Protein AF-0000000086881780 (afdb_homodimer)

Foldseek 3Di:
DPPPPPPPPPPPPPLLDFQFLAEEEEAEAQFDPVLQVLLQVLCCVPPVDGFLLVVFDAKAWAFAPQDFEHLLQLLLCQFQLAGDHHQWQQAHPVRDHTAGVLVSCVVSFAAEEEAEQWACLARNNLSHFATDGRPPLQRSQVRVLVGPHQEYAWAALVSHDPDRDQADEAQDQDPADDLGRHHHHPYNGGHFQVLVPDDFVLVVLVSVCRNQPPGRYYYYHYYNVLQVCLLLLLSLSNSRSVRSSSVNVVVLVVVCVVVVSNYKHKHKYSFHHQAKDAAPPDFASVLSCLLSGGLQVLVVLLLPDPAPVSSCVVRPHDDDQRVQSDNPDPDDSSPRSSSSVSSVVSCVVRRMDTDHSTTDRHIMMMRINDYDPNYYYSSCNCVSRSPD/DPPPPPPPPPPPPPLLDFQFLAEEEEAEAQFDPVLQVLLQVLCCVPPVDGFLLVVFDAKAWAFAPQDFEHLLQLLLCQFQLAGDHHQWQQAHPVRDHTAGVLVSCVVSFAAEEEAEQWACLARNNLSHFATDGRPPLQRSQVRVLVGPHQEYAFAALLSHDPDRDQADEAQDQDPADDLGRHHHHPYNGGHFQVLVPDDFVLVVLVNVCRNQPPGRYYYYHYYNVLQVCLLLLLSLSNSRSVRSSSVNVVVLVVVCVVVVSNYKHKHKYSFHHQAKDAAPPDFASVLSCLLSGGLQVLVVLLLPDPAPVSSCVVRPHPDDQRVQSDNPDPDDSSPRSSSSVSSVVSCVVRRMDTDHSTTDRHIMMMRINDYDPNYYYSSCNCVSRSPD

Sequence (776 aa):
MKKIPILLLILFLYSNVFSYKYIFLFIADGLGTNHINLANIYSEYKYKKTLNMEKLNNLSLMTSYNKVMDTSAVMTSIMSFNQTNNGNINIDYNGNNIFPITYYLKDSGYKIALITTKKLTSASPASAYAHSTFNNNKNISNQLLNSNIDLLIGGGRVDLPNSINNFEYKLHIPNTPSLKPELIVTSYSDMPYFIDKRKSMNVMLNYALKKFNNNKFFILIDSSKIANASIAHDTYAMINELIDFDNSISSAIEFSKKHIKDTLIIVCGSHEAGGLSLGDGFINIKNIDIQKYSYEKIYKIMKDSKNFYEFSKKFSFPIDLKKEYDLSKNSTTYLNPLTKKVLNYVNKISGIKWSTYGYTVNYVPVFSNYNYKNIIKSTELLWILYSFMKKIPILLLILFLYSNVFSYKYIFLFIADGLGTNHINLANIYSEYKYKKTLNMEKLNNLSLMTSYNKVMDTSAVMTSIMSFNQTNNGNINIDYNGNNIFPITYYLKDSGYKIALITTKKLTSASPASAYAHSTFNNNKNISNQLLNSNIDLLIGGGRVDLPNSINNFEYKLHIPNTPSLKPELIVTSYSDMPYFIDKRKSMNVMLNYALKKFNNNKFFILIDSSKIANASIAHDTYAMINELIDFDNSISSAIEFSKKHIKDTLIIVCGSHEAGGLSLGDGFINIKNIDIQKYSYEKIYKIMKDSKNFYEFSKKFSFPIDLKKEYDLSKNSTTYLNPLTKKVLNYVNKISGIKWSTYGYTVNYVPVFSNYNYKNIIKSTELLWILYSF

Radius of gyration: 29.36 Å; Cα contacts (8 Å, |Δi|>4): 1720; chains: 2; bounding box: 94×94×70 Å

Solvent-accessible surface area (backbone atoms only — not comparable to full-atom values): 39976 Å² total; per-residue (Å²): 135,83,81,70,76,79,76,74,74,73,73,71,74,74,67,79,56,55,63,51,47,35,38,39,41,36,34,36,26,23,29,28,58,46,53,52,50,51,36,32,56,46,32,36,71,75,68,70,40,74,58,48,58,70,71,34,79,20,47,28,33,32,41,66,83,82,37,56,56,42,58,20,14,37,33,13,8,37,35,45,52,38,73,43,46,70,46,24,16,23,29,38,81,85,68,44,78,46,71,23,52,50,59,58,40,44,75,68,64,34,44,37,35,38,36,37,45,30,30,55,50,36,36,67,57,27,22,54,71,30,71,42,52,52,83,43,41,64,63,37,36,55,36,57,62,69,46,88,61,38,32,37,39,22,12,26,49,74,56,52,70,92,78,70,84,72,36,53,73,37,60,58,86,69,95,67,71,64,94,57,32,34,37,30,39,63,24,58,43,53,43,64,55,48,69,66,73,37,83,54,49,37,59,54,52,50,49,51,52,63,54,43,62,99,54,40,32,39,37,40,41,35,38,49,57,31,22,55,22,27,30,49,47,29,61,56,45,22,40,44,36,50,50,38,53,33,54,28,46,45,56,54,54,59,54,24,72,81,32,61,83,33,42,42,46,39,38,29,34,60,31,14,22,5,41,62,30,40,29,66,70,38,59,35,75,79,49,42,63,69,62,73,53,34,54,63,53,50,46,49,47,49,69,72,30,89,44,70,71,53,26,47,71,76,54,71,61,98,62,90,53,67,88,43,62,53,88,80,63,89,50,58,58,64,67,22,60,41,46,39,52,53,34,52,49,40,28,58,70,18,24,47,43,67,71,30,71,40,39,17,52,38,51,13,44,32,28,15,75,55,86,66,60,49,68,41,45,43,44,52,68,55,47,65,49,63,61,109,135,80,82,71,76,76,76,74,73,74,71,72,75,73,68,80,56,53,63,50,47,34,39,39,42,37,32,36,26,24,30,28,58,44,53,52,51,50,37,34,56,47,32,37,73,76,69,70,39,73,59,48,59,72,71,35,78,20,48,27,33,34,42,67,84,82,38,57,55,42,58,21,14,38,35,14,8,37,34,46,52,37,71,42,46,70,46,24,16,22,29,38,82,87,68,44,79,46,73,22,53,50,60,59,40,44,76,68,63,34,42,35,35,40,37,37,45,31,32,55,51,35,38,67,58,26,23,54,70,31,70,44,53,52,83,44,40,64,62,37,35,55,37,57,63,69,46,87,62,38,33,37,40,21,12,26,49,76,55,51,72,92,77,70,84,72,34,52,73,37,60,58,86,69,94,68,71,66,94,57,30,35,36,30,38,63,24,57,43,54,43,64,54,48,70,65,72,35,82,56,50,38,61,55,52,51,50,51,51,61,53,44,63,97,55,39,32,38,37,41,40,34,39,47,58,31,22,55,22,26,30,47,48,29,61,58,45,23,38,44,36,49,49,39,54,30,54,27,47,46,57,54,54,60,54,25,72,80,33,61,83,34,41,42,46,39,39,28,35,61,31,14,22,6,40,63,28,41,28,68,69,36,61,36,75,80,50,42,61,70,63,74,54,34,56,63,54,51,47,50,48,50,71,74,29,90,44,68,70,55,26,46,73,76,53,72,64,99,61,92,54,67,88,44,61,54,89,80,62,88,51,58,63,65,70,23,61,41,46,39,52,52,33,52,50,38,28,58,71,18,22,46,44,68,70,32,70,39,36,18,51,38,51,14,46,32,28,15,75,54,85,67,59,47,68,40,46,42,45,52,69,54,50,65,49,61,60,107

Structure (mmCIF, N/CA/C/O backbone):
data_AF-0000000086881780-model_v1
#
loop_
_entity.id
_entity.type
_entity.pdbx_description
1 polymer 'Alkaline phosphatase'
#
loop_
_atom_site.group_PDB
_atom_site.id
_atom_site.type_symbol
_atom_site.label_atom_id
_atom_site.label_alt_id
_atom_site.label_comp_id
_atom_site.label_asym_id
_atom_site.label_entity_id
_atom_site.label_seq_id
_atom_site.pdbx_PDB_ins_code
_atom_site.Cartn_x
_atom_site.Cartn_y
_atom_site.Cartn_z
_atom_site.occupancy
_atom_site.B_iso_or_equiv
_atom_site.auth_seq_id
_atom_site.auth_comp_id
_atom_site.auth_asym_id
_atom_site.auth_atom_id
_atom_site.pdbx_PDB_model_num
ATOM 1 N N . MET A 1 1 ? -61.406 35.094 -27.141 1 24.64 1 MET A N 1
ATOM 2 C CA . MET A 1 1 ? -60.719 35.062 -25.859 1 24.64 1 MET A CA 1
ATOM 3 C C . MET A 1 1 ? -59.594 34 -25.875 1 24.64 1 MET A C 1
ATOM 5 O O . MET A 1 1 ? -59.875 32.812 -25.984 1 24.64 1 MET A O 1
ATOM 9 N N . LYS A 1 2 ? -58.438 34.375 -26.438 1 33.25 2 LYS A N 1
ATOM 10 C CA . LYS A 1 2 ? -57.219 33.594 -26.672 1 33.25 2 LYS A CA 1
ATOM 11 C C . LYS A 1 2 ? -56.625 33.062 -25.359 1 33.25 2 LYS A C 1
ATOM 13 O O . LYS A 1 2 ? -56.406 33.812 -24.422 1 33.25 2 LYS A O 1
ATOM 18 N N . LYS A 1 3 ? -56.875 31.734 -25.016 1 36.69 3 LYS A N 1
ATOM 19 C CA . LYS A 1 3 ? -56.344 30.984 -23.891 1 36.69 3 LYS A CA 1
ATOM 20 C C . LYS A 1 3 ? -54.812 31.156 -23.797 1 36.69 3 LYS A C 1
ATOM 22 O O . LYS A 1 3 ? -54.094 30.766 -24.703 1 36.69 3 LYS A O 1
ATOM 27 N N . ILE A 1 4 ? -54.375 32.25 -23.266 1 39.09 4 ILE A N 1
ATOM 28 C CA . ILE A 1 4 ? -52.938 32.375 -23 1 39.09 4 ILE A CA 1
ATOM 29 C C . ILE A 1 4 ? -52.5 31.297 -22.016 1 39.09 4 ILE A C 1
ATOM 31 O O . ILE A 1 4 ? -53 31.203 -20.906 1 39.09 4 ILE A O 1
ATOM 35 N N . PRO A 1 5 ? -52 30.156 -22.5 1 45.41 5 PRO A N 1
ATOM 36 C CA . PRO A 1 5 ? -51.469 29.172 -21.547 1 45.41 5 PRO A CA 1
ATOM 37 C C . PRO A 1 5 ? -50.375 29.766 -20.641 1 45.41 5 PRO A C 1
ATOM 39 O O . PRO A 1 5 ? -49.469 30.453 -21.125 1 45.41 5 PRO A O 1
ATOM 42 N N . ILE A 1 6 ? -50.688 30.172 -19.469 1 41.28 6 ILE A N 1
ATOM 43 C CA . ILE A 1 6 ? -49.719 30.484 -18.422 1 41.28 6 ILE A CA 1
ATOM 44 C C . ILE A 1 6 ? -48.719 29.328 -18.266 1 41.28 6 ILE A C 1
ATOM 46 O O . ILE A 1 6 ? -49.125 28.219 -17.859 1 41.28 6 ILE A O 1
ATOM 50 N N . LEU A 1 7 ? -47.75 29.188 -19.156 1 39.34 7 LEU A N 1
ATOM 51 C CA . LEU A 1 7 ? -46.625 28.328 -18.875 1 39.34 7 LEU A CA 1
ATOM 52 C C . LEU A 1 7 ? -46 28.672 -17.531 1 39.34 7 LEU A C 1
ATOM 54 O O . LEU A 1 7 ? -45.406 29.766 -17.375 1 39.34 7 LEU A O 1
ATOM 58 N N . LEU A 1 8 ? -46.594 28.312 -16.438 1 38.09 8 LEU A N 1
ATOM 59 C CA . LEU A 1 8 ? -45.875 28.344 -15.156 1 38.09 8 LEU A CA 1
ATOM 60 C C . LEU A 1 8 ? -44.5 27.703 -15.273 1 38.09 8 LEU A C 1
ATOM 62 O O . LEU A 1 8 ? -44.375 26.516 -15.531 1 38.09 8 LEU A O 1
ATOM 66 N N . LEU A 1 9 ? -43.531 28.453 -15.711 1 36.41 9 LEU A N 1
ATOM 67 C CA . LEU A 1 9 ? -42.156 28.078 -15.547 1 36.41 9 LEU A CA 1
ATOM 68 C C . LEU A 1 9 ? -41.875 27.672 -14.102 1 36.41 9 LEU A C 1
ATOM 70 O O . LEU A 1 9 ? -41.875 28.5 -13.203 1 36.41 9 LEU A O 1
ATOM 74 N N . ILE A 1 10 ? -42.344 26.578 -13.688 1 36.66 10 ILE A N 1
ATOM 75 C CA . ILE A 1 10 ? -41.812 26.016 -12.445 1 36.66 10 ILE A CA 1
ATOM 76 C C . ILE A 1 10 ? -40.281 26.094 -12.438 1 36.66 10 ILE A C 1
ATOM 78 O O . ILE A 1 10 ? -39.625 25.406 -13.219 1 36.66 10 ILE A O 1
ATOM 82 N N . LEU A 1 11 ? -39.75 27.25 -12.289 1 34.97 11 LEU A N 1
ATOM 83 C CA . LEU A 1 11 ? -38.375 27.344 -11.883 1 34.97 11 LEU A CA 1
ATOM 84 C C . LEU A 1 11 ? -38.031 26.328 -10.789 1 34.97 11 LEU A C 1
ATOM 86 O O . LEU A 1 11 ? -38.531 26.453 -9.664 1 34.97 11 LEU A O 1
ATOM 90 N N . PHE A 1 12 ? -37.969 25.078 -11.125 1 36.16 12 PHE A N 1
ATOM 91 C CA . PHE A 1 12 ? -37.312 24.156 -10.227 1 36.16 12 PHE A CA 1
ATOM 92 C C . PHE A 1 12 ? -36.062 24.781 -9.641 1 36.16 12 PHE A C 1
ATOM 94 O O . PHE A 1 12 ? -35.062 25 -10.352 1 36.16 12 PHE A O 1
ATOM 101 N N . LEU A 1 13 ? -36.188 25.75 -8.852 1 36.84 13 LEU A N 1
ATOM 102 C CA . LEU A 1 13 ? -35.062 26.094 -8.008 1 36.84 13 LEU A CA 1
ATOM 103 C C . LEU A 1 13 ? -34.312 24.844 -7.574 1 36.84 13 LEU A C 1
ATOM 105 O O . LEU A 1 13 ? -34.812 24.047 -6.793 1 36.84 13 LEU A O 1
ATOM 109 N N . TYR A 1 14 ? -33.594 24.172 -8.383 1 38.47 14 TYR A N 1
ATOM 110 C CA . TYR A 1 14 ? -32.594 23.141 -8.078 1 38.47 14 TYR A CA 1
ATOM 111 C C . TYR A 1 14 ? -31.75 23.547 -6.887 1 38.47 14 TYR A C 1
ATOM 113 O O . TYR A 1 14 ? -30.812 24.344 -7.031 1 38.47 14 TYR A O 1
ATOM 121 N N . SER A 1 15 ? -32.25 23.938 -5.781 1 43.31 15 SER A N 1
ATOM 122 C CA . SER A 1 15 ? -31.391 24.031 -4.613 1 43.31 15 SER A CA 1
ATOM 123 C C . SER A 1 15 ? -30.484 22.812 -4.504 1 43.31 15 SER A C 1
ATOM 125 O O . SER A 1 15 ? -30.953 21.672 -4.523 1 43.31 15 SER A O 1
ATOM 127 N N . ASN A 1 16 ? -29.281 22.891 -4.906 1 46.25 16 ASN A N 1
ATOM 128 C CA . ASN A 1 16 ? -28.281 21.844 -4.738 1 46.25 16 ASN A CA 1
ATOM 129 C C . ASN A 1 16 ? -28.281 21.297 -3.316 1 46.25 16 ASN A C 1
ATOM 131 O O . ASN A 1 16 ? -27.938 22 -2.371 1 46.25 16 ASN A O 1
ATOM 135 N N . VAL A 1 17 ? -29.203 20.609 -2.871 1 54.03 17 VAL A N 1
ATOM 136 C CA . VAL A 1 17 ? -29.266 20 -1.55 1 54.03 17 VAL A CA 1
ATOM 137 C C . VAL A 1 17 ? -28.188 18.938 -1.422 1 54.03 17 VAL A C 1
ATOM 139 O O . VAL A 1 17 ? -28.141 17.984 -2.207 1 54.03 17 VAL A O 1
ATOM 142 N N . PHE A 1 18 ? -27.141 19.422 -0.624 1 67 18 PHE A N 1
ATOM 143 C CA . PHE A 1 18 ? -26.109 18.438 -0.314 1 67 18 PHE A CA 1
ATOM 144 C C . PHE A 1 18 ? -26.641 17.391 0.667 1 67 18 PHE A C 1
ATOM 146 O O . PHE A 1 18 ? -27.438 17.703 1.553 1 67 18 PHE A O 1
ATOM 153 N N . SER A 1 19 ? -26.203 16.219 0.474 1 77.12 19 SER A N 1
ATOM 154 C CA . SER A 1 19 ? -26.688 15.039 1.185 1 77.12 19 SER A CA 1
ATOM 155 C C . SER A 1 19 ? -26.25 15.055 2.645 1 77.12 19 SER A C 1
ATOM 157 O O . SER A 1 19 ? -26.906 14.453 3.502 1 77.12 19 SER A O 1
ATOM 159 N N . TYR A 1 20 ? -25.188 15.938 2.986 1 93.75 20 TYR A N 1
ATOM 160 C CA . TYR A 1 20 ? -24.641 15.93 4.34 1 93.75 20 TYR A CA 1
ATOM 161 C C . TYR A 1 20 ? -24.594 17.328 4.926 1 93.75 20 TYR A C 1
ATOM 163 O O . TYR A 1 20 ? -24.266 18.297 4.227 1 93.75 20 TYR A O 1
ATOM 171 N N . LYS A 1 21 ? -24.969 17.5 6.137 1 95.88 21 LYS A N 1
ATOM 172 C CA . LYS A 1 21 ? -24.922 18.781 6.828 1 95.88 21 LYS A CA 1
ATOM 173 C C . LYS A 1 21 ? -23.531 19.062 7.371 1 95.88 21 LYS A C 1
ATOM 175 O O . LYS A 1 21 ? -23.125 20.219 7.457 1 95.88 21 LYS A O 1
ATOM 180 N N . TYR A 1 22 ? -22.859 17.984 7.75 1 97.81 22 TYR A N 1
ATOM 181 C CA . TYR A 1 22 ? -21.547 18.109 8.383 1 97.81 22 TYR A CA 1
ATOM 182 C C . TYR A 1 22 ? -20.5 17.297 7.625 1 97.81 22 TYR A C 1
ATOM 184 O O . TYR A 1 22 ? -20.562 16.078 7.566 1 97.81 22 TYR A O 1
ATOM 192 N N . ILE A 1 23 ? -19.516 18 7.066 1 98.12 23 ILE A N 1
ATOM 193 C CA . ILE A 1 23 ? -18.547 17.344 6.195 1 98.12 23 ILE A CA 1
ATOM 194 C C . ILE A 1 23 ? -17.141 17.578 6.727 1 98.12 23 ILE A C 1
ATOM 196 O O . ILE A 1 23 ? -16.703 18.719 6.871 1 98.12 23 ILE A O 1
ATOM 200 N N . PHE A 1 24 ? -16.484 16.5 7.086 1 98.62 24 PHE A N 1
ATOM 201 C CA . PHE A 1 24 ? -15.078 16.516 7.453 1 98.62 24 PHE A CA 1
ATOM 202 C C . PHE A 1 24 ? -14.219 15.93 6.34 1 98.62 24 PHE A C 1
ATOM 204 O O . PHE A 1 24 ? -14.391 14.766 5.969 1 98.62 24 PHE A O 1
ATOM 211 N N . LEU A 1 25 ? -13.344 16.688 5.766 1 98.75 25 LEU A N 1
ATOM 212 C CA . LEU A 1 25 ? -12.336 16.188 4.828 1 98.75 25 LEU A CA 1
ATOM 213 C C . LEU A 1 25 ? -10.945 16.266 5.449 1 98.75 25 LEU A C 1
ATOM 215 O O . LEU A 1 25 ? -10.367 17.344 5.57 1 98.75 25 LEU A O 1
ATOM 219 N N . PHE A 1 26 ? -10.461 15.117 5.848 1 98.81 26 PHE A N 1
ATOM 220 C CA . PHE A 1 26 ? -9.125 14.984 6.41 1 98.81 26 PHE A CA 1
ATOM 221 C C . PHE A 1 26 ? -8.109 14.648 5.324 1 98.81 26 PHE A C 1
ATOM 223 O O . PHE A 1 26 ? -8.242 13.633 4.641 1 98.81 26 PHE A O 1
ATOM 230 N N . ILE A 1 27 ? -7.066 15.445 5.184 1 98.56 27 ILE A N 1
ATOM 231 C CA . ILE A 1 27 ? -6.043 15.242 4.168 1 98.56 27 ILE A CA 1
ATOM 232 C C . ILE A 1 27 ? -4.68 15.055 4.836 1 98.56 27 ILE A C 1
ATOM 234 O O . ILE A 1 27 ? -4.137 16 5.418 1 98.56 27 ILE A O 1
ATOM 238 N N . ALA A 1 28 ? -4.207 13.891 4.809 1 97.94 28 ALA A N 1
ATOM 239 C CA . ALA A 1 28 ? -2.818 13.609 5.164 1 97.94 28 ALA A CA 1
ATOM 240 C C . ALA A 1 28 ? -1.919 13.641 3.934 1 97.94 28 ALA A C 1
ATOM 242 O O . ALA A 1 28 ? -1.673 12.602 3.316 1 97.94 28 ALA A O 1
ATOM 243 N N . ASP A 1 29 ? -1.379 14.781 3.662 1 95.56 29 ASP A N 1
ATOM 244 C CA . ASP A 1 29 ? -0.53 14.938 2.484 1 95.56 29 ASP A CA 1
ATOM 245 C C . ASP A 1 29 ? 0.691 14.023 2.561 1 95.56 29 ASP A C 1
ATOM 247 O O . ASP A 1 29 ? 1.397 14.008 3.572 1 95.56 29 ASP A O 1
ATOM 251 N N . GLY A 1 30 ? 0.91 13.211 1.527 1 95.75 30 GLY A N 1
ATOM 252 C CA . GLY A 1 30 ? 2.051 12.312 1.493 1 95.75 30 GLY A CA 1
ATOM 253 C C . GLY A 1 30 ? 1.744 10.938 2.059 1 95.75 30 GLY A C 1
ATOM 254 O O . GLY A 1 30 ? 2.652 10.141 2.287 1 95.75 30 GLY A O 1
ATOM 255 N N . LEU A 1 31 ? 0.558 10.633 2.229 1 97 31 LEU A N 1
ATOM 256 C CA . LEU A 1 31 ? 0.104 9.422 2.906 1 97 31 LEU A CA 1
ATOM 257 C C . LEU A 1 31 ? 0.066 8.242 1.944 1 97 31 LEU A C 1
ATOM 259 O O . LEU A 1 31 ? -0.422 8.367 0.819 1 97 31 LEU A O 1
ATOM 263 N N . GLY A 1 32 ? 0.54 7.113 2.334 1 96.19 32 GLY A N 1
ATOM 264 C CA . GLY A 1 32 ? 0.401 5.828 1.669 1 96.19 32 GLY A CA 1
ATOM 265 C C . GLY A 1 32 ? -0.024 4.715 2.607 1 96.19 32 GLY A C 1
ATOM 266 O O . GLY A 1 32 ? -0.186 4.938 3.809 1 96.19 32 GLY A O 1
ATOM 267 N N . THR A 1 33 ? -0.245 3.549 2.084 1 96.06 33 THR A N 1
ATOM 268 C CA . THR A 1 33 ? -0.693 2.418 2.891 1 96.06 33 THR A CA 1
ATOM 269 C C . THR A 1 33 ? 0.371 2.025 3.91 1 96.06 33 THR A C 1
ATOM 271 O O . THR A 1 33 ? 0.048 1.649 5.039 1 96.06 33 THR A O 1
ATOM 274 N N . ASN A 1 34 ? 1.619 2.121 3.482 1 96.06 34 ASN A N 1
ATOM 275 C CA . ASN A 1 34 ? 2.693 1.734 4.391 1 96.06 34 ASN A CA 1
ATOM 276 C C . ASN A 1 34 ? 2.867 2.748 5.52 1 96.06 34 ASN A C 1
ATOM 278 O O . ASN A 1 34 ? 3.301 2.395 6.617 1 96.06 34 ASN A O 1
ATOM 282 N N . HIS A 1 35 ? 2.531 4.031 5.246 1 97.75 35 HIS A N 1
ATOM 283 C CA . HIS A 1 35 ? 2.512 5.035 6.301 1 97.75 35 HIS A CA 1
ATOM 284 C C . HIS A 1 35 ? 1.524 4.66 7.402 1 97.75 35 HIS A C 1
ATOM 286 O O . HIS A 1 35 ? 1.849 4.742 8.586 1 97.75 35 HIS A O 1
ATOM 292 N N . ILE A 1 36 ? 0.374 4.219 6.996 1 97.06 36 ILE A N 1
ATOM 293 C CA . ILE A 1 36 ? -0.67 3.83 7.941 1 97.06 36 ILE A CA 1
ATOM 294 C C . ILE A 1 36 ? -0.222 2.605 8.734 1 97.06 36 ILE A C 1
ATOM 296 O O . ILE A 1 36 ? -0.382 2.557 9.953 1 97.06 36 ILE A O 1
ATOM 300 N N . ASN A 1 37 ? 0.331 1.635 7.984 1 95.5 37 ASN A N 1
ATOM 301 C CA . ASN A 1 37 ? 0.806 0.428 8.648 1 95.5 37 ASN A CA 1
ATOM 302 C C . ASN A 1 37 ? 1.841 0.751 9.727 1 95.5 37 ASN A C 1
ATOM 304 O O . ASN A 1 37 ? 1.733 0.279 10.859 1 95.5 37 ASN A O 1
ATOM 308 N N . LEU A 1 38 ? 2.805 1.571 9.367 1 96.5 38 LEU A N 1
ATOM 309 C CA . LEU A 1 38 ? 3.875 1.928 10.289 1 96.5 38 LEU A CA 1
ATOM 310 C C . LEU A 1 38 ? 3.322 2.67 11.5 1 96.5 38 LEU A C 1
ATOM 312 O O . LEU A 1 38 ? 3.695 2.373 12.641 1 96.5 38 LEU A O 1
ATOM 316 N N . ALA A 1 39 ? 2.482 3.648 11.266 1 96.88 39 ALA A N 1
ATOM 317 C CA . ALA A 1 39 ? 1.878 4.406 12.352 1 96.88 39 ALA A CA 1
ATOM 318 C C . ALA A 1 39 ? 1.07 3.492 13.273 1 96.88 39 ALA A C 1
ATOM 320 O O . ALA A 1 39 ? 1.061 3.678 14.492 1 96.88 39 ALA A O 1
ATOM 321 N N . ASN A 1 40 ? 0.415 2.545 12.703 1 95.31 40 ASN A N 1
ATOM 322 C CA . ASN A 1 40 ? -0.351 1.592 13.492 1 95.31 40 ASN A CA 1
ATOM 323 C C . ASN A 1 40 ? 0.558 0.728 14.367 1 95.31 40 ASN A C 1
ATOM 325 O O . ASN A 1 40 ? 0.268 0.502 15.539 1 95.31 40 ASN A O 1
ATOM 329 N N . ILE A 1 41 ? 1.612 0.176 13.75 1 94.44 41 ILE A N 1
ATOM 330 C CA . ILE A 1 41 ? 2.578 -0.625 14.492 1 94.44 41 ILE A CA 1
ATOM 331 C C . ILE A 1 41 ? 3.117 0.181 15.672 1 94.44 41 ILE A C 1
ATOM 333 O O . ILE A 1 41 ? 3.174 -0.319 16.797 1 94.44 41 ILE A O 1
ATOM 337 N N . TYR A 1 42 ? 3.441 1.434 15.414 1 96.38 42 TYR A N 1
ATOM 338 C CA . TYR A 1 42 ? 3.994 2.299 16.453 1 96.38 42 TYR A CA 1
ATOM 339 C C . TYR A 1 42 ? 2.945 2.623 17.516 1 96.38 42 TYR A C 1
ATOM 341 O O . TYR A 1 42 ? 3.234 2.596 18.703 1 96.38 42 TYR A O 1
ATOM 349 N N . SER A 1 43 ? 1.756 2.986 17.109 1 96.12 43 SER A N 1
ATOM 350 C CA . SER A 1 43 ? 0.673 3.326 18.031 1 96.12 43 SER A CA 1
ATOM 351 C C . SER A 1 43 ? 0.343 2.156 18.953 1 96.12 43 SER A C 1
ATOM 353 O O . SER A 1 43 ? 0.123 2.348 20.156 1 96.12 43 SER A O 1
ATOM 355 N N .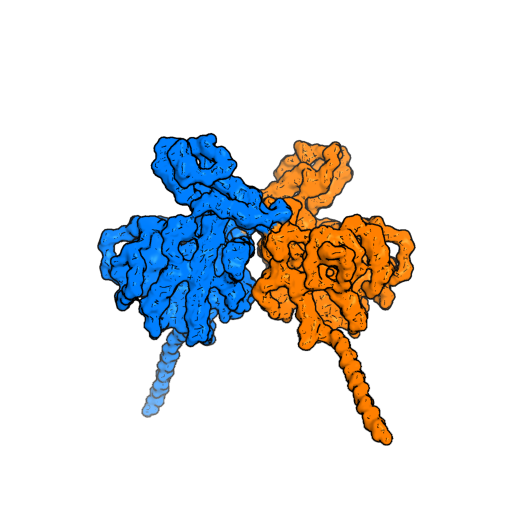 GLU A 1 44 ? 0.284 1.001 18.391 1 93.31 44 GLU A N 1
ATOM 356 C CA . GLU A 1 44 ? 0.025 -0.187 19.203 1 93.31 44 GLU A CA 1
ATOM 357 C C . GLU A 1 44 ? 1.143 -0.42 20.219 1 93.31 44 GLU A C 1
ATOM 359 O O . GLU A 1 44 ? 0.881 -0.782 21.359 1 93.31 44 GLU A O 1
ATOM 364 N N . TYR A 1 45 ? 2.332 -0.279 19.766 1 92.81 45 TYR A N 1
ATOM 365 C CA . TYR A 1 45 ? 3.498 -0.448 20.625 1 92.81 45 TYR A CA 1
ATOM 366 C C . TYR A 1 45 ? 3.5 0.58 21.75 1 92.81 45 TYR A C 1
ATOM 368 O O . TYR A 1 45 ? 3.615 0.223 22.922 1 92.81 45 TYR A O 1
ATOM 376 N N . LYS A 1 46 ? 3.27 1.866 21.375 1 95.12 46 LYS A N 1
ATOM 377 C CA . LYS A 1 46 ? 3.479 2.969 22.312 1 95.12 46 LYS A CA 1
ATOM 378 C C . LYS A 1 46 ? 2.229 3.227 23.156 1 95.12 46 LYS A C 1
ATOM 380 O O . LYS A 1 46 ? 2.324 3.551 24.328 1 95.12 46 LYS A O 1
ATOM 385 N N . TYR A 1 47 ? 1.024 3.072 22.562 1 95.62 47 TYR A N 1
ATOM 386 C CA . TYR A 1 47 ? -0.195 3.539 23.219 1 95.62 47 TYR A CA 1
ATOM 387 C C . TYR A 1 47 ? -1.204 2.406 23.359 1 95.62 47 TYR A C 1
ATOM 389 O O . TYR A 1 47 ? -2.268 2.586 23.953 1 95.62 47 TYR A O 1
ATOM 397 N N . LYS A 1 48 ? -0.982 1.202 22.781 1 95.31 48 LYS A N 1
ATOM 398 C CA . LYS A 1 48 ? -1.87 0.045 22.828 1 95.31 48 LYS A CA 1
ATOM 399 C C . LYS A 1 48 ? -3.215 0.357 22.172 1 95.31 48 LYS A C 1
ATOM 401 O O . LYS A 1 48 ? -4.266 -0.043 22.688 1 95.31 48 LYS A O 1
ATOM 406 N N . LYS A 1 49 ? -3.148 1.197 21.109 1 94.75 49 LYS A N 1
ATOM 407 C CA . LYS A 1 49 ? -4.355 1.573 20.391 1 94.75 49 LYS A CA 1
ATOM 408 C C . LYS A 1 49 ? -4.133 1.503 18.875 1 94.75 49 LYS A C 1
ATOM 410 O O . LYS A 1 49 ? -3.021 1.744 18.406 1 94.75 49 LYS A O 1
ATOM 415 N N . THR A 1 50 ? -5.219 1.166 18.156 1 93.75 50 THR A N 1
ATOM 416 C CA . THR A 1 50 ? -5.199 1.271 16.703 1 93.75 50 THR A CA 1
ATOM 417 C C . THR A 1 50 ? -5.582 2.68 16.266 1 93.75 50 THR A C 1
ATOM 419 O O . THR A 1 50 ? -6.148 3.449 17.047 1 93.75 50 THR A O 1
ATOM 422 N N . LEU A 1 51 ? -5.258 3.025 15.117 1 97.38 51 LEU A N 1
ATOM 423 C CA . LEU A 1 51 ? -5.566 4.348 14.586 1 97.38 51 LEU A CA 1
ATOM 424 C C . LEU A 1 51 ? -7.07 4.551 14.461 1 97.38 51 LEU A C 1
ATOM 426 O O . LEU A 1 51 ? -7.801 3.621 14.109 1 97.38 51 LEU A O 1
ATOM 430 N N . ASN A 1 52 ? -7.566 5.777 14.688 1 98.19 52 ASN A N 1
ATOM 431 C CA . ASN A 1 52 ? -8.984 6.117 14.648 1 98.19 52 ASN A CA 1
ATOM 432 C C . ASN A 1 52 ? -9.555 6 13.242 1 98.19 52 ASN A C 1
ATOM 434 O O . ASN A 1 52 ? -10.727 5.648 13.07 1 98.19 52 ASN A O 1
ATOM 438 N N . MET A 1 53 ? -8.734 6.301 12.211 1 97.81 53 MET A N 1
ATOM 439 C CA . MET A 1 53 ? -9.219 6.258 10.836 1 97.81 53 MET A CA 1
ATOM 440 C C . MET A 1 53 ? -9.695 4.855 10.469 1 97.81 53 MET A C 1
ATOM 442 O O . MET A 1 53 ? -10.602 4.699 9.656 1 97.81 53 MET A O 1
ATOM 446 N N . GLU A 1 54 ? -9.18 3.85 11.094 1 94.62 54 GLU A N 1
ATOM 447 C CA . GLU A 1 54 ? -9.531 2.461 10.797 1 94.62 54 GLU A CA 1
ATOM 448 C C . GLU A 1 54 ? -10.93 2.123 11.305 1 94.62 54 GLU A C 1
ATOM 450 O O . GLU A 1 54 ? -11.492 1.09 10.938 1 94.62 54 GLU A O 1
ATOM 455 N N . LYS A 1 55 ? -11.453 2.969 12.125 1 95.19 55 LYS A N 1
ATOM 456 C CA . LYS A 1 55 ? -12.789 2.758 12.68 1 95.19 55 LYS A CA 1
ATOM 457 C C . LYS A 1 55 ? -13.867 3.176 11.68 1 95.19 55 LYS A C 1
ATOM 459 O O . LYS A 1 55 ? -15.047 2.865 11.867 1 95.19 55 LYS A O 1
ATOM 464 N N . LEU A 1 56 ? -13.453 3.883 10.711 1 97.19 56 LEU A N 1
ATOM 465 C CA . LEU A 1 56 ? -14.406 4.195 9.641 1 97.19 56 LEU A CA 1
ATOM 466 C C . LEU A 1 56 ? -14.695 2.961 8.797 1 97.19 56 LEU A C 1
ATOM 468 O O . LEU A 1 56 ? -13.805 2.141 8.555 1 97.19 56 LEU A O 1
ATOM 472 N N . ASN A 1 57 ? -15.82 2.807 8.281 1 93.88 57 ASN A N 1
ATOM 473 C CA . ASN A 1 57 ? -16.328 1.52 7.828 1 93.88 57 ASN A CA 1
ATOM 474 C C . ASN A 1 57 ? -15.852 1.197 6.414 1 93.88 57 ASN A C 1
ATOM 476 O O . ASN A 1 57 ? -15.961 0.056 5.961 1 93.88 57 ASN A O 1
ATOM 480 N N . ASN A 1 58 ? -15.352 2.205 5.707 1 96.5 58 ASN A N 1
ATOM 481 C CA . ASN A 1 58 ? -14.977 1.962 4.316 1 96.5 58 ASN A CA 1
ATOM 482 C C . ASN A 1 58 ? -13.484 2.217 4.086 1 96.5 58 ASN A C 1
ATOM 484 O O . ASN A 1 58 ? -12.938 3.199 4.586 1 96.5 58 ASN A O 1
ATOM 488 N N . LEU A 1 59 ? -12.883 1.301 3.451 1 97.75 59 LEU A N 1
ATOM 489 C CA . LEU A 1 59 ? -11.539 1.462 2.91 1 97.75 59 LEU A CA 1
ATOM 490 C C . LEU A 1 59 ? -11.555 1.395 1.387 1 97.75 59 LEU A C 1
ATOM 492 O O . LEU A 1 59 ? -12.156 0.489 0.807 1 97.75 59 LEU A O 1
ATOM 496 N N . SER A 1 60 ? -11 2.301 0.719 1 97.06 60 SER A N 1
ATOM 497 C CA . SER A 1 60 ? -10.758 2.328 -0.72 1 97.06 60 SER A CA 1
ATOM 498 C C . SER A 1 60 ? -9.344 2.803 -1.038 1 97.06 60 SER A C 1
ATOM 500 O O . SER A 1 60 ? -8.609 3.219 -0.142 1 97.06 60 SER A O 1
ATOM 502 N N . LEU A 1 61 ? -8.938 2.641 -2.24 1 96.81 61 LEU A N 1
ATOM 503 C CA . LEU A 1 61 ? -7.672 3.166 -2.74 1 96.81 61 LEU A CA 1
ATOM 504 C C . LEU A 1 61 ? -7.906 4.215 -3.82 1 96.81 61 LEU A C 1
ATOM 506 O O . LEU A 1 61 ? -8.805 4.066 -4.652 1 96.81 61 LEU A O 1
ATOM 510 N N . MET A 1 62 ? -7.133 5.242 -3.752 1 95.75 62 MET A N 1
ATOM 511 C CA . MET A 1 62 ? -7.266 6.332 -4.711 1 95.75 62 MET A CA 1
ATOM 512 C C . MET A 1 62 ? -6.031 6.43 -5.605 1 95.75 62 MET A C 1
ATOM 514 O O . MET A 1 62 ? -4.902 6.309 -5.125 1 95.75 62 MET A O 1
ATOM 518 N N . THR A 1 63 ? -6.262 6.609 -6.887 1 89 63 THR A N 1
ATOM 519 C CA . THR A 1 63 ? -5.18 6.73 -7.855 1 89 63 THR A CA 1
ATOM 520 C C . THR A 1 63 ? -5.168 8.125 -8.484 1 89 63 THR A C 1
ATOM 522 O O . THR A 1 63 ? -6.203 8.781 -8.562 1 89 63 THR A O 1
ATOM 525 N N . SER A 1 64 ? -3.891 8.578 -8.867 1 76.75 64 SER A N 1
ATOM 526 C CA . SER A 1 64 ? -3.727 9.883 -9.5 1 76.75 64 SER A CA 1
ATOM 527 C C . SER A 1 64 ? -3.381 9.742 -10.977 1 76.75 64 SER A C 1
ATOM 529 O O . SER A 1 64 ? -2.482 10.43 -11.477 1 76.75 64 SER A O 1
ATOM 531 N N . TYR A 1 65 ? -4.035 8.914 -11.68 1 78.12 65 TYR A N 1
ATOM 532 C CA . TYR A 1 65 ? -4.043 8.805 -13.133 1 78.12 65 TYR A CA 1
ATOM 533 C C . TYR A 1 65 ? -2.666 8.414 -13.656 1 78.12 65 TYR A C 1
ATOM 535 O O . TYR A 1 65 ? -2.188 8.969 -14.648 1 78.12 65 TYR A O 1
ATOM 543 N N . ASN A 1 66 ? -1.893 7.699 -13 1 77.94 66 ASN A N 1
ATOM 544 C CA . ASN A 1 66 ? -0.642 7.074 -13.422 1 77.94 66 ASN A CA 1
ATOM 545 C C . ASN A 1 66 ? 0.45 8.109 -13.656 1 77.94 66 ASN A C 1
ATOM 547 O O . ASN A 1 66 ? 1.316 7.922 -14.516 1 77.94 66 ASN A O 1
ATOM 551 N N . LYS A 1 67 ? 0.332 9.273 -13.07 1 86.56 67 LYS A N 1
ATOM 552 C CA . LYS A 1 67 ? 1.354 10.312 -13.094 1 86.56 67 LYS A CA 1
ATOM 553 C C . LYS A 1 67 ? 1.713 10.766 -11.68 1 86.56 67 LYS A C 1
ATOM 555 O O . LYS A 1 67 ? 0.872 10.742 -10.781 1 86.56 67 LYS A O 1
ATOM 560 N N . VAL A 1 68 ? 2.951 11.094 -11.609 1 90.69 68 VAL A N 1
ATOM 561 C CA . VAL A 1 68 ? 3.352 11.695 -10.344 1 90.69 68 VAL A CA 1
ATOM 562 C C . VAL A 1 68 ? 2.775 13.102 -10.227 1 90.69 68 VAL A C 1
ATOM 564 O O . VAL A 1 68 ? 3.121 13.984 -11.016 1 90.69 68 VAL A O 1
ATOM 567 N N . MET A 1 69 ? 1.902 13.281 -9.336 1 91.94 69 MET A N 1
ATOM 568 C CA . MET A 1 69 ? 1.227 14.562 -9.141 1 91.94 69 MET A CA 1
ATOM 569 C C . MET A 1 69 ? 1.672 15.219 -7.836 1 91.94 69 MET A C 1
ATOM 571 O O . MET A 1 69 ? 2.039 14.531 -6.883 1 91.94 69 MET A O 1
ATOM 575 N N . ASP A 1 70 ? 1.589 16.547 -7.867 1 93.56 70 ASP A N 1
ATOM 576 C CA . ASP A 1 70 ? 1.878 17.25 -6.625 1 93.56 70 ASP A CA 1
ATOM 577 C C . ASP A 1 70 ? 0.592 17.609 -5.883 1 93.56 70 ASP A C 1
ATOM 579 O O . ASP A 1 70 ? -0.503 17.25 -6.316 1 93.56 70 ASP A O 1
ATOM 583 N N . THR A 1 71 ? 0.781 18.234 -4.777 1 96.19 71 THR A N 1
ATOM 584 C CA . THR A 1 71 ? -0.344 18.531 -3.9 1 96.19 71 THR A CA 1
ATOM 585 C C . THR A 1 71 ? -1.346 19.453 -4.598 1 96.19 71 THR A C 1
ATOM 587 O O . THR A 1 71 ? -2.557 19.234 -4.512 1 96.19 71 THR A O 1
ATOM 590 N N . SER A 1 72 ? -0.862 20.516 -5.289 1 97.12 72 SER A N 1
ATOM 591 C CA . SER A 1 72 ? -1.761 21.469 -5.934 1 97.12 72 SER A CA 1
ATOM 592 C C . SER A 1 72 ? -2.656 20.781 -6.957 1 97.12 72 SER A C 1
ATOM 594 O O . SER A 1 72 ? -3.865 21.016 -6.988 1 97.12 72 SER A O 1
ATOM 596 N N . ALA A 1 73 ? -2.107 19.906 -7.742 1 96.19 73 ALA A N 1
ATOM 597 C CA . ALA A 1 73 ? -2.857 19.219 -8.789 1 96.19 73 ALA A CA 1
ATOM 598 C C . ALA A 1 73 ? -3.883 18.25 -8.195 1 96.19 73 ALA A C 1
ATOM 600 O O . ALA A 1 73 ? -5.039 18.219 -8.617 1 96.19 73 ALA A O 1
ATOM 601 N N . VAL A 1 74 ? -3.482 17.438 -7.23 1 96.31 74 VAL A N 1
ATOM 602 C CA . VAL A 1 74 ? -4.387 16.453 -6.664 1 96.31 74 VAL A CA 1
ATOM 603 C C . VAL A 1 74 ? -5.512 17.141 -5.902 1 96.31 74 VAL A C 1
ATOM 605 O O . VAL A 1 74 ? -6.676 16.75 -6.012 1 96.31 74 VAL A O 1
ATOM 608 N N . MET A 1 75 ? -5.176 18.172 -5.102 1 97.31 75 MET A N 1
ATOM 609 C CA . MET A 1 75 ? -6.203 18.875 -4.34 1 97.31 75 MET A CA 1
ATOM 610 C C . MET A 1 75 ? -7.168 19.594 -5.27 1 97.31 75 MET A C 1
ATOM 612 O O . MET A 1 75 ? -8.359 19.703 -4.977 1 97.31 75 MET A O 1
ATOM 616 N N . THR A 1 76 ? -6.652 20.125 -6.359 1 97.25 76 THR A N 1
ATOM 617 C CA . THR A 1 76 ? -7.543 20.688 -7.371 1 97.25 76 THR A CA 1
ATOM 618 C C . THR A 1 76 ? -8.5 19.625 -7.898 1 97.25 76 THR A C 1
ATOM 620 O O . THR A 1 76 ? -9.703 19.859 -8.031 1 97.25 76 THR A O 1
ATOM 623 N N . SER A 1 77 ? -7.957 18.438 -8.211 1 96.31 77 SER A N 1
ATOM 624 C CA . SER A 1 77 ? -8.797 17.344 -8.688 1 96.31 77 SER A CA 1
ATOM 625 C C . SER A 1 77 ? -9.875 16.984 -7.668 1 96.31 77 SER A C 1
ATOM 627 O O . SER A 1 77 ? -11.023 16.75 -8.031 1 96.31 77 SER A O 1
ATOM 629 N N . ILE A 1 78 ? -9.547 16.953 -6.406 1 96.75 78 ILE A N 1
ATOM 630 C CA . ILE A 1 78 ? -10.469 16.609 -5.34 1 96.75 78 ILE A CA 1
ATOM 631 C C . ILE A 1 78 ? -11.523 17.703 -5.184 1 96.75 78 ILE A C 1
ATOM 633 O O . ILE A 1 78 ? -12.727 17.422 -5.152 1 96.75 78 ILE A O 1
ATOM 637 N N . MET A 1 79 ? -11.102 18.938 -5.176 1 97.31 79 MET A N 1
ATOM 638 C CA . MET A 1 79 ? -11.961 20.062 -4.789 1 97.31 79 MET A CA 1
ATOM 639 C C . MET A 1 79 ? -12.758 20.562 -5.98 1 97.31 79 MET A C 1
ATOM 641 O O . MET A 1 79 ? -13.867 21.094 -5.812 1 97.31 79 MET A O 1
ATOM 645 N N . SER A 1 80 ? -12.211 20.406 -7.172 1 96.12 80 SER A N 1
ATOM 646 C CA . SER A 1 80 ? -12.852 21.016 -8.336 1 96.12 80 SER A CA 1
ATOM 647 C C . SER A 1 80 ? -13.25 19.969 -9.359 1 96.12 80 SER A C 1
ATOM 649 O O . SER A 1 80 ? -13.727 20.297 -10.445 1 96.12 80 SER A O 1
ATOM 651 N N . PHE A 1 81 ? -12.945 18.672 -9.125 1 93.94 81 PHE A N 1
ATOM 652 C CA . PHE A 1 81 ? -13.406 17.547 -9.914 1 93.94 81 PHE A CA 1
ATOM 653 C C . PHE A 1 81 ? -12.711 17.5 -11.273 1 93.94 81 PHE A C 1
ATOM 655 O O . PHE A 1 81 ? -13.141 16.781 -12.172 1 93.94 81 PHE A O 1
ATOM 662 N N . ASN A 1 82 ? -11.672 18.328 -11.422 1 93.69 82 ASN A N 1
ATOM 663 C CA . ASN A 1 82 ? -10.945 18.406 -12.68 1 93.69 82 ASN A CA 1
ATOM 664 C C . ASN A 1 82 ? -9.469 18.062 -12.5 1 93.69 82 ASN A C 1
ATOM 666 O O . ASN A 1 82 ? -8.852 18.484 -11.516 1 93.69 82 ASN A O 1
ATOM 670 N N . GLN A 1 83 ? -8.961 17.375 -13.453 1 93.12 83 GLN A N 1
ATOM 671 C CA . GLN A 1 83 ? -7.508 17.203 -13.484 1 93.12 83 GLN A CA 1
ATOM 672 C C . GLN A 1 83 ? -6.812 18.484 -13.945 1 93.12 83 GLN A C 1
ATOM 674 O O . GLN A 1 83 ? -7.418 19.312 -14.633 1 93.12 83 GLN A O 1
ATOM 679 N N . THR A 1 84 ? -5.645 18.656 -13.555 1 95.5 84 THR A N 1
ATOM 680 C CA . THR A 1 84 ? -4.852 19.812 -13.977 1 95.5 84 THR A CA 1
ATOM 681 C C . THR A 1 84 ? -3.361 19.484 -13.93 1 95.5 84 THR A C 1
ATOM 683 O O . THR A 1 84 ? -2.979 18.328 -13.734 1 95.5 84 THR A O 1
ATOM 686 N N . ASN A 1 85 ? -2.568 20.453 -14.281 1 94.38 85 ASN A N 1
ATOM 687 C CA . ASN A 1 85 ? -1.12 20.281 -14.242 1 94.38 85 ASN A CA 1
ATOM 688 C C . ASN A 1 85 ? -0.56 20.547 -12.844 1 94.38 85 ASN A C 1
ATOM 690 O O . ASN A 1 85 ? -1.144 21.297 -12.07 1 94.38 85 ASN A O 1
ATOM 694 N N . ASN A 1 86 ? 0.571 19.906 -12.617 1 94.69 86 ASN A N 1
ATOM 695 C CA . ASN A 1 86 ? 1.296 20.219 -11.391 1 94.69 86 ASN A CA 1
ATOM 696 C C . ASN A 1 86 ? 1.545 21.719 -11.266 1 94.69 86 ASN A C 1
ATOM 698 O O . ASN A 1 86 ? 1.843 22.391 -12.258 1 94.69 86 ASN A O 1
ATOM 702 N N . GLY A 1 87 ? 1.373 22.203 -10.039 1 96.88 87 GLY A N 1
ATOM 703 C CA . GLY A 1 87 ? 1.631 23.609 -9.758 1 96.88 87 GLY A CA 1
ATOM 704 C C . GLY A 1 87 ? 0.387 24.469 -9.836 1 96.88 87 GLY A C 1
ATOM 705 O O . GLY A 1 87 ? 0.386 25.609 -9.375 1 96.88 87 GLY A O 1
ATOM 706 N N . ASN A 1 88 ? -0.678 23.938 -10.414 1 97.62 88 ASN A N 1
ATOM 707 C CA . ASN A 1 88 ? -1.898 24.719 -10.602 1 97.62 88 ASN A CA 1
ATOM 708 C C . ASN A 1 88 ? -2.902 24.453 -9.484 1 97.62 88 ASN A C 1
ATOM 710 O O . ASN A 1 88 ? -3.189 23.297 -9.156 1 97.62 88 ASN A O 1
ATOM 714 N N . ILE A 1 89 ? -3.404 25.5 -8.93 1 98.5 89 ILE A N 1
ATOM 715 C CA . ILE A 1 89 ? -4.488 25.453 -7.953 1 98.5 89 ILE A CA 1
ATOM 716 C C . ILE A 1 89 ? -5.777 25.969 -8.586 1 98.5 89 ILE A C 1
ATOM 718 O O . ILE A 1 89 ? -5.891 27.156 -8.898 1 98.5 89 ILE A O 1
ATOM 722 N N . ASN A 1 90 ? -6.676 25.125 -8.836 1 98.5 90 ASN A N 1
ATOM 723 C CA . ASN A 1 90 ? -7.988 25.438 -9.391 1 98.5 90 ASN A CA 1
ATOM 724 C C . ASN A 1 90 ? -7.875 26.172 -10.727 1 98.5 90 ASN A C 1
ATOM 726 O O . ASN A 1 90 ? -8.609 27.125 -10.977 1 98.5 90 ASN A O 1
ATOM 730 N N . ILE A 1 91 ? -6.969 25.844 -11.445 1 98.06 91 ILE A N 1
ATOM 731 C CA . ILE A 1 91 ? -6.773 26.25 -12.836 1 98.06 91 ILE A CA 1
ATOM 732 C C . ILE A 1 91 ? -6.734 25.016 -13.727 1 98.06 91 ILE A C 1
ATOM 734 O O . ILE A 1 91 ? -5.984 24.078 -13.469 1 98.06 91 ILE A O 1
ATOM 738 N N . ASP A 1 92 ? -7.555 24.984 -14.742 1 95.69 92 ASP A N 1
ATOM 739 C CA . ASP A 1 92 ? -7.609 23.781 -15.578 1 95.69 92 ASP A CA 1
ATOM 740 C C . ASP A 1 92 ? -6.469 23.781 -16.594 1 95.69 92 ASP A C 1
ATOM 742 O O . ASP A 1 92 ? -5.578 24.625 -16.547 1 95.69 92 ASP A O 1
ATOM 746 N N . TYR A 1 93 ? -6.438 22.875 -17.516 1 94.19 93 TYR A N 1
ATOM 747 C CA . TYR A 1 93 ? -5.355 22.688 -18.469 1 94.19 93 TYR A CA 1
ATOM 748 C C . TYR A 1 93 ? -5.266 23.844 -19.453 1 94.19 93 TYR A C 1
ATOM 750 O O . TYR A 1 93 ? -4.195 24.141 -19.984 1 94.19 93 TYR A O 1
ATOM 758 N N . ASN A 1 94 ? -6.371 24.547 -19.672 1 94.25 94 ASN A N 1
ATOM 759 C CA . ASN A 1 94 ? -6.43 25.641 -20.641 1 94.25 94 ASN A CA 1
ATOM 760 C C . ASN A 1 94 ? -6.164 26.984 -19.969 1 94.25 94 ASN A C 1
ATOM 762 O O . ASN A 1 94 ? -6.234 28.031 -20.625 1 94.25 94 ASN A O 1
ATOM 766 N N . GLY A 1 95 ? -5.988 26.969 -18.656 1 93.81 95 GLY A N 1
ATOM 767 C CA . GLY A 1 95 ? -5.672 28.188 -17.938 1 93.81 95 GLY A CA 1
ATOM 768 C C . GLY A 1 95 ? -6.898 28.875 -17.375 1 93.81 95 GLY A C 1
ATOM 769 O O . GLY A 1 95 ? -6.805 30 -16.844 1 93.81 95 GLY A O 1
ATOM 770 N N . ASN A 1 96 ? -7.984 28.219 -17.469 1 96.5 96 ASN A N 1
ATOM 771 C CA . ASN A 1 96 ? -9.211 28.797 -16.938 1 96.5 96 ASN A CA 1
ATOM 772 C C . ASN A 1 96 ? -9.375 28.484 -15.445 1 96.5 96 ASN A C 1
ATOM 774 O O . ASN A 1 96 ? -9.023 27.391 -14.992 1 96.5 96 ASN A O 1
ATOM 778 N N . ASN A 1 97 ? -9.953 29.438 -14.766 1 97.38 97 ASN A N 1
ATOM 779 C CA . ASN A 1 97 ? -10.297 29.203 -13.367 1 97.38 97 ASN A CA 1
ATOM 780 C C . ASN A 1 97 ? -11.445 28.219 -13.227 1 97.38 97 ASN A C 1
ATOM 782 O O . ASN A 1 97 ? -12.406 28.266 -13.992 1 97.38 97 ASN A O 1
ATOM 786 N N . ILE A 1 98 ? -11.289 27.297 -12.312 1 97.06 98 ILE A N 1
ATOM 787 C CA . ILE A 1 98 ? -12.352 26.359 -11.969 1 97.06 98 ILE A CA 1
ATOM 788 C C . ILE A 1 98 ? -12.68 26.484 -10.477 1 97.06 98 ILE A C 1
ATOM 790 O O . ILE A 1 98 ? -11.781 26.625 -9.648 1 97.06 98 ILE A O 1
ATOM 794 N N . PHE A 1 99 ? -13.938 26.484 -10.133 1 96.44 99 PHE A N 1
ATOM 795 C CA . PHE A 1 99 ? -14.336 26.766 -8.766 1 96.44 99 PHE A CA 1
ATOM 796 C C . PHE A 1 99 ? -14.32 25.484 -7.922 1 96.44 99 PHE A C 1
ATOM 798 O O . PHE A 1 99 ? -14.852 24.453 -8.336 1 96.44 99 PHE A O 1
ATOM 805 N N . PRO A 1 100 ? -13.742 25.516 -6.758 1 97.56 100 PRO A N 1
ATOM 806 C CA . PRO A 1 100 ? -13.797 24.375 -5.848 1 97.56 100 PRO A CA 1
ATOM 807 C C . PRO A 1 100 ? -15.172 24.188 -5.207 1 97.56 100 PRO A C 1
ATOM 809 O O . PRO A 1 100 ? -16.016 25.094 -5.27 1 97.56 100 PRO A O 1
ATOM 812 N N . ILE A 1 101 ? -15.383 23.094 -4.645 1 96.88 101 ILE A N 1
ATOM 813 C CA . ILE A 1 101 ? -16.672 22.719 -4.07 1 96.88 101 ILE A CA 1
ATOM 814 C C . ILE A 1 101 ? -17.047 23.672 -2.949 1 96.88 101 ILE A C 1
ATOM 816 O O . ILE A 1 101 ? -18.219 23.859 -2.652 1 96.88 101 ILE A O 1
ATOM 820 N N . THR A 1 102 ? -16.078 24.344 -2.326 1 97.25 102 THR A N 1
ATOM 821 C CA . THR A 1 102 ? -16.312 25.234 -1.206 1 97.25 102 THR A CA 1
ATOM 822 C C . THR A 1 102 ? -17.141 26.453 -1.654 1 97.25 102 THR A C 1
ATOM 824 O O . THR A 1 102 ? -17.906 27 -0.871 1 97.25 102 THR A O 1
ATOM 827 N N . TYR A 1 103 ? -17 26.859 -2.902 1 95.56 103 TYR A N 1
ATOM 828 C CA . TYR A 1 103 ? -17.797 27.953 -3.451 1 95.56 103 TYR A CA 1
ATOM 829 C C . TYR A 1 103 ? -19.281 27.594 -3.441 1 95.56 103 TYR A C 1
ATOM 831 O O . TYR A 1 103 ? -20.109 28.391 -2.99 1 95.56 103 TYR A O 1
ATOM 839 N N . TYR A 1 104 ? -19.578 26.422 -3.844 1 94.25 104 TYR A N 1
ATOM 840 C CA . TYR A 1 104 ? -20.969 25.969 -3.926 1 94.25 104 TYR A CA 1
ATOM 841 C C . TYR A 1 104 ? -21.531 25.688 -2.539 1 94.25 104 TYR A C 1
ATOM 843 O O . TYR A 1 104 ? -22.703 25.969 -2.275 1 94.25 104 TYR A O 1
ATOM 851 N N . LEU A 1 105 ? -20.672 25.172 -1.666 1 96 105 LEU A N 1
ATOM 852 C CA . LEU A 1 105 ? -21.094 24.922 -0.293 1 96 105 LEU A CA 1
ATOM 853 C C . LEU A 1 105 ? -21.422 26.234 0.422 1 96 105 LEU A C 1
ATOM 855 O O . LEU A 1 105 ? -22.438 26.312 1.128 1 96 105 LEU A O 1
ATOM 859 N N . LYS A 1 106 ? -20.625 27.188 0.215 1 95.06 106 LYS A N 1
ATOM 860 C CA . LYS A 1 106 ? -20.859 28.5 0.821 1 95.06 106 LYS A CA 1
ATOM 861 C C . LYS A 1 106 ? -22.188 29.094 0.348 1 95.06 106 LYS A C 1
ATOM 863 O O . LYS A 1 106 ? -22.953 29.641 1.146 1 95.06 106 LYS A O 1
ATOM 868 N N . ASP A 1 107 ? -22.406 28.953 -0.907 1 93.38 107 ASP A N 1
ATOM 869 C CA . ASP A 1 107 ? -23.656 29.453 -1.498 1 93.38 107 ASP A CA 1
ATOM 870 C C . ASP A 1 107 ? -24.859 28.719 -0.931 1 93.38 107 ASP A C 1
ATOM 872 O O . ASP A 1 107 ? -25.969 29.25 -0.938 1 93.38 107 ASP A O 1
ATOM 876 N N . SER A 1 108 ? -24.609 27.562 -0.42 1 93.5 108 SER A N 1
ATOM 877 C CA . SER A 1 108 ? -25.688 26.75 0.127 1 93.5 108 SER A CA 1
ATOM 878 C C . SER A 1 108 ? -25.781 26.891 1.641 1 93.5 108 SER A C 1
ATOM 880 O O . SER A 1 108 ? -26.438 26.094 2.311 1 93.5 108 SER A O 1
ATOM 882 N N . GLY A 1 109 ? -24.969 27.797 2.221 1 95.19 109 GLY A N 1
ATOM 883 C CA . GLY A 1 109 ? -25.156 28.156 3.615 1 95.19 109 GLY A CA 1
ATOM 884 C C . GLY A 1 109 ? -24.172 27.469 4.547 1 95.19 109 GLY A C 1
ATOM 885 O O . GLY A 1 109 ? -24.297 27.578 5.77 1 95.19 109 GLY A O 1
ATOM 886 N N . TYR A 1 110 ? -23.219 26.766 4.023 1 97.62 110 TYR A N 1
ATOM 887 C CA . TYR A 1 110 ? -22.234 26.078 4.867 1 97.62 110 TYR A CA 1
ATOM 888 C C . TYR A 1 110 ? -21.234 27.078 5.434 1 97.62 110 TYR A C 1
ATOM 890 O O . TYR A 1 110 ? -20.797 28 4.738 1 97.62 110 TYR A O 1
ATOM 898 N N . LYS A 1 111 ? -20.891 26.859 6.691 1 98.31 111 LYS A N 1
ATOM 899 C CA . LYS A 1 111 ? -19.656 27.438 7.215 1 98.31 111 LYS A CA 1
ATOM 900 C C . LYS A 1 111 ? -18.438 26.641 6.777 1 98.31 111 LYS A C 1
ATOM 902 O O . LYS A 1 111 ? -18.484 25.406 6.699 1 98.31 111 LYS A O 1
ATOM 907 N N . ILE A 1 112 ? -17.328 27.328 6.477 1 98.62 112 ILE A N 1
ATOM 908 C CA . ILE A 1 112 ? -16.141 26.656 5.969 1 98.62 112 ILE A CA 1
ATOM 909 C C . ILE A 1 112 ? -14.961 26.922 6.906 1 98.62 112 ILE A C 1
ATOM 911 O O . ILE A 1 112 ? -14.695 28.078 7.258 1 98.62 112 ILE A O 1
ATOM 915 N N . ALA A 1 113 ? -14.289 25.922 7.328 1 98.88 113 ALA A N 1
ATOM 916 C CA . ALA A 1 113 ? -13.039 26.031 8.078 1 98.88 113 ALA A CA 1
ATOM 917 C C . ALA A 1 113 ? -11.891 25.328 7.344 1 98.88 113 ALA A C 1
ATOM 919 O O . ALA A 1 113 ? -12.078 24.25 6.777 1 98.88 113 ALA A O 1
ATOM 920 N N . LEU A 1 114 ? -10.727 25.938 7.328 1 98.88 114 LEU A N 1
ATOM 921 C CA . LEU A 1 114 ? -9.484 25.359 6.824 1 98.88 114 LEU A CA 1
ATOM 922 C C . LEU A 1 114 ? -8.438 25.297 7.926 1 98.88 114 LEU A C 1
ATOM 924 O O . LEU A 1 114 ? -8.039 26.328 8.484 1 98.88 114 LEU A O 1
ATOM 928 N N . ILE A 1 115 ? -8.047 24.156 8.281 1 98.75 115 ILE A N 1
ATOM 929 C CA . ILE A 1 115 ? -7.051 23.891 9.312 1 98.75 115 ILE A CA 1
ATOM 930 C C . ILE A 1 115 ? -5.84 23.188 8.703 1 98.75 115 ILE A C 1
ATOM 932 O O . ILE A 1 115 ? -5.984 22.188 8 1 98.75 115 ILE A O 1
ATOM 936 N N . THR A 1 116 ? -4.633 23.688 8.891 1 98.38 116 THR A N 1
ATOM 937 C CA . THR A 1 116 ? -3.438 23.062 8.328 1 98.38 116 THR A CA 1
ATOM 938 C C . THR A 1 116 ? -2.248 23.234 9.273 1 98.38 116 THR A C 1
ATOM 940 O O . THR A 1 116 ? -2.229 24.156 10.094 1 98.38 116 THR A O 1
ATOM 943 N N . THR A 1 117 ? -1.297 22.359 9.172 1 96.69 117 THR A N 1
ATOM 944 C CA . THR A 1 117 ? -0.051 22.5 9.922 1 96.69 117 THR A CA 1
ATOM 945 C C . THR A 1 117 ? 0.996 23.234 9.094 1 96.69 117 THR A C 1
ATOM 947 O O . THR A 1 117 ? 2.105 23.484 9.57 1 96.69 117 THR A O 1
ATOM 950 N N . LYS A 1 118 ? 0.637 23.625 7.93 1 97.31 118 LYS A N 1
ATOM 951 C CA . LYS A 1 118 ? 1.498 24.406 7.059 1 97.31 118 LYS A CA 1
ATOM 952 C C . LYS A 1 118 ? 1.001 25.844 6.953 1 97.31 118 LYS A C 1
ATOM 954 O O . LYS A 1 118 ? 0.173 26.281 7.758 1 97.31 118 LYS A O 1
ATOM 959 N N . LYS A 1 119 ? 1.645 26.609 6.035 1 97.94 119 LYS A N 1
ATOM 960 C CA . LYS A 1 119 ? 1.142 27.938 5.727 1 97.94 119 LYS A CA 1
ATOM 961 C C . LYS A 1 119 ? -0.251 27.875 5.105 1 97.94 119 LYS A C 1
ATOM 963 O O . LYS A 1 119 ? -0.526 27 4.277 1 97.94 119 LYS A O 1
ATOM 968 N N . LEU A 1 120 ? -1.053 28.781 5.469 1 98.38 120 LEU A N 1
ATOM 969 C CA . LEU A 1 120 ? -2.416 28.828 4.953 1 98.38 120 LEU A CA 1
ATOM 970 C C . LEU A 1 120 ? -2.422 29.125 3.455 1 98.38 120 LEU A C 1
ATOM 972 O O . LEU A 1 120 ? -3.436 28.922 2.783 1 98.38 120 LEU A O 1
ATOM 976 N N . THR A 1 121 ? -1.242 29.516 2.941 1 98.31 121 THR A N 1
ATOM 977 C CA . THR A 1 121 ? -1.113 29.797 1.514 1 98.31 121 THR A CA 1
ATOM 978 C C . THR A 1 121 ? -0.612 28.547 0.773 1 98.31 121 THR A C 1
ATOM 980 O O . THR A 1 121 ? -0.458 28.578 -0.45 1 98.31 121 THR A O 1
ATOM 983 N N . SER A 1 122 ? -0.377 27.484 1.479 1 97.75 122 SER A N 1
ATOM 984 C CA . SER A 1 122 ? 0.056 26.25 0.828 1 97.75 122 SER A CA 1
ATOM 985 C C . SER A 1 122 ? -1.055 25.672 -0.035 1 97.75 122 SER A C 1
ATOM 987 O O . SER A 1 122 ? -2.223 26.031 0.11 1 97.75 122 SER A O 1
ATOM 989 N N . ALA A 1 123 ? -0.723 24.734 -0.82 1 97.25 123 ALA A N 1
ATOM 990 C CA . ALA A 1 123 ? -1.583 24.234 -1.893 1 97.25 123 ALA A CA 1
ATOM 991 C C . ALA A 1 123 ? -2.863 23.625 -1.331 1 97.25 123 ALA A C 1
ATOM 993 O O . ALA A 1 123 ? -3.949 23.828 -1.878 1 97.25 123 ALA A O 1
ATOM 994 N N . SER A 1 124 ? -2.764 22.844 -0.255 1 97.62 124 SER A N 1
ATOM 995 C CA . SER A 1 124 ? -3.92 22.109 0.251 1 97.62 124 SER A CA 1
ATOM 996 C C . SER A 1 124 ? -5.023 23.062 0.698 1 97.62 124 SER A C 1
ATOM 998 O O . SER A 1 124 ? -6.145 23 0.185 1 97.62 124 SER A O 1
ATOM 1000 N N . PRO A 1 125 ? -4.758 23.984 1.597 1 98.06 125 PRO A N 1
ATOM 1001 C CA . PRO A 1 125 ? -5.836 24.922 1.945 1 98.06 125 PRO A CA 1
ATOM 1002 C C . PRO A 1 125 ? -6.191 25.859 0.8 1 98.06 125 PRO A C 1
ATOM 1004 O O . PRO A 1 125 ? -7.359 26.219 0.63 1 98.06 125 PRO A O 1
ATOM 1007 N N . ALA A 1 126 ? -5.23 26.266 0.004 1 98.56 126 ALA A N 1
ATOM 1008 C CA . ALA A 1 126 ? -5.48 27.203 -1.086 1 98.56 126 ALA A CA 1
ATOM 1009 C C . ALA A 1 126 ? -6.461 26.625 -2.098 1 98.56 126 ALA A C 1
ATOM 1011 O O . ALA A 1 126 ? -7.195 27.359 -2.758 1 98.56 126 ALA A O 1
ATOM 1012 N N . SER A 1 127 ? -6.457 25.328 -2.225 1 98.12 127 SER A N 1
ATOM 1013 C CA . SER A 1 127 ? -7.352 24.656 -3.172 1 98.12 127 SER A CA 1
ATOM 1014 C C . SER A 1 127 ? -8.812 24.922 -2.826 1 98.12 127 SER A C 1
ATOM 1016 O O . SER A 1 127 ? -9.703 24.688 -3.646 1 98.12 127 SER A O 1
ATOM 1018 N N . ALA A 1 128 ? -9.078 25.438 -1.645 1 98.38 128 ALA A N 1
ATOM 1019 C CA . ALA A 1 128 ? -10.445 25.688 -1.205 1 98.38 128 ALA A CA 1
ATOM 1020 C C . ALA A 1 128 ? -10.891 27.094 -1.579 1 98.38 128 ALA A C 1
ATOM 1022 O O . ALA A 1 128 ? -12.078 27.422 -1.526 1 98.38 128 ALA A O 1
ATOM 1023 N N . TYR A 1 129 ? -9.922 28.016 -1.984 1 98.25 129 TYR A N 1
ATOM 1024 C CA . TYR A 1 129 ? -10.375 29.391 -2.121 1 98.25 129 TYR A CA 1
ATOM 1025 C C . TYR A 1 129 ? -9.648 30.094 -3.258 1 98.25 129 TYR A C 1
ATOM 1027 O O . TYR A 1 129 ? -10.062 31.172 -3.695 1 98.25 129 TYR A O 1
ATOM 1035 N N . ALA A 1 130 ? -8.602 29.531 -3.803 1 98.56 130 ALA A N 1
ATOM 1036 C CA . ALA A 1 130 ? -7.738 30.344 -4.652 1 98.56 130 ALA A CA 1
ATOM 1037 C C . ALA A 1 130 ? -7.637 29.766 -6.059 1 98.56 130 ALA A C 1
ATOM 1039 O O . ALA A 1 130 ? -7.895 28.578 -6.258 1 98.56 130 ALA A O 1
ATOM 1040 N N . HIS A 1 131 ? -7.352 30.609 -7.008 1 98.44 131 HIS A N 1
ATOM 1041 C CA . HIS A 1 131 ? -6.91 30.312 -8.367 1 98.44 131 HIS A CA 1
ATOM 1042 C C . HIS A 1 131 ? -5.516 30.875 -8.633 1 98.44 131 HIS A C 1
ATOM 1044 O O . HIS A 1 131 ? -5.34 32.094 -8.711 1 98.44 131 HIS A O 1
ATOM 1050 N N . SER A 1 132 ? -4.527 29.969 -8.711 1 98.12 132 SER A N 1
ATOM 1051 C CA . SER A 1 132 ? -3.166 30.484 -8.82 1 98.12 132 SER A CA 1
ATOM 1052 C C . SER A 1 132 ? -2.17 29.359 -9.047 1 98.12 132 SER A C 1
ATOM 1054 O O . SER A 1 132 ? -2.508 28.172 -8.891 1 98.12 132 SER A O 1
ATOM 1056 N N . THR A 1 133 ? -1.025 29.766 -9.508 1 97.06 133 THR A N 1
ATOM 1057 C CA . THR A 1 133 ? 0.093 28.844 -9.344 1 97.06 133 THR A CA 1
ATOM 1058 C C . THR A 1 133 ? 0.467 28.719 -7.867 1 97.06 133 THR A C 1
ATOM 1060 O O . THR A 1 133 ? 0.371 29.688 -7.109 1 97.06 133 THR A O 1
ATOM 1063 N N . PHE A 1 134 ? 0.99 27.547 -7.477 1 94.56 134 PHE A N 1
ATOM 1064 C CA . PHE A 1 134 ? 1.14 27.219 -6.062 1 94.56 134 PHE A CA 1
ATOM 1065 C C . PHE A 1 134 ? 2.223 28.078 -5.422 1 94.56 134 PHE A C 1
ATOM 1067 O O . PHE A 1 134 ? 2.23 28.266 -4.203 1 94.56 134 PHE A O 1
ATOM 1074 N N . ASN A 1 135 ? 3.107 28.672 -6.215 1 94.69 135 ASN A N 1
ATOM 1075 C CA . ASN A 1 135 ? 4.238 29.422 -5.668 1 94.69 135 ASN A CA 1
ATOM 1076 C C . ASN A 1 135 ? 3.959 30.922 -5.633 1 94.69 135 ASN A C 1
ATOM 1078 O O . ASN A 1 135 ? 4.809 31.703 -5.203 1 94.69 135 ASN A O 1
ATOM 1082 N N . ASN A 1 136 ? 2.801 31.312 -6.066 1 97.19 136 ASN A N 1
ATOM 1083 C CA . ASN A 1 136 ? 2.428 32.719 -6.012 1 97.19 136 ASN A CA 1
ATOM 1084 C C . ASN A 1 136 ? 1.74 33.062 -4.691 1 97.19 136 ASN A C 1
ATOM 1086 O O . ASN A 1 136 ? 0.546 33.375 -4.672 1 97.19 136 ASN A O 1
ATOM 1090 N N . ASN A 1 137 ? 2.492 33.188 -3.658 1 97.25 137 ASN A N 1
ATOM 1091 C CA . ASN A 1 137 ? 1.979 33.344 -2.303 1 97.25 137 ASN A CA 1
ATOM 1092 C C . ASN A 1 137 ? 1.244 34.688 -2.152 1 97.25 137 ASN A C 1
ATOM 1094 O O . ASN A 1 137 ? 0.279 34.781 -1.392 1 97.25 137 ASN A O 1
ATOM 1098 N N . LYS A 1 138 ? 1.724 35.688 -2.84 1 96.75 138 LYS A N 1
ATOM 1099 C CA . LYS A 1 138 ? 1.08 36.969 -2.756 1 96.75 138 LYS A CA 1
ATOM 1100 C C . LYS A 1 138 ? -0.344 36.938 -3.303 1 96.75 138 LYS A C 1
ATOM 1102 O O . LYS A 1 138 ? -1.276 37.438 -2.672 1 96.75 138 LYS A O 1
ATOM 1107 N N . ASN A 1 139 ? -0.445 36.312 -4.457 1 97.94 139 ASN A N 1
ATOM 1108 C CA . ASN A 1 139 ? -1.765 36.188 -5.062 1 97.94 139 ASN A CA 1
ATOM 1109 C C . ASN A 1 139 ? -2.688 35.344 -4.199 1 97.94 139 ASN A C 1
ATOM 1111 O O . ASN A 1 139 ? -3.859 35.656 -4.012 1 97.94 139 ASN A O 1
ATOM 1115 N N . ILE A 1 140 ? -2.178 34.281 -3.697 1 98.5 140 ILE A N 1
ATOM 1116 C CA . ILE A 1 140 ? -2.959 33.375 -2.879 1 98.5 140 ILE A CA 1
ATOM 1117 C C . ILE A 1 140 ? -3.395 34.062 -1.591 1 98.5 140 ILE A C 1
ATOM 1119 O O . ILE A 1 140 ? -4.555 33.969 -1.183 1 98.5 140 ILE A O 1
ATOM 1123 N N . SER A 1 141 ? -2.463 34.781 -0.999 1 97.94 141 SER A N 1
ATOM 1124 C CA . SER A 1 141 ? -2.779 35.5 0.232 1 97.94 141 SER A CA 1
ATOM 1125 C C . SER A 1 141 ? -3.871 36.531 0.001 1 97.94 141 SER A C 1
ATOM 1127 O O . SER A 1 141 ? -4.754 36.719 0.844 1 97.94 141 SER A O 1
ATOM 1129 N N . ASN A 1 142 ? -3.783 37.25 -1.066 1 97.56 142 ASN A N 1
ATOM 1130 C CA . ASN A 1 142 ? -4.805 38.25 -1.401 1 97.56 142 ASN A CA 1
ATOM 1131 C C . ASN A 1 142 ? -6.18 37.594 -1.547 1 97.56 142 ASN A C 1
ATOM 1133 O O . ASN A 1 142 ? -7.18 38.125 -1.075 1 97.56 142 ASN A O 1
ATOM 1137 N N . GLN A 1 143 ? -6.191 36.469 -2.209 1 98 143 GLN A N 1
ATOM 1138 C CA . GLN A 1 143 ? -7.453 35.781 -2.389 1 98 143 GLN A CA 1
ATOM 1139 C C . GLN A 1 143 ? -7.973 35.219 -1.062 1 98 143 GLN A C 1
ATOM 1141 O O . GLN A 1 143 ? -9.18 35.219 -0.821 1 98 143 GLN A O 1
ATOM 1146 N N . LEU A 1 144 ? -7.062 34.75 -0.241 1 98.44 144 LEU A N 1
ATOM 1147 C CA . LEU A 1 144 ? -7.43 34.312 1.096 1 98.44 144 LEU A CA 1
ATOM 1148 C C . LEU A 1 144 ? -8.141 35.406 1.869 1 98.44 144 LEU A C 1
ATOM 1150 O O . LEU A 1 144 ? -9.234 35.188 2.4 1 98.44 144 LEU A O 1
ATOM 1154 N N . LEU A 1 145 ? -7.605 36.594 1.872 1 97.94 145 LEU A N 1
ATOM 1155 C CA . LEU A 1 145 ? -8.078 37.719 2.682 1 97.94 145 L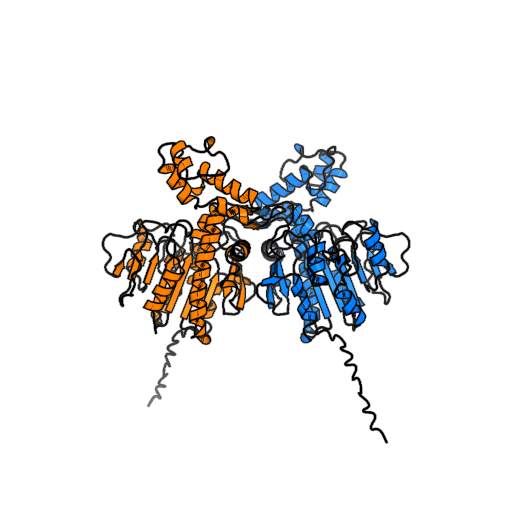EU A CA 1
ATOM 1156 C C . LEU A 1 145 ? -9.398 38.25 2.141 1 97.94 145 LEU A C 1
ATOM 1158 O O . LEU A 1 145 ? -10.125 38.938 2.85 1 97.94 145 LEU A O 1
ATOM 1162 N N . ASN A 1 146 ? -9.703 37.938 0.939 1 96.94 146 ASN A N 1
ATOM 1163 C CA . ASN A 1 146 ? -10.961 38.375 0.336 1 96.94 146 ASN A CA 1
ATOM 1164 C C . ASN A 1 146 ? -11.953 37.219 0.205 1 96.94 146 ASN A C 1
ATOM 1166 O O . ASN A 1 146 ? -12.992 37.375 -0.436 1 96.94 146 ASN A O 1
ATOM 1170 N N . SER A 1 147 ? -11.57 36.094 0.744 1 96.81 147 SER A N 1
ATOM 1171 C CA . SER A 1 147 ? -12.438 34.906 0.671 1 96.81 147 SER A CA 1
ATOM 1172 C C . SER A 1 147 ? -13.57 35 1.691 1 96.81 147 SER A C 1
ATOM 1174 O O . SER A 1 147 ? -13.555 35.844 2.572 1 96.81 147 SER A O 1
ATOM 1176 N N . ASN A 1 148 ? -14.516 34.156 1.543 1 95.38 148 ASN A N 1
ATOM 1177 C CA . ASN A 1 148 ? -15.633 34.094 2.477 1 95.38 148 ASN A CA 1
ATOM 1178 C C . ASN A 1 148 ? -15.484 32.938 3.453 1 95.38 148 ASN A C 1
ATOM 1180 O O . ASN A 1 148 ? -16.484 32.344 3.889 1 95.38 148 ASN A O 1
ATOM 1184 N N . ILE A 1 149 ? -14.234 32.5 3.688 1 98.12 149 ILE A N 1
ATOM 1185 C CA . ILE A 1 149 ? -13.969 31.438 4.645 1 98.12 149 ILE A CA 1
ATOM 1186 C C . ILE A 1 149 ? -14.273 31.922 6.059 1 98.12 149 ILE A C 1
ATOM 1188 O O . ILE A 1 149 ? -14 33.062 6.395 1 98.12 149 ILE A O 1
ATOM 1192 N N . ASP A 1 150 ? -14.82 31.047 6.887 1 98.5 150 ASP A N 1
ATOM 1193 C CA . ASP A 1 150 ? -15.289 31.453 8.211 1 98.5 150 ASP A CA 1
ATOM 1194 C C . ASP A 1 150 ? -14.188 31.297 9.25 1 98.5 150 ASP A C 1
ATOM 1196 O O . ASP A 1 150 ? -14.164 32 10.258 1 98.5 150 ASP A O 1
ATOM 1200 N N . LEU A 1 151 ? -13.328 30.312 9.039 1 98.81 151 LEU A N 1
ATOM 1201 C CA . LEU A 1 151 ? -12.266 30.047 10.008 1 98.81 151 LEU A CA 1
ATOM 1202 C C . LEU A 1 151 ? -11.023 29.484 9.312 1 98.81 151 LEU A C 1
ATOM 1204 O O . LEU A 1 151 ? -11.117 28.531 8.531 1 98.81 151 LEU A O 1
ATOM 1208 N N . LEU A 1 152 ? -9.938 30.125 9.562 1 98.75 152 LEU A N 1
ATOM 1209 C CA . LEU A 1 152 ? -8.633 29.656 9.109 1 98.75 152 LEU A CA 1
ATOM 1210 C C . LEU A 1 152 ? -7.672 29.484 10.281 1 98.75 152 LEU A C 1
ATOM 1212 O O . LEU A 1 152 ? -7.477 30.406 11.062 1 98.75 152 LEU A O 1
ATOM 1216 N N . ILE A 1 153 ? -7.113 28.312 10.453 1 98.62 153 ILE A N 1
ATOM 1217 C CA . ILE A 1 153 ? -6.098 28.047 11.461 1 98.62 153 ILE A CA 1
ATOM 1218 C C . ILE A 1 153 ? -4.863 27.438 10.805 1 98.62 153 ILE A C 1
ATOM 1220 O O . ILE A 1 153 ? -4.949 26.391 10.156 1 98.62 153 ILE A O 1
ATOM 1224 N N . GLY A 1 154 ? -3.709 27.984 10.898 1 98.25 154 GLY A N 1
ATOM 1225 C CA . GLY A 1 154 ? -2.479 27.469 10.32 1 98.25 154 GLY A CA 1
ATOM 1226 C C . GLY A 1 154 ? -1.286 28.375 10.539 1 98.25 154 GLY A C 1
ATOM 1227 O O . GLY A 1 154 ? -1.249 29.141 11.508 1 98.25 154 GLY A O 1
ATOM 1228 N N . GLY A 1 155 ? -0.249 28.188 9.766 1 97.69 155 GLY A N 1
ATOM 1229 C CA . GLY A 1 155 ? 0.903 29.078 9.773 1 97.69 155 GLY A CA 1
ATOM 1230 C C . GLY A 1 155 ? 0.931 30.031 8.594 1 97.69 155 GLY A C 1
ATOM 1231 O O . GLY A 1 155 ? -0.085 30.219 7.918 1 97.69 155 GLY A O 1
ATOM 1232 N N . GLY A 1 156 ? 2.076 30.797 8.492 1 97.75 156 GLY A N 1
ATOM 1233 C CA . GLY A 1 156 ? 2.322 31.562 7.281 1 97.75 156 GLY A CA 1
ATOM 1234 C C . GLY A 1 156 ? 2.141 33.062 7.473 1 97.75 156 GLY A C 1
ATOM 1235 O O . GLY A 1 156 ? 1.661 33.75 6.57 1 97.75 156 GLY A O 1
ATOM 1236 N N . ARG A 1 157 ? 2.461 33.562 8.672 1 97.25 157 ARG A N 1
ATOM 1237 C CA . ARG A 1 157 ? 2.436 35 8.891 1 97.25 157 ARG A CA 1
ATOM 1238 C C . ARG A 1 157 ? 3.283 35.75 7.852 1 97.25 157 ARG A C 1
ATOM 1240 O O . ARG A 1 157 ? 2.961 36.875 7.457 1 97.25 157 ARG A O 1
ATOM 1247 N N . VAL A 1 158 ? 4.289 35.062 7.355 1 97 158 VAL A N 1
ATOM 1248 C CA . VAL A 1 158 ? 5.262 35.594 6.426 1 97 158 VAL A CA 1
ATOM 1249 C C . VAL A 1 158 ? 4.57 36 5.125 1 97 158 VAL A C 1
ATOM 1251 O O . VAL A 1 158 ? 5.023 36.906 4.426 1 97 158 VAL A O 1
ATOM 1254 N N . ASP A 1 159 ? 3.488 35.406 4.84 1 97.44 159 ASP A N 1
ATOM 1255 C CA . ASP A 1 159 ? 2.822 35.625 3.559 1 97.44 159 ASP A CA 1
ATOM 1256 C C . ASP A 1 159 ? 1.713 36.656 3.688 1 97.44 159 ASP A C 1
ATOM 1258 O O . ASP A 1 159 ? 1.09 37.031 2.693 1 97.44 159 ASP A O 1
ATOM 1262 N N . LEU A 1 160 ? 1.417 37.094 4.887 1 96.94 160 LEU A N 1
ATOM 1263 C CA . LEU A 1 160 ? 0.275 37.969 5.137 1 96.94 160 LEU A CA 1
ATOM 1264 C C . LEU A 1 160 ? 0.719 39.438 5.246 1 96.94 160 LEU A C 1
ATOM 1266 O O . LEU A 1 160 ? 1.811 39.719 5.746 1 96.94 160 LEU A O 1
ATOM 1270 N N . PRO A 1 161 ? -0.139 40.344 4.852 1 94.62 161 PRO A N 1
ATOM 1271 C CA . PRO A 1 161 ? 0.159 41.75 5.047 1 94.62 161 PRO A CA 1
ATOM 1272 C C . PRO A 1 161 ? -0.024 42.219 6.496 1 94.62 161 PRO A C 1
ATOM 1274 O O . PRO A 1 161 ? -0.552 41.438 7.316 1 94.62 161 PRO A O 1
ATOM 1277 N N . ASN A 1 162 ? 0.285 43.406 6.676 1 89.56 162 ASN A N 1
ATOM 1278 C CA . ASN A 1 162 ? 0.201 43.969 8.023 1 89.56 162 ASN A CA 1
ATOM 1279 C C . ASN A 1 162 ? -1.242 44.281 8.414 1 89.56 162 ASN A C 1
ATOM 1281 O O . ASN A 1 162 ? -1.611 44.156 9.578 1 89.56 162 ASN A O 1
ATOM 1285 N N . SER A 1 163 ? -2.006 44.656 7.445 1 90.62 163 SER A N 1
ATOM 1286 C CA . SER A 1 163 ? -3.395 45 7.723 1 90.62 163 SER A CA 1
ATOM 1287 C C . SER A 1 163 ? -4.352 43.938 7.207 1 90.62 163 SER A C 1
ATOM 1289 O O . SER A 1 163 ? -4.312 43.562 6.027 1 90.62 163 SER A O 1
ATOM 1291 N N . ILE A 1 164 ? -5.105 43.469 8.141 1 93.69 164 ILE A N 1
ATOM 1292 C CA . ILE A 1 164 ? -6.113 42.438 7.832 1 93.69 164 ILE A CA 1
ATOM 1293 C C . ILE A 1 164 ? -7.496 42.969 8.242 1 93.69 164 ILE A C 1
ATOM 1295 O O . ILE A 1 164 ? -7.75 43.188 9.422 1 93.69 164 ILE A O 1
ATOM 1299 N N . ASN A 1 165 ? -8.445 43.156 7.289 1 90.75 165 ASN A N 1
ATOM 1300 C CA . ASN A 1 165 ? -9.695 43.812 7.59 1 90.75 165 ASN A CA 1
ATOM 1301 C C . ASN A 1 165 ? -10.867 42.844 7.633 1 90.75 165 ASN A C 1
ATOM 1303 O O . ASN A 1 165 ? -11.797 43 8.422 1 90.75 165 ASN A O 1
ATOM 1307 N N . ASN A 1 166 ? -10.891 41.812 6.887 1 94 166 ASN A N 1
ATOM 1308 C CA . ASN A 1 166 ? -12.062 40.969 6.699 1 94 166 ASN A CA 1
ATOM 1309 C C . ASN A 1 166 ? -12.094 39.812 7.699 1 94 166 ASN A C 1
ATOM 1311 O O . ASN A 1 166 ? -13.055 39.031 7.738 1 94 166 ASN A O 1
ATOM 1315 N N . PHE A 1 167 ? -11.07 39.688 8.523 1 97.69 167 PHE A N 1
ATOM 1316 C CA . PHE A 1 167 ? -10.961 38.625 9.508 1 97.69 167 PHE A CA 1
ATOM 1317 C C . PHE A 1 167 ? -10.539 39.156 10.859 1 97.69 167 PHE A C 1
ATOM 1319 O O . PHE A 1 167 ? -9.773 40.125 10.93 1 97.69 167 PHE A O 1
ATOM 1326 N N . GLU A 1 168 ? -11.039 38.625 11.883 1 97.69 168 GLU A N 1
ATOM 1327 C CA . GLU A 1 168 ? -10.367 38.781 13.172 1 97.69 168 GLU A CA 1
ATOM 1328 C C . GLU A 1 168 ? -9.07 38 13.219 1 97.69 168 GLU A C 1
ATOM 1330 O O . GLU A 1 168 ? -9.086 36.75 13.203 1 97.69 168 GLU A O 1
ATOM 1335 N N . TYR A 1 169 ? -8.047 38.688 13.266 1 97.44 169 TYR A N 1
ATOM 1336 C CA . TYR A 1 169 ? -6.711 38.094 13.195 1 97.44 169 TYR A CA 1
ATOM 1337 C C . TYR A 1 169 ? -6.188 37.75 14.578 1 97.44 169 TYR A C 1
ATOM 1339 O O . TYR A 1 169 ? -6.246 38.594 15.492 1 97.44 169 TYR A O 1
ATOM 1347 N N . LYS A 1 170 ? -5.707 36.562 14.805 1 97.31 170 LYS A N 1
ATOM 1348 C CA . LYS A 1 170 ? -5.188 36.062 16.078 1 97.31 170 LYS A CA 1
ATOM 1349 C C . LYS A 1 170 ? -3.898 35.281 15.891 1 97.31 170 LYS A C 1
ATOM 1351 O O . LYS A 1 170 ? -3.73 34.594 14.883 1 97.31 170 LYS A O 1
ATOM 1356 N N . LEU A 1 171 ? -3.078 35.25 16.938 1 96.5 171 LEU A N 1
ATOM 1357 C CA . LEU A 1 171 ? -1.787 34.562 16.859 1 96.5 171 LEU A CA 1
ATOM 1358 C C . LEU A 1 171 ? -1.817 33.281 17.656 1 96.5 171 LEU A C 1
ATOM 1360 O O . LEU A 1 171 ? -0.867 32.5 17.594 1 96.5 171 LEU A O 1
ATOM 1364 N N . HIS A 1 172 ? -2.891 33.031 18.359 1 96.5 172 HIS A N 1
ATOM 1365 C CA . HIS A 1 172 ? -3.113 31.812 19.141 1 96.5 172 HIS A CA 1
ATOM 1366 C C . HIS A 1 172 ? -4.586 31.422 19.125 1 96.5 172 HIS A C 1
ATOM 1368 O O . HIS A 1 172 ? -5.457 32.25 18.891 1 96.5 172 HIS A O 1
ATOM 1374 N N . ILE A 1 173 ? -4.828 30.203 19.359 1 96.81 173 ILE A N 1
ATOM 1375 C CA . ILE A 1 173 ? -6.203 29.719 19.438 1 96.81 173 ILE A CA 1
ATOM 1376 C C . ILE A 1 173 ? -6.828 30.156 20.766 1 96.81 173 ILE A C 1
ATOM 1378 O O . ILE A 1 173 ? -6.398 29.703 21.828 1 96.81 173 ILE A O 1
ATOM 1382 N N . PRO A 1 174 ? -7.797 30.922 20.703 1 96.44 174 PRO A N 1
ATOM 1383 C CA . PRO A 1 174 ? -8.438 31.359 21.953 1 96.44 174 PRO A CA 1
ATOM 1384 C C . PRO A 1 174 ? -9.352 30.281 22.547 1 96.44 174 PRO A C 1
ATOM 1386 O O . PRO A 1 174 ? -9.578 29.234 21.922 1 96.44 174 PRO A O 1
ATOM 1389 N N . ASN A 1 175 ? -9.844 30.609 23.719 1 94.44 175 ASN A N 1
ATOM 1390 C CA . ASN A 1 175 ? -10.742 29.672 24.406 1 94.44 175 ASN A CA 1
ATOM 1391 C C . ASN A 1 175 ? -12.148 29.734 23.812 1 94.44 175 ASN A C 1
ATOM 1393 O O . ASN A 1 175 ? -12.867 28.734 23.812 1 94.44 175 ASN A O 1
ATOM 1397 N N . THR A 1 176 ? -12.539 30.969 23.344 1 95 176 THR A N 1
ATOM 1398 C CA . THR A 1 176 ? -13.891 31.172 22.844 1 95 176 THR A CA 1
ATOM 1399 C C . THR A 1 176 ? -13.867 31.719 21.422 1 95 176 THR A C 1
ATOM 1401 O O . THR A 1 176 ? -13.18 32.719 21.141 1 95 176 THR A O 1
ATOM 1404 N N . PRO A 1 177 ? -14.633 31.078 20.609 1 96.19 177 PRO A N 1
ATOM 1405 C CA . PRO A 1 177 ? -14.656 31.547 19.219 1 96.19 177 PRO A CA 1
ATOM 1406 C C . PRO A 1 177 ? -15.461 32.844 19.047 1 96.19 177 PRO A C 1
ATOM 1408 O O . PRO A 1 177 ? -16.375 33.125 19.844 1 96.19 177 PRO A O 1
ATOM 1411 N N . SER A 1 178 ? -15.07 33.562 18.062 1 94.81 178 SER A N 1
ATOM 1412 C CA . SER A 1 178 ? -15.797 34.75 17.656 1 94.81 178 SER A CA 1
ATOM 1413 C C . SER A 1 178 ? -16.891 34.438 16.656 1 94.81 178 SER A C 1
ATOM 1415 O O . SER A 1 178 ? -16.844 33.406 15.984 1 94.81 178 SER A O 1
ATOM 1417 N N . LEU A 1 179 ? -17.891 35.312 16.547 1 92.94 179 LEU A N 1
ATOM 1418 C CA . LEU A 1 179 ? -18.938 35.156 15.547 1 92.94 179 LEU A CA 1
ATOM 1419 C C . LEU A 1 179 ? -18.469 35.594 14.172 1 92.94 179 LEU A C 1
ATOM 1421 O O . LEU A 1 179 ? -19.031 35.188 13.156 1 92.94 179 LEU A O 1
ATOM 1425 N N . LYS A 1 180 ? -17.484 36.406 14.148 1 96.56 180 LYS A N 1
ATOM 1426 C CA . LYS A 1 180 ? -16.906 36.875 12.898 1 96.56 180 LYS A CA 1
ATOM 1427 C C . LYS A 1 180 ? -15.938 35.875 12.297 1 96.56 180 LYS A C 1
ATOM 1429 O O . LYS A 1 180 ? -15.492 34.938 12.984 1 96.56 180 LYS A O 1
ATOM 1434 N N . PRO A 1 181 ? -15.695 36.031 11.016 1 98.19 181 PRO A N 1
ATOM 1435 C CA . PRO A 1 181 ? -14.648 35.188 10.438 1 98.19 181 PRO A CA 1
ATOM 1436 C C . PRO A 1 181 ? -13.297 35.375 11.133 1 98.19 181 PRO A C 1
ATOM 1438 O O . PRO A 1 181 ? -12.93 36.5 11.5 1 98.19 181 PRO A O 1
ATOM 1441 N N . GLU A 1 182 ? -12.57 34.281 11.375 1 98.56 182 GLU A N 1
ATOM 1442 C CA . GLU A 1 182 ? -11.32 34.344 12.125 1 98.56 182 GLU A CA 1
ATOM 1443 C C . GLU A 1 182 ? -10.156 33.781 11.305 1 98.56 182 GLU A C 1
ATOM 1445 O O . GLU A 1 182 ? -10.305 32.812 10.578 1 98.56 182 GLU A O 1
ATOM 1450 N N . LEU A 1 183 ? -9.094 34.5 11.32 1 98.56 183 LEU A N 1
ATOM 1451 C CA . LEU A 1 183 ? -7.793 34.094 10.797 1 98.56 183 LEU A CA 1
ATOM 1452 C C . LEU A 1 183 ? -6.785 33.906 11.922 1 98.56 183 LEU A C 1
ATOM 1454 O O . LEU A 1 183 ? -6.258 34.875 12.469 1 98.56 183 LEU A O 1
ATOM 1458 N N . ILE A 1 184 ? -6.504 32.656 12.281 1 98.44 184 ILE A N 1
ATOM 1459 C CA . ILE A 1 184 ? -5.613 32.312 13.391 1 98.44 184 ILE A CA 1
ATOM 1460 C C . ILE A 1 184 ? -4.297 31.766 12.844 1 98.44 184 ILE A C 1
ATOM 1462 O O . ILE A 1 184 ? -4.242 30.625 12.375 1 98.44 184 ILE A O 1
ATOM 1466 N N . VAL A 1 185 ? -3.24 32.5 12.883 1 98.19 185 VAL A N 1
ATOM 1467 C CA . VAL A 1 185 ? -1.935 32.156 12.336 1 98.19 185 VAL A CA 1
ATOM 1468 C C . VAL A 1 185 ? -0.922 31.984 13.469 1 98.19 185 VAL A C 1
ATOM 1470 O O . VAL A 1 185 ? -0.385 32.969 13.969 1 98.19 185 VAL A O 1
ATOM 1473 N N . THR A 1 186 ? -0.507 30.781 13.734 1 97.19 186 THR A N 1
ATOM 1474 C CA . THR A 1 186 ? 0.178 30.484 14.984 1 97.19 186 THR A CA 1
ATOM 1475 C C . THR A 1 186 ? 1.69 30.453 14.781 1 97.19 186 THR A C 1
ATOM 1477 O O . THR A 1 186 ? 2.449 30.312 15.742 1 97.19 186 THR A O 1
ATOM 1480 N N . SER A 1 187 ? 2.148 30.578 13.531 1 96.69 187 SER A N 1
ATOM 1481 C CA . SER A 1 187 ? 3.582 30.5 13.266 1 96.69 187 SER A CA 1
ATOM 1482 C C . SER A 1 187 ? 3.973 31.406 12.102 1 96.69 187 SER A C 1
ATOM 1484 O O . SER A 1 187 ? 3.129 31.766 11.281 1 96.69 187 SER A O 1
ATOM 1486 N N . TYR A 1 188 ? 5.25 31.766 12.102 1 96.25 188 TYR A N 1
ATOM 1487 C CA . TYR A 1 188 ? 5.766 32.625 11.055 1 96.25 188 TYR A CA 1
ATOM 1488 C C . TYR A 1 188 ? 5.734 31.938 9.695 1 96.25 188 TYR A C 1
ATOM 1490 O O . TYR A 1 188 ? 5.332 32.531 8.695 1 96.25 188 TYR A O 1
ATOM 1498 N N . SER A 1 189 ? 6.199 30.734 9.648 1 96.06 189 SER A N 1
ATOM 1499 C CA . SER A 1 189 ? 6.098 29.844 8.492 1 96.06 189 SER A CA 1
ATOM 1500 C C . SER A 1 189 ? 5.215 28.641 8.797 1 96.06 189 SER A C 1
ATOM 1502 O O . SER A 1 189 ? 4.137 28.781 9.383 1 96.06 189 SER A O 1
ATOM 1504 N N . ASP A 1 190 ? 5.66 27.453 8.406 1 96.25 190 ASP A N 1
ATOM 1505 C CA . ASP A 1 190 ? 4.922 26.25 8.766 1 96.25 190 ASP A CA 1
ATOM 1506 C C . ASP A 1 190 ? 4.934 26.016 10.281 1 96.25 190 ASP A C 1
ATOM 1508 O O . ASP A 1 190 ? 5.836 26.5 10.969 1 96.25 190 ASP A O 1
ATOM 1512 N N . MET A 1 191 ? 3.936 25.453 10.789 1 96.94 191 MET A N 1
ATOM 1513 C CA . MET A 1 191 ? 3.99 25.047 12.188 1 96.94 191 MET A CA 1
ATOM 1514 C C . MET A 1 191 ? 5.117 24.047 12.414 1 96.94 191 MET A C 1
ATOM 1516 O O . MET A 1 191 ? 5.516 23.328 11.492 1 96.94 191 MET A O 1
ATOM 1520 N N . PRO A 1 192 ? 5.699 24.016 13.656 1 96.38 192 PRO A N 1
ATOM 1521 C CA . PRO A 1 192 ? 6.656 22.953 13.945 1 96.38 192 PRO A CA 1
ATOM 1522 C C . PRO A 1 192 ? 6.023 21.562 13.875 1 96.38 192 PRO A C 1
ATOM 1524 O O . PRO A 1 192 ? 4.797 21.438 13.859 1 96.38 192 PRO A O 1
ATOM 1527 N N . TYR A 1 193 ? 6.879 20.547 13.742 1 97.62 193 TYR A N 1
ATOM 1528 C CA . TYR A 1 193 ? 6.367 19.188 13.844 1 97.62 193 TYR A CA 1
ATOM 1529 C C . TYR A 1 193 ? 5.758 18.938 15.219 1 97.62 193 TYR A C 1
ATOM 1531 O O . TYR A 1 193 ? 6.141 19.578 16.203 1 97.62 193 TYR A O 1
ATOM 1539 N N . PHE A 1 194 ? 4.836 17.984 15.25 1 97.62 194 PHE A N 1
ATOM 1540 C CA . PHE A 1 194 ? 4.16 17.672 16.5 1 97.62 194 PHE A CA 1
ATOM 1541 C C . PHE A 1 194 ? 5.164 17.266 17.578 1 97.62 194 PHE A C 1
ATOM 1543 O O . PHE A 1 194 ? 5.031 17.656 18.734 1 97.62 194 PHE A O 1
ATOM 1550 N N . ILE A 1 195 ? 6.215 16.516 17.219 1 97 195 ILE A N 1
ATOM 1551 C CA . ILE A 1 195 ? 7.207 16.016 18.156 1 97 195 ILE A CA 1
ATOM 1552 C C . ILE A 1 195 ? 8.031 17.172 18.703 1 97 195 ILE A C 1
ATOM 1554 O O . ILE A 1 195 ? 8.742 17.031 19.703 1 97 195 ILE A O 1
ATOM 1558 N N . ASP A 1 196 ? 7.973 18.328 18.062 1 96.69 196 ASP A N 1
ATOM 1559 C CA . ASP A 1 196 ? 8.719 19.516 18.484 1 96.69 196 ASP A CA 1
ATOM 1560 C C . ASP A 1 196 ? 7.812 20.5 19.219 1 96.69 196 ASP A C 1
ATOM 1562 O O . ASP A 1 196 ? 8.008 21.703 19.125 1 96.69 196 ASP A O 1
ATOM 1566 N N . LYS A 1 197 ? 6.637 20 19.766 1 90.88 197 LYS A N 1
ATOM 1567 C CA . LYS A 1 197 ? 5.77 20.656 20.734 1 90.88 197 LYS A CA 1
ATOM 1568 C C . LYS A 1 197 ? 4.828 21.656 20.062 1 90.88 197 LYS A C 1
ATOM 1570 O O . LYS A 1 197 ? 4.629 22.766 20.547 1 90.88 197 LYS A O 1
ATOM 1575 N N . ARG A 1 198 ? 4.293 21.281 19 1 92.19 198 ARG A N 1
ATOM 1576 C CA . ARG A 1 198 ? 3.172 22.016 18.406 1 92.19 198 ARG A CA 1
ATOM 1577 C C . ARG A 1 198 ? 1.856 21.625 19.078 1 92.19 198 ARG A C 1
ATOM 1579 O O . ARG A 1 198 ? 1.711 20.516 19.594 1 92.19 198 ARG A O 1
ATOM 1586 N N . LYS A 1 199 ? 0.92 22.578 19.062 1 93.06 199 LYS A N 1
ATOM 1587 C CA . LYS A 1 199 ? -0.429 22.25 19.516 1 93.06 199 LYS A CA 1
ATOM 1588 C C . LYS A 1 199 ? -1.036 21.141 18.656 1 93.06 199 LYS A C 1
ATOM 1590 O O . LYS A 1 199 ? -0.824 21.109 17.438 1 93.06 199 LYS A O 1
ATOM 1595 N N . SER A 1 200 ? -1.796 20.312 19.297 1 97.06 200 SER A N 1
ATOM 1596 C CA . SER A 1 200 ? -2.387 19.172 18.609 1 97.06 200 SER A CA 1
ATOM 1597 C C . SER A 1 200 ? -3.461 19.609 17.625 1 97.06 200 SER A C 1
ATOM 1599 O O . SER A 1 200 ? -4.137 20.625 17.844 1 97.06 200 SER A O 1
ATOM 1601 N N . MET A 1 201 ? -3.645 18.891 16.594 1 98 201 MET A N 1
ATOM 1602 C CA . MET A 1 201 ? -4.68 19.156 15.602 1 98 201 MET A CA 1
ATOM 1603 C C . MET A 1 201 ? -6.07 18.922 16.188 1 98 201 MET A C 1
ATOM 1605 O O . MET A 1 201 ? -7.043 19.547 15.75 1 98 201 MET A O 1
ATOM 1609 N N . ASN A 1 202 ? -6.137 18.062 17.156 1 97.81 202 ASN A N 1
ATOM 1610 C CA . ASN A 1 202 ? -7.402 17.844 17.844 1 97.81 202 ASN A CA 1
ATOM 1611 C C . ASN A 1 202 ? -7.93 19.125 18.484 1 97.81 202 ASN A C 1
ATOM 1613 O O . ASN A 1 202 ? -9.133 19.391 18.453 1 97.81 202 ASN A O 1
ATOM 1617 N N . VAL A 1 203 ? -7.023 19.906 19.047 1 97.56 203 VAL A N 1
ATOM 1618 C CA . VAL A 1 203 ? -7.391 21.188 19.641 1 97.56 203 VAL A CA 1
ATOM 1619 C C . VAL A 1 203 ? -7.938 22.125 18.578 1 97.56 203 VAL A C 1
ATOM 1621 O O . VAL A 1 203 ? -8.953 22.797 18.781 1 97.56 203 VAL A O 1
ATOM 1624 N N . MET A 1 204 ? -7.328 22.125 17.469 1 98.19 204 MET A N 1
ATOM 1625 C CA . MET A 1 204 ? -7.734 22.984 16.375 1 98.19 204 MET A CA 1
ATOM 1626 C C . MET A 1 204 ? -9.117 22.594 15.852 1 98.19 204 MET A C 1
ATOM 1628 O O . MET A 1 204 ? -9.969 23.453 15.633 1 98.19 204 MET A O 1
ATOM 1632 N N . LEU A 1 205 ? -9.32 21.297 15.656 1 98.5 205 LEU A N 1
ATOM 1633 C CA . LEU A 1 205 ? -10.609 20.812 15.164 1 98.5 205 LEU A CA 1
ATOM 1634 C C . LEU A 1 205 ? -11.719 21.109 16.172 1 98.5 205 LEU A C 1
ATOM 1636 O O . LEU A 1 205 ? -12.805 21.547 15.797 1 98.5 205 LEU A O 1
ATOM 1640 N N . ASN A 1 206 ? -11.438 20.906 17.422 1 98.06 206 ASN A N 1
ATOM 1641 C CA . ASN A 1 206 ? -12.445 21.156 18.453 1 98.06 206 ASN A CA 1
ATOM 1642 C C . ASN A 1 206 ? -12.812 22.641 18.516 1 98.06 206 ASN A C 1
ATOM 1644 O O . ASN A 1 206 ? -13.961 22.984 18.797 1 98.06 206 ASN A O 1
ATOM 1648 N N . TYR A 1 207 ? -11.852 23.469 18.297 1 98.31 207 TYR A N 1
ATOM 1649 C CA . TYR A 1 207 ? -12.148 24.891 18.219 1 98.31 207 TYR A CA 1
ATOM 1650 C C . TYR A 1 207 ? -13.125 25.188 17.094 1 98.31 207 TYR A C 1
ATOM 1652 O O . TYR A 1 207 ? -14.086 25.953 17.266 1 98.31 207 TYR A O 1
ATOM 1660 N N . ALA A 1 208 ? -12.883 24.609 15.93 1 98.56 208 ALA A N 1
ATOM 1661 C CA . ALA A 1 208 ? -13.766 24.781 14.781 1 98.56 208 ALA A CA 1
ATOM 1662 C C . ALA A 1 208 ? -15.172 24.281 15.086 1 98.56 208 ALA A C 1
ATOM 1664 O O . ALA A 1 208 ? -16.156 24.938 14.734 1 98.56 208 ALA A O 1
ATOM 1665 N N . LEU A 1 209 ? -15.258 23.125 15.727 1 98 209 LEU A N 1
ATOM 1666 C CA . LEU A 1 209 ? -16.547 22.547 16.062 1 98 209 LEU A CA 1
ATOM 1667 C C . LEU A 1 209 ? -17.312 23.453 17.031 1 98 209 LEU A C 1
ATOM 1669 O O . LEU A 1 209 ? -18.531 23.609 16.922 1 98 209 LEU A O 1
ATOM 1673 N N . LYS A 1 210 ? -16.578 24.016 17.984 1 97.75 210 LYS A N 1
ATOM 1674 C CA . LYS A 1 210 ? -17.203 24.953 18.906 1 97.75 210 LYS A CA 1
ATOM 1675 C C . LYS A 1 210 ? -17.703 26.203 18.172 1 97.75 210 LYS A C 1
ATOM 1677 O O . LYS A 1 210 ? -18.797 26.688 18.438 1 97.75 210 LYS A O 1
ATOM 1682 N N . LYS A 1 211 ? -16.953 26.625 17.266 1 98 211 LYS A N 1
ATOM 1683 C CA . LYS A 1 211 ? -17.297 27.828 16.531 1 98 211 LYS A CA 1
ATOM 1684 C C . LYS A 1 211 ? -18.547 27.625 15.68 1 98 211 LYS A C 1
ATOM 1686 O O . LYS A 1 211 ? -19.391 28.516 15.578 1 98 211 LYS A O 1
ATOM 1691 N N . PHE A 1 212 ? -18.609 26.453 15.008 1 97.69 212 PHE A N 1
ATOM 1692 C CA . PHE A 1 212 ? -19.656 26.219 14.031 1 97.69 212 PHE A CA 1
ATOM 1693 C C . PHE A 1 212 ? -20.875 25.594 14.688 1 97.69 212 PHE A C 1
ATOM 1695 O O . PHE A 1 212 ? -21.828 25.203 14 1 97.69 212 PHE A O 1
ATOM 1702 N N . ASN A 1 213 ? -20.969 25.516 15.984 1 87.38 213 ASN A N 1
ATOM 1703 C CA . ASN A 1 213 ? -22.078 24.875 16.703 1 87.38 213 ASN A CA 1
ATOM 1704 C C . ASN A 1 213 ? -23.422 25.297 16.109 1 87.38 213 ASN A C 1
ATOM 1706 O O . ASN A 1 213 ? -23.672 26.484 15.906 1 87.38 213 ASN A O 1
ATOM 1710 N N . ASN A 1 214 ? -24.328 24.344 15.641 1 84.75 214 ASN A N 1
ATOM 1711 C CA . ASN A 1 214 ? -25.688 24.5 15.164 1 84.75 214 ASN A CA 1
ATOM 1712 C C . ASN A 1 214 ? -25.734 24.891 13.688 1 84.75 214 ASN A C 1
ATOM 1714 O O . ASN A 1 214 ? -26.797 25.234 13.156 1 84.75 214 ASN A O 1
ATOM 1718 N N . ASN A 1 215 ? -24.578 25 13.016 1 95.56 215 ASN A N 1
ATOM 1719 C CA . ASN A 1 215 ? -24.5 25.312 11.594 1 95.56 215 ASN A CA 1
ATOM 1720 C C . ASN A 1 215 ? -24.047 24.125 10.766 1 95.56 215 ASN A C 1
ATOM 1722 O O . ASN A 1 215 ? -23.344 23.234 11.273 1 95.56 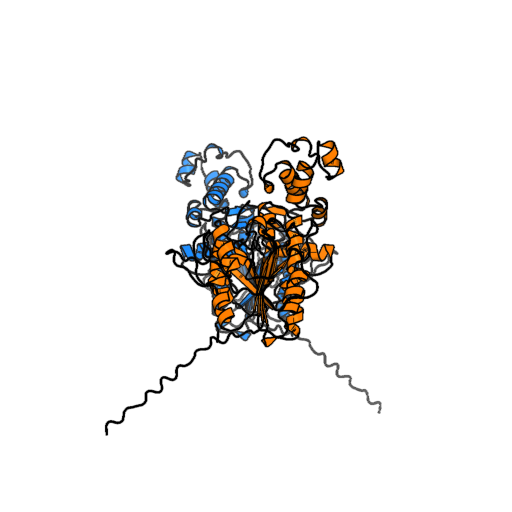215 ASN A O 1
ATOM 1726 N N . LYS A 1 216 ? -24.484 24.094 9.516 1 96.5 216 LYS A N 1
ATOM 1727 C CA . LYS A 1 216 ? -23.859 23.203 8.547 1 96.5 216 LYS A CA 1
ATOM 1728 C C . LYS A 1 216 ? -22.422 23.625 8.258 1 96.5 216 LYS A C 1
ATOM 1730 O O . LYS A 1 216 ? -22.109 24.812 8.195 1 96.5 216 LYS A O 1
ATOM 1735 N N . PHE A 1 217 ? -21.562 22.625 8.086 1 98.44 217 PHE A N 1
ATOM 1736 C CA . PHE A 1 217 ? -20.188 23.062 7.867 1 98.44 217 PHE A CA 1
ATOM 1737 C C . PHE A 1 217 ? -19.453 22.094 6.969 1 98.44 217 PHE A C 1
ATOM 1739 O O . PHE A 1 217 ? -19.891 20.953 6.762 1 98.44 217 PHE A O 1
ATOM 1746 N N . PHE A 1 218 ? -18.406 22.594 6.395 1 98.38 218 PHE A N 1
ATOM 1747 C CA . PHE A 1 218 ? -17.312 21.875 5.738 1 98.38 218 PHE A CA 1
ATOM 1748 C C . PHE A 1 218 ? -15.977 22.219 6.371 1 98.38 218 PHE A C 1
ATOM 1750 O O . PHE A 1 218 ? -15.586 23.391 6.402 1 98.38 218 PHE A O 1
ATOM 1757 N N . ILE A 1 219 ? -15.289 21.219 6.898 1 98.81 219 ILE A N 1
ATOM 1758 C CA . ILE A 1 219 ? -13.984 21.438 7.527 1 98.81 219 ILE A CA 1
ATOM 1759 C C . ILE A 1 219 ? -12.914 20.625 6.805 1 98.81 219 ILE A C 1
ATOM 1761 O O . ILE A 1 219 ? -13.016 19.406 6.703 1 98.81 219 ILE A O 1
ATOM 1765 N N . LEU A 1 220 ? -11.969 21.312 6.227 1 98.75 220 LEU A N 1
ATOM 1766 C CA . LEU A 1 220 ? -10.766 20.688 5.695 1 98.75 220 LEU A CA 1
ATOM 1767 C C . LEU A 1 220 ? -9.648 20.688 6.73 1 98.75 220 LEU A C 1
ATOM 1769 O O . LEU A 1 220 ? -9.25 21.75 7.223 1 98.75 220 LEU A O 1
ATOM 1773 N N . ILE A 1 221 ? -9.258 19.578 7.156 1 98.69 221 ILE A N 1
ATOM 1774 C CA . ILE A 1 221 ? -8.148 19.406 8.094 1 98.69 221 ILE A CA 1
ATOM 1775 C C . ILE A 1 221 ? -6.961 18.766 7.375 1 98.69 221 ILE A C 1
ATOM 1777 O O . ILE A 1 221 ? -7.039 17.625 6.926 1 98.69 221 ILE A O 1
ATOM 1781 N N . ASP A 1 222 ? -5.863 19.469 7.312 1 98.19 222 ASP A N 1
ATOM 1782 C CA . ASP A 1 222 ? -4.738 19.062 6.477 1 98.19 222 ASP A CA 1
ATOM 1783 C C . ASP A 1 222 ? -3.457 18.953 7.305 1 98.19 222 ASP A C 1
ATOM 1785 O O . ASP A 1 222 ? -3.059 19.891 7.98 1 98.19 222 ASP A O 1
ATOM 1789 N N . SER A 1 223 ? -2.896 17.797 7.262 1 96.5 223 SER A N 1
ATOM 1790 C CA . SER A 1 223 ? -1.535 17.625 7.762 1 96.5 223 SER A CA 1
ATOM 1791 C C . SER A 1 223 ? -0.549 17.422 6.613 1 96.5 223 SER A C 1
ATOM 1793 O O . SER A 1 223 ? -0.216 16.281 6.27 1 96.5 223 SER A O 1
ATOM 1795 N N . SER A 1 224 ? 0.039 18.469 6.137 1 93.75 224 SER A N 1
ATOM 1796 C CA . SER A 1 224 ? 0.952 18.438 4.996 1 93.75 224 SER A CA 1
ATOM 1797 C C . SER A 1 224 ? 2.375 18.109 5.441 1 93.75 224 SER A C 1
ATOM 1799 O O . SER A 1 224 ? 3.227 17.766 4.617 1 93.75 224 SER A O 1
ATOM 1801 N N . LYS A 1 225 ? 2.639 18.172 6.676 1 95.94 225 LYS A N 1
ATOM 1802 C CA . LYS A 1 225 ? 3.988 17.922 7.176 1 95.94 225 LYS A CA 1
ATOM 1803 C C . LYS A 1 225 ? 4.34 16.438 7.074 1 95.94 225 LYS A C 1
ATOM 1805 O O . LYS A 1 225 ? 5.512 16.062 7.145 1 95.94 225 LYS A O 1
ATOM 1810 N N . ILE A 1 226 ? 3.387 15.609 6.922 1 97.81 226 ILE A N 1
ATOM 1811 C CA . ILE A 1 226 ? 3.635 14.195 6.688 1 97.81 226 ILE A CA 1
ATOM 1812 C C . ILE A 1 226 ? 4.434 14.016 5.402 1 97.81 226 ILE A C 1
ATOM 1814 O O . ILE A 1 226 ? 5.406 13.258 5.367 1 97.81 226 ILE A O 1
ATOM 1818 N N . ALA A 1 227 ? 4.035 14.758 4.379 1 96.75 227 ALA A N 1
ATOM 1819 C CA . ALA A 1 227 ? 4.762 14.703 3.113 1 96.75 227 ALA A CA 1
ATOM 1820 C C . ALA A 1 227 ? 6.199 15.18 3.283 1 96.75 227 ALA A C 1
ATOM 1822 O O . ALA A 1 227 ? 7.133 14.555 2.773 1 96.75 227 ALA A O 1
ATOM 1823 N N . ASN A 1 228 ? 6.379 16.281 4.004 1 96.44 228 ASN A N 1
ATOM 1824 C CA . ASN A 1 228 ? 7.715 16.828 4.215 1 96.44 228 ASN A CA 1
ATOM 1825 C C . ASN A 1 228 ? 8.609 15.852 4.961 1 96.44 228 ASN A C 1
ATOM 1827 O O . ASN A 1 228 ? 9.781 15.672 4.602 1 96.44 228 ASN A O 1
ATOM 1831 N N . ALA A 1 229 ? 8.07 15.312 6.012 1 97.94 229 ALA A N 1
ATOM 1832 C CA . ALA A 1 229 ? 8.828 14.336 6.781 1 97.94 229 ALA A CA 1
ATOM 1833 C C . ALA A 1 229 ? 9.172 13.117 5.934 1 97.94 229 ALA A C 1
ATOM 1835 O O . ALA A 1 229 ? 10.273 12.57 6.039 1 97.94 229 ALA A O 1
ATOM 1836 N N . SER A 1 230 ? 8.266 12.648 5.094 1 97.69 230 SER A N 1
ATOM 1837 C CA . SER A 1 230 ? 8.484 11.492 4.23 1 97.69 230 SER A CA 1
ATOM 1838 C C . SER A 1 230 ? 9.578 11.773 3.203 1 97.69 230 SER A C 1
ATOM 1840 O O . SER A 1 230 ? 10.469 10.945 2.994 1 97.69 230 SER A O 1
ATOM 1842 N N . ILE A 1 231 ? 9.508 12.945 2.607 1 96.12 231 ILE A N 1
ATOM 1843 C CA . ILE A 1 231 ? 10.516 13.352 1.633 1 96.12 231 ILE A CA 1
ATOM 1844 C C . ILE A 1 231 ? 11.891 13.414 2.303 1 96.12 231 ILE A C 1
ATOM 1846 O O . ILE A 1 231 ? 12.891 12.992 1.72 1 96.12 231 ILE A O 1
ATOM 1850 N N . ALA A 1 232 ? 11.906 13.812 3.553 1 97.38 232 ALA A N 1
ATOM 1851 C CA . ALA A 1 232 ? 13.148 13.938 4.305 1 97.38 232 ALA A CA 1
ATOM 1852 C C . ALA A 1 232 ? 13.602 12.586 4.848 1 97.38 232 ALA A C 1
ATOM 1854 O O . ALA A 1 232 ? 14.688 12.469 5.418 1 97.38 232 ALA A O 1
ATOM 1855 N N . HIS A 1 233 ? 12.758 11.562 4.719 1 97.56 233 HIS A N 1
ATOM 1856 C CA . HIS A 1 233 ? 12.992 10.242 5.293 1 97.56 233 HIS A CA 1
ATOM 1857 C C . HIS A 1 233 ? 13.062 10.305 6.812 1 97.56 233 HIS A C 1
ATOM 1859 O O . HIS A 1 233 ? 13.844 9.586 7.434 1 97.56 233 HIS A O 1
ATOM 1865 N N . ASP A 1 234 ? 12.383 11.32 7.406 1 98.44 234 ASP A N 1
ATOM 1866 C CA . ASP A 1 234 ? 12.273 11.477 8.852 1 98.44 234 ASP A CA 1
ATOM 1867 C C . ASP A 1 234 ? 11.109 10.656 9.406 1 98.44 234 ASP A C 1
ATOM 1869 O O . ASP A 1 234 ? 10.023 11.195 9.641 1 98.44 234 ASP A O 1
ATOM 1873 N N . THR A 1 235 ? 11.414 9.43 9.695 1 98.5 235 THR A N 1
ATOM 1874 C CA . THR A 1 235 ? 10.398 8.453 10.07 1 98.5 235 THR A CA 1
ATOM 1875 C C . THR A 1 235 ? 9.727 8.852 11.383 1 98.5 235 THR A C 1
ATOM 1877 O O . THR A 1 235 ? 8.508 8.797 11.508 1 98.5 235 THR A O 1
ATOM 1880 N N . TYR A 1 236 ? 10.445 9.273 12.344 1 98.5 236 TYR A N 1
ATOM 1881 C CA . TYR A 1 236 ? 9.914 9.594 13.664 1 98.5 236 TYR A CA 1
ATOM 1882 C C . TYR A 1 236 ? 8.945 10.766 13.594 1 98.5 236 TYR A C 1
ATOM 1884 O O . TYR A 1 236 ? 7.855 10.711 14.164 1 98.5 236 TYR A O 1
ATOM 1892 N N . ALA A 1 237 ? 9.336 11.836 12.938 1 98.19 237 ALA A N 1
ATOM 1893 C CA . ALA A 1 237 ? 8.453 12.984 12.766 1 98.19 237 ALA A CA 1
ATOM 1894 C C . ALA A 1 237 ? 7.191 12.602 11.992 1 98.19 237 ALA A C 1
ATOM 1896 O O . ALA A 1 237 ? 6.09 13.031 12.344 1 98.19 237 ALA A O 1
ATOM 1897 N N . MET A 1 238 ? 7.383 11.805 10.93 1 98.5 238 MET A N 1
ATOM 1898 C CA . MET A 1 238 ? 6.262 11.375 10.102 1 98.5 238 MET A CA 1
ATOM 1899 C C . MET A 1 238 ? 5.23 10.617 10.93 1 98.5 238 MET A C 1
ATOM 1901 O O . MET A 1 238 ? 4.039 10.938 10.891 1 98.5 238 MET A O 1
ATOM 1905 N N . ILE A 1 239 ? 5.652 9.672 11.719 1 98.31 239 ILE A N 1
ATOM 1906 C CA . ILE A 1 239 ? 4.77 8.836 12.523 1 98.31 239 ILE A CA 1
ATOM 1907 C C . ILE A 1 239 ? 3.986 9.703 13.508 1 98.31 239 ILE A C 1
ATOM 1909 O O . ILE A 1 239 ? 2.764 9.57 13.625 1 98.31 239 ILE A O 1
ATOM 1913 N N . ASN A 1 240 ? 4.668 10.57 14.164 1 97.88 240 ASN A N 1
ATOM 1914 C CA . ASN A 1 240 ? 4.023 11.375 15.195 1 97.88 240 ASN A CA 1
ATOM 1915 C C . ASN A 1 240 ? 3.072 12.406 14.594 1 97.88 240 ASN A C 1
ATOM 1917 O O . ASN A 1 240 ? 2.037 12.727 15.188 1 97.88 240 ASN A O 1
ATOM 1921 N N . GLU A 1 241 ? 3.422 12.969 13.469 1 98.19 241 GLU A N 1
ATOM 1922 C CA . GLU A 1 241 ? 2.49 13.836 12.758 1 98.19 241 GLU A CA 1
ATOM 1923 C C . GLU A 1 241 ? 1.207 13.094 12.398 1 98.19 241 GLU A C 1
ATOM 1925 O O . GLU A 1 241 ? 0.107 13.625 12.562 1 98.19 241 GLU A O 1
ATOM 1930 N N . LEU A 1 242 ? 1.379 11.898 11.883 1 98.31 242 LEU A N 1
ATOM 1931 C CA . LEU A 1 242 ? 0.236 11.094 11.469 1 98.31 242 LEU A CA 1
ATOM 1932 C C . LEU A 1 242 ? -0.629 10.711 12.664 1 98.31 242 LEU A C 1
ATOM 1934 O O . LEU A 1 242 ? -1.857 10.688 12.562 1 98.31 242 LEU A O 1
ATOM 1938 N N . ILE A 1 243 ? -0.003 10.398 13.766 1 98.06 243 ILE A N 1
ATOM 1939 C CA . ILE A 1 243 ? -0.744 10.039 14.977 1 98.06 243 ILE A CA 1
ATOM 1940 C C . ILE A 1 243 ? -1.521 11.25 15.484 1 98.06 243 ILE A C 1
ATOM 1942 O O . ILE A 1 243 ? -2.684 11.133 15.875 1 98.06 243 ILE A O 1
ATOM 1946 N N . ASP A 1 244 ? -0.898 12.453 15.484 1 98.19 244 ASP A N 1
ATOM 1947 C CA . ASP A 1 244 ? -1.602 13.68 15.852 1 98.19 244 ASP A CA 1
ATOM 1948 C C . ASP A 1 244 ? -2.797 13.93 14.938 1 98.19 244 ASP A C 1
ATOM 1950 O O . ASP A 1 244 ? -3.896 14.227 15.406 1 98.19 244 ASP A O 1
ATOM 1954 N N . PHE A 1 245 ? -2.592 13.82 13.648 1 98.56 245 PHE A N 1
ATOM 1955 C CA . PHE A 1 245 ? -3.643 13.922 12.648 1 98.56 245 PHE A CA 1
ATOM 1956 C C . PHE A 1 245 ? -4.77 12.945 12.938 1 98.56 245 PHE A C 1
ATOM 1958 O O . PHE A 1 245 ? -5.941 13.328 12.961 1 98.56 245 PHE A O 1
ATOM 1965 N N . ASP A 1 246 ? -4.41 11.68 13.219 1 98.5 246 ASP A N 1
ATOM 1966 C CA . ASP A 1 246 ? -5.375 10.617 13.492 1 98.5 246 ASP A CA 1
ATOM 1967 C C . ASP A 1 246 ? -6.16 10.906 14.766 1 98.5 246 ASP A C 1
ATOM 1969 O O . ASP A 1 246 ? -7.355 10.625 14.844 1 98.5 246 ASP A O 1
ATOM 1973 N N . ASN A 1 247 ? -5.5 11.422 15.75 1 97.94 247 ASN A N 1
ATOM 1974 C CA . ASN A 1 247 ? -6.18 11.758 17 1 97.94 247 ASN A CA 1
ATOM 1975 C C . ASN A 1 247 ? -7.297 12.773 16.766 1 97.94 247 ASN A C 1
ATOM 1977 O O . ASN A 1 247 ? -8.32 12.734 17.453 1 97.94 247 ASN A O 1
ATOM 1981 N N . SER A 1 248 ? -7.102 13.633 15.844 1 98.31 248 SER A N 1
ATOM 1982 C CA . SER A 1 248 ? -8.148 14.617 15.555 1 98.31 248 SER A CA 1
ATOM 1983 C C . SER A 1 248 ? -9.359 13.961 14.914 1 98.31 248 SER A C 1
ATOM 1985 O O . SER A 1 248 ? -10.477 14.469 15.016 1 98.31 248 SER A O 1
ATOM 1987 N N . ILE A 1 249 ? -9.18 12.844 14.234 1 98.62 249 ILE A N 1
ATOM 1988 C CA . ILE A 1 249 ? -10.273 12.109 13.609 1 98.62 249 ILE A CA 1
ATOM 1989 C C . ILE A 1 249 ? -11.234 11.594 14.688 1 98.62 249 ILE A C 1
ATOM 1991 O O . ILE A 1 249 ? -12.438 11.477 14.445 1 98.62 249 ILE A O 1
ATOM 1995 N N . SER A 1 250 ? -10.711 11.359 15.898 1 97.56 250 SER A N 1
ATOM 1996 C CA . SER A 1 250 ? -11.547 10.898 17 1 97.56 250 SER A CA 1
ATOM 1997 C C . SER A 1 250 ? -12.656 11.891 17.312 1 97.56 250 SER A C 1
ATOM 1999 O O . SER A 1 250 ? -13.789 11.5 17.594 1 97.56 250 SER A O 1
ATOM 2001 N N . SER A 1 251 ? -12.344 13.172 17.219 1 97.56 251 SER A N 1
ATOM 2002 C CA . SER A 1 251 ? -13.336 14.211 17.469 1 97.56 251 SER A CA 1
ATOM 2003 C C . SER A 1 251 ? -14.438 14.195 16.406 1 97.56 251 SER A C 1
ATOM 2005 O O . SER A 1 251 ? -15.609 14.391 16.719 1 97.56 251 SER A O 1
ATOM 2007 N N . ALA A 1 252 ? -14.07 13.977 15.211 1 98.31 252 ALA A N 1
ATOM 2008 C CA . ALA A 1 252 ? -15.047 13.898 14.125 1 98.31 252 ALA A CA 1
ATOM 2009 C C . ALA A 1 252 ? -15.945 12.672 14.289 1 98.31 252 ALA A C 1
ATOM 2011 O O . ALA A 1 252 ? -17.156 12.75 14.07 1 98.31 252 ALA A O 1
ATOM 2012 N N . ILE A 1 253 ? -15.344 11.547 14.68 1 98.19 253 ILE A N 1
ATOM 2013 C CA . ILE A 1 253 ? -16.109 10.312 14.891 1 98.19 253 ILE A CA 1
ATOM 2014 C C . ILE A 1 253 ? -17.094 10.508 16.047 1 98.19 253 ILE A C 1
ATOM 2016 O O . ILE A 1 253 ? -18.266 10.141 15.938 1 98.19 253 ILE A O 1
ATOM 2020 N N . GLU A 1 254 ? -16.625 11.117 17.125 1 97.56 254 GLU A N 1
ATOM 2021 C CA . GLU A 1 254 ? -17.5 11.383 18.266 1 97.56 254 GLU A CA 1
ATOM 2022 C C . GLU A 1 254 ? -18.656 12.312 17.875 1 97.56 254 GLU A C 1
ATOM 2024 O O . GLU A 1 254 ? -19.797 12.07 18.25 1 97.56 254 GLU A O 1
ATOM 2029 N N . PHE A 1 255 ? -18.344 13.32 17.141 1 97.38 255 PHE A N 1
ATOM 2030 C CA . PHE A 1 255 ? -19.375 14.242 16.656 1 97.38 255 PHE A CA 1
ATOM 2031 C C . PHE A 1 255 ? -20.406 13.492 15.82 1 97.38 255 PHE A C 1
ATOM 2033 O O . PHE A 1 255 ? -21.609 13.727 15.953 1 97.38 255 PHE A O 1
ATOM 2040 N N . SER A 1 256 ? -19.938 12.602 14.977 1 96.75 256 SER A N 1
ATOM 2041 C CA . SER A 1 256 ? -20.797 11.898 14.031 1 96.75 256 SER A CA 1
ATOM 2042 C C . SER A 1 256 ? -21.781 10.984 14.75 1 96.75 256 SER A C 1
ATOM 2044 O O . SER A 1 256 ? -22.875 10.719 14.25 1 96.75 256 SER A O 1
ATOM 2046 N N . LYS A 1 257 ? -21.453 10.508 15.93 1 96.56 257 LYS A N 1
ATOM 2047 C CA . LYS A 1 257 ? -22.328 9.617 16.688 1 96.56 257 LYS A CA 1
ATOM 2048 C C . LYS A 1 257 ? -23.641 10.305 17.016 1 96.56 257 LYS A C 1
ATOM 2050 O O . LYS A 1 257 ? -24.672 9.641 17.141 1 96.56 257 LYS A O 1
ATOM 2055 N N . LYS A 1 258 ? -23.609 11.633 17.109 1 94.81 258 LYS A N 1
ATOM 2056 C CA . LYS A 1 258 ? -24.812 12.414 17.422 1 94.81 258 LYS A CA 1
ATOM 2057 C C . LYS A 1 258 ? -25.531 12.852 16.156 1 94.81 258 LYS A C 1
ATOM 2059 O O . LYS A 1 258 ? -26.656 13.336 16.219 1 94.81 258 LYS A O 1
ATOM 2064 N N . HIS A 1 259 ? -24.828 12.641 15.031 1 95.19 259 HIS A N 1
ATOM 2065 C CA . HIS A 1 259 ? -25.344 13.094 13.75 1 95.19 259 HIS A CA 1
ATOM 2066 C C . HIS A 1 259 ? -25.047 12.094 12.641 1 95.19 259 HIS A C 1
ATOM 2068 O O . HIS A 1 259 ? -24.516 12.461 11.586 1 95.19 259 HIS A O 1
ATOM 2074 N N . ILE A 1 260 ? -25.391 10.859 12.852 1 92.5 260 ILE A N 1
ATOM 2075 C CA . ILE A 1 260 ? -24.875 9.727 12.086 1 92.5 260 ILE A CA 1
ATOM 2076 C C . ILE A 1 260 ? -25.297 9.867 10.617 1 92.5 260 ILE A C 1
ATOM 2078 O O . ILE A 1 260 ? -24.469 9.719 9.719 1 92.5 260 ILE A O 1
ATOM 2082 N N . LYS A 1 261 ? -26.469 10.266 10.312 1 92.38 261 LYS A N 1
ATOM 2083 C CA . LYS A 1 261 ? -26.984 10.305 8.945 1 92.38 261 LYS A CA 1
ATOM 2084 C C . LYS A 1 261 ? -26.578 11.602 8.25 1 92.38 261 LYS A C 1
ATOM 2086 O O . LYS A 1 261 ? -26.594 11.672 7.016 1 92.38 261 LYS A O 1
ATOM 2091 N N . ASP A 1 262 ? -26.172 12.641 9.07 1 95.19 262 ASP A N 1
ATOM 2092 C CA . ASP A 1 262 ? -25.938 13.969 8.523 1 95.19 262 ASP A CA 1
ATOM 2093 C C . ASP A 1 262 ? -24.453 14.258 8.367 1 95.19 262 ASP A C 1
ATOM 2095 O O . ASP A 1 262 ? -24.062 15.297 7.84 1 95.19 262 ASP A O 1
ATOM 2099 N N . THR A 1 263 ? -23.578 13.281 8.875 1 97.19 263 THR A N 1
ATOM 2100 C CA . THR A 1 263 ? -22.156 13.562 8.922 1 97.19 263 THR A CA 1
ATOM 2101 C C . THR A 1 263 ? -21.391 12.703 7.918 1 97.19 263 THR A C 1
ATOM 2103 O O . THR A 1 263 ? -21.625 11.5 7.828 1 97.19 263 THR A O 1
ATOM 2106 N N . LEU A 1 264 ? -20.547 13.32 7.109 1 97.56 264 LEU A N 1
ATOM 2107 C CA . LEU A 1 264 ? -19.594 12.656 6.223 1 97.56 264 LEU A CA 1
ATOM 2108 C C . LEU A 1 264 ? -18.172 12.867 6.699 1 97.56 264 LEU A C 1
ATOM 2110 O O . LEU A 1 264 ? -17.75 14.008 6.945 1 97.56 264 LEU A O 1
ATOM 2114 N N . ILE A 1 265 ? -17.469 11.812 6.906 1 98.62 265 ILE A N 1
ATOM 2115 C CA . ILE A 1 265 ? -16.047 11.859 7.254 1 98.62 265 ILE A CA 1
ATOM 2116 C C . ILE A 1 265 ? -15.227 11.148 6.184 1 98.62 265 ILE A C 1
ATOM 2118 O O . ILE A 1 265 ? -15.438 9.961 5.918 1 98.62 265 ILE A O 1
ATOM 2122 N N . ILE A 1 266 ? -14.344 11.836 5.516 1 98.56 266 ILE A N 1
ATOM 2123 C CA . ILE A 1 266 ? -13.406 11.281 4.547 1 98.56 266 ILE A CA 1
ATOM 2124 C C . ILE A 1 266 ? -11.977 11.523 5.02 1 98.56 266 ILE A C 1
ATOM 2126 O O . ILE A 1 266 ? -11.609 12.656 5.352 1 98.56 266 ILE A O 1
ATOM 2130 N N . VAL A 1 267 ? -11.219 10.5 5.121 1 98.69 267 VAL A N 1
ATOM 2131 C CA . VAL A 1 267 ? -9.797 10.57 5.453 1 98.69 267 VAL A CA 1
ATOM 2132 C C . VAL A 1 267 ? -8.969 10.023 4.293 1 98.69 267 VAL A C 1
ATOM 2134 O O . VAL A 1 267 ? -9.133 8.875 3.891 1 98.69 267 VAL A O 1
ATOM 2137 N N . CYS A 1 268 ? -8.062 10.781 3.695 1 97.12 268 CYS A N 1
ATOM 2138 C CA . CYS A 1 268 ? -7.211 10.297 2.611 1 97.12 268 CYS A CA 1
ATOM 2139 C C . CYS A 1 268 ? -5.949 11.141 2.488 1 97.12 268 CYS A C 1
ATOM 2141 O O . CYS A 1 268 ? -5.77 12.109 3.236 1 97.12 268 CYS A O 1
ATOM 2143 N N . GLY A 1 269 ? -5.055 10.719 1.737 1 94.19 269 GLY A N 1
ATOM 2144 C CA . GLY A 1 269 ? -3.928 11.539 1.334 1 94.19 269 GLY A CA 1
ATOM 2145 C C . GLY A 1 269 ? -4.125 12.195 -0.019 1 94.19 269 GLY A C 1
ATOM 2146 O O . GLY A 1 269 ? -5.102 11.922 -0.714 1 94.19 269 GLY A O 1
ATOM 2147 N N . SER A 1 270 ? -3.27 13.125 -0.35 1 92.62 270 SER A N 1
ATOM 2148 C CA . SER A 1 270 ? -3.232 13.633 -1.717 1 92.62 270 SER A CA 1
ATOM 2149 C C . SER A 1 270 ? -2.424 12.719 -2.627 1 92.62 270 SER A C 1
ATOM 2151 O O . SER A 1 270 ? -2.881 12.352 -3.711 1 92.62 270 SER A O 1
ATOM 2153 N N . HIS A 1 271 ? -1.347 12.383 -2.244 1 93.19 271 HIS A N 1
ATOM 2154 C CA . HIS A 1 271 ? -0.416 11.469 -2.902 1 93.19 271 HIS A CA 1
ATOM 2155 C C . HIS A 1 271 ? 0.547 10.844 -1.897 1 93.19 271 HIS A C 1
ATOM 2157 O O . HIS A 1 271 ? 0.631 11.289 -0.751 1 93.19 271 HIS A O 1
ATOM 2163 N N . GLU A 1 272 ? 1.177 9.789 -2.328 1 95.62 272 GLU A N 1
ATOM 2164 C CA . GLU A 1 272 ? 2.186 9.18 -1.467 1 95.62 272 GLU A CA 1
ATOM 2165 C C . GLU A 1 272 ? 3.545 9.852 -1.653 1 95.62 272 GLU A C 1
ATOM 2167 O O . GLU A 1 272 ? 3.91 10.227 -2.77 1 95.62 272 GLU A O 1
ATOM 2172 N N . ALA A 1 273 ? 4.301 10.008 -0.561 1 96.19 273 ALA A N 1
ATOM 2173 C CA . ALA A 1 273 ? 5.629 10.617 -0.606 1 96.19 273 ALA A CA 1
ATOM 2174 C C . ALA A 1 273 ? 6.676 9.695 0.011 1 96.19 273 ALA A C 1
ATOM 2176 O O . ALA A 1 273 ? 6.406 9.016 1.008 1 96.19 273 ALA A O 1
ATOM 2177 N N . GLY A 1 274 ? 7.879 9.68 -0.577 1 96.06 274 GLY A N 1
ATOM 2178 C CA . GLY A 1 274 ? 9.047 9.039 -0.002 1 96.06 274 GLY A CA 1
ATOM 2179 C C . GLY A 1 274 ? 9.188 7.582 -0.409 1 96.06 274 GLY A C 1
ATOM 2180 O O . GLY A 1 274 ? 10.281 7.02 -0.345 1 96.06 274 GLY A O 1
ATOM 2181 N N . GLY A 1 275 ? 8.039 6.906 -0.8 1 96.06 275 GLY A N 1
ATOM 2182 C CA . GLY A 1 275 ? 8.125 5.5 -1.163 1 96.06 275 GLY A CA 1
ATOM 2183 C C . GLY A 1 275 ? 8.5 4.605 0.002 1 96.06 275 GLY A C 1
ATOM 2184 O O . GLY A 1 275 ? 9.445 3.816 -0.092 1 96.06 275 GLY A O 1
ATOM 2185 N N . LEU A 1 276 ? 7.742 4.648 1.064 1 96.94 276 LEU A N 1
ATOM 2186 C CA . LEU A 1 276 ? 8 3.957 2.322 1 96.94 276 LEU A CA 1
ATOM 2187 C C . LEU A 1 276 ? 7.777 2.455 2.176 1 96.94 276 LEU A C 1
ATOM 2189 O O . LEU A 1 276 ? 6.781 2.025 1.593 1 96.94 276 LEU A O 1
ATOM 2193 N N . SER A 1 277 ? 8.711 1.708 2.572 1 95.5 277 SER A N 1
ATOM 2194 C CA . SER A 1 277 ? 8.617 0.255 2.674 1 95.5 277 SER A CA 1
ATOM 2195 C C . SER A 1 277 ? 9.055 -0.232 4.051 1 95.5 277 SER A C 1
ATOM 2197 O O . SER A 1 277 ? 10.008 0.291 4.629 1 95.5 277 SER A O 1
ATOM 2199 N N . LEU A 1 278 ? 8.367 -1.226 4.562 1 94.5 278 LEU A N 1
ATOM 2200 C CA . LEU A 1 278 ? 8.594 -1.691 5.926 1 94.5 278 LEU A CA 1
ATOM 2201 C C . LEU A 1 278 ? 9.219 -3.08 5.93 1 94.5 278 LEU A C 1
ATOM 2203 O O . LEU A 1 278 ? 8.586 -4.055 5.516 1 94.5 278 LEU A O 1
ATOM 2207 N N . GLY A 1 279 ? 10.367 -3.082 6.441 1 81.75 279 GLY A N 1
ATOM 2208 C CA . GLY A 1 279 ? 11.008 -4.375 6.613 1 81.75 279 GLY A CA 1
ATOM 2209 C C . GLY A 1 279 ? 12.102 -4.641 5.602 1 81.75 279 GLY A C 1
ATOM 2210 O O . GLY A 1 279 ? 11.93 -4.371 4.41 1 81.75 279 GLY A O 1
ATOM 2211 N N . ASP A 1 280 ? 13.195 -4.906 5.934 1 76.69 280 ASP A N 1
ATOM 2212 C CA . ASP A 1 280 ? 14.336 -5.438 5.199 1 76.69 280 ASP A CA 1
ATOM 2213 C C . ASP A 1 280 ? 14.875 -6.707 5.855 1 76.69 280 ASP A C 1
ATOM 2215 O O . ASP A 1 280 ? 16.062 -6.793 6.168 1 76.69 280 ASP A O 1
ATOM 2219 N N . GLY A 1 281 ? 13.898 -7.605 6.004 1 77.56 281 GLY A N 1
ATOM 2220 C CA . GLY A 1 281 ? 14.227 -8.805 6.762 1 77.56 281 GLY A CA 1
ATOM 2221 C C . GLY A 1 281 ? 13.836 -8.711 8.227 1 77.56 281 GLY A C 1
ATOM 2222 O O . GLY A 1 281 ? 13.688 -9.734 8.898 1 77.56 281 GLY A O 1
ATOM 2223 N N . PHE A 1 282 ? 13.633 -7.41 8.711 1 84.44 282 PHE A N 1
ATOM 2224 C CA . PHE A 1 282 ? 13.18 -7.199 10.078 1 84.44 282 PHE A CA 1
ATOM 2225 C C . PHE A 1 282 ? 12.516 -5.84 10.227 1 84.44 282 PHE A C 1
ATOM 2227 O O . PHE A 1 282 ? 12.586 -5.004 9.328 1 84.44 282 PHE A O 1
ATOM 2234 N N . ILE A 1 283 ? 11.867 -5.633 11.344 1 89.31 283 ILE A N 1
ATOM 2235 C CA . ILE A 1 283 ? 11.359 -4.332 11.773 1 89.31 283 ILE A CA 1
ATOM 2236 C C . ILE A 1 283 ? 11.477 -4.203 13.289 1 89.31 283 ILE A C 1
ATOM 2238 O O . ILE A 1 283 ? 11.133 -5.133 14.023 1 89.31 283 ILE A O 1
ATOM 2242 N N . ASN A 1 284 ? 12.109 -3.152 13.727 1 93.31 284 ASN A N 1
ATOM 2243 C CA . ASN A 1 284 ? 12.234 -2.842 15.148 1 93.31 284 ASN A CA 1
ATOM 2244 C C . ASN A 1 284 ? 11.797 -1.412 15.453 1 93.31 284 ASN A C 1
ATOM 2246 O O . ASN A 1 284 ? 12.633 -0.513 15.555 1 93.31 284 ASN A O 1
ATOM 2250 N N . ILE A 1 285 ? 10.602 -1.215 15.75 1 92.06 285 ILE A N 1
ATOM 2251 C CA . ILE A 1 285 ? 9.969 0.099 15.844 1 92.06 285 ILE A CA 1
ATOM 2252 C C . ILE A 1 285 ? 10.445 0.806 17.109 1 92.06 285 ILE A C 1
ATOM 2254 O O . ILE A 1 285 ? 10.375 2.033 17.203 1 92.06 285 ILE A O 1
ATOM 2258 N N . LYS A 1 286 ? 11.008 0.094 18.125 1 92.56 286 LYS A N 1
ATOM 2259 C CA . LYS A 1 286 ? 11.461 0.67 19.391 1 92.56 286 LYS A CA 1
ATOM 2260 C C . LYS A 1 286 ? 12.656 1.589 19.172 1 92.56 286 LYS A C 1
ATOM 2262 O O . LYS A 1 286 ? 12.898 2.5 19.969 1 92.56 286 LYS A O 1
ATOM 2267 N N . ASN A 1 287 ? 13.367 1.358 18.094 1 95.06 287 ASN A N 1
ATOM 2268 C CA . ASN A 1 287 ? 14.594 2.098 17.828 1 95.06 287 ASN A CA 1
ATOM 2269 C C . ASN A 1 287 ? 14.297 3.512 17.328 1 95.06 287 ASN A C 1
ATOM 2271 O O . ASN A 1 287 ? 15.18 4.371 17.344 1 95.06 287 ASN A O 1
ATOM 2275 N N . ILE A 1 288 ? 13.055 3.768 16.906 1 95.69 288 ILE A N 1
ATOM 2276 C CA . ILE A 1 288 ? 12.75 5.012 16.203 1 95.69 288 ILE A CA 1
ATOM 2277 C C . ILE A 1 288 ? 12.797 6.18 17.188 1 95.69 288 ILE A C 1
ATOM 2279 O O . ILE A 1 288 ? 13.195 7.289 16.812 1 95.69 288 ILE A O 1
ATOM 2283 N N . ASP A 1 289 ? 12.656 6.008 18.453 1 94.19 289 ASP A N 1
ATOM 2284 C CA . ASP A 1 289 ? 12.516 7.055 19.469 1 94.19 289 ASP A CA 1
ATOM 2285 C C . ASP A 1 289 ? 13.867 7.684 19.797 1 94.19 289 ASP A C 1
ATOM 2287 O O . ASP A 1 289 ? 13.93 8.766 20.375 1 94.19 289 ASP A O 1
ATOM 2291 N N . ILE A 1 290 ? 14.922 7.066 19.469 1 96.19 290 ILE A N 1
ATOM 2292 C CA . ILE A 1 290 ? 16.25 7.57 19.812 1 96.19 290 ILE A CA 1
ATOM 2293 C C . ILE A 1 290 ? 16.484 8.914 19.125 1 96.19 290 ILE A C 1
ATOM 2295 O O . ILE A 1 290 ? 17.359 9.688 19.547 1 96.19 290 ILE A O 1
ATOM 2299 N N . GLN A 1 291 ? 15.703 9.195 18.047 1 96.56 291 GLN A N 1
ATOM 2300 C CA . GLN A 1 291 ? 15.883 10.406 17.266 1 96.56 291 GLN A CA 1
ATOM 2301 C C . GLN A 1 291 ? 15.508 11.648 18.078 1 96.56 291 GLN A C 1
ATOM 2303 O O . GLN A 1 291 ? 16.141 12.695 17.938 1 96.56 291 GLN A O 1
ATOM 2308 N N . LYS A 1 292 ? 14.445 11.609 18.844 1 95.69 292 LYS A N 1
ATOM 2309 C CA . LYS A 1 292 ? 13.969 12.594 19.797 1 95.69 292 LYS A CA 1
ATOM 2310 C C . LYS A 1 292 ? 13.305 13.773 19.109 1 95.69 292 LYS A C 1
ATOM 2312 O O . LYS A 1 292 ? 12.234 14.227 19.531 1 95.69 292 LYS A O 1
ATOM 2317 N N . TYR A 1 293 ? 13.992 14.336 18.031 1 97.19 293 TYR A N 1
ATOM 2318 C CA . TYR A 1 293 ? 13.523 15.562 17.391 1 97.19 293 TYR A CA 1
ATOM 2319 C C . TYR A 1 293 ? 13.367 15.359 15.891 1 97.19 293 TYR A C 1
ATOM 2321 O O . TYR A 1 293 ? 13.883 14.391 15.328 1 97.19 293 TYR A O 1
ATOM 2329 N N . SER A 1 294 ? 12.594 16.25 15.258 1 97.69 294 SER A N 1
ATOM 2330 C CA . SER A 1 294 ? 12.516 16.281 13.797 1 97.69 294 SER A CA 1
ATOM 2331 C C . SER A 1 294 ? 13.828 16.75 13.18 1 97.69 294 SER A C 1
ATOM 2333 O O . SER A 1 294 ? 14.664 17.328 13.867 1 97.69 294 SER A O 1
ATOM 2335 N N . TYR A 1 295 ? 13.953 16.516 11.891 1 97 295 TYR A N 1
ATOM 2336 C CA . TYR A 1 295 ? 15.148 16.953 11.188 1 97 295 TYR A CA 1
ATOM 2337 C C . TYR A 1 295 ? 15.289 18.484 11.25 1 97 295 TYR A C 1
ATOM 2339 O O . TYR A 1 295 ? 16.391 19 11.344 1 97 295 TYR A O 1
ATOM 2347 N N . GLU A 1 296 ? 14.18 19.219 11.281 1 95.75 296 GLU A N 1
ATOM 2348 C CA . GLU A 1 296 ? 14.211 20.672 11.359 1 95.75 296 GLU A CA 1
ATOM 2349 C C . GLU A 1 296 ? 14.75 21.141 12.703 1 95.75 296 GLU A C 1
ATOM 2351 O O . GLU A 1 296 ? 15.57 22.062 12.758 1 95.75 296 GLU A O 1
ATOM 2356 N N . LYS A 1 297 ? 14.289 20.5 13.719 1 96.38 297 LYS A N 1
ATOM 2357 C CA . LYS A 1 297 ? 14.742 20.891 15.055 1 96.38 297 LYS A CA 1
ATOM 2358 C C . LYS A 1 297 ? 16.203 20.531 15.266 1 96.38 297 LYS A C 1
ATOM 2360 O O . LYS A 1 297 ? 16.953 21.297 15.875 1 96.38 297 LYS A O 1
ATOM 2365 N N . ILE A 1 298 ? 16.625 19.375 14.812 1 96.38 298 ILE A N 1
ATOM 2366 C CA . ILE A 1 298 ? 18.031 18.984 14.914 1 96.38 298 ILE A CA 1
ATOM 2367 C C . ILE A 1 298 ? 18.906 20 14.195 1 96.38 298 ILE A C 1
ATOM 2369 O O . ILE A 1 298 ? 19.922 20.453 14.727 1 96.38 298 ILE A O 1
ATOM 2373 N N . TYR A 1 299 ? 18.469 20.391 13.008 1 94.62 299 TYR A N 1
ATOM 2374 C CA . TYR A 1 299 ? 19.203 21.375 12.227 1 94.62 299 TYR A CA 1
ATOM 2375 C C . TYR A 1 299 ? 19.281 22.703 12.969 1 94.62 299 TYR A C 1
ATOM 2377 O O . TYR A 1 299 ? 20.328 23.359 12.992 1 94.62 299 TYR A O 1
ATOM 2385 N N . LYS A 1 300 ? 18.172 23.125 13.57 1 93.5 300 LYS A N 1
ATOM 2386 C CA . LYS A 1 300 ? 18.125 24.375 14.32 1 93.5 300 LYS A CA 1
ATOM 2387 C C . LYS A 1 300 ? 19.078 24.328 15.516 1 93.5 300 LYS A C 1
ATOM 2389 O O . LYS A 1 300 ? 19.781 25.312 15.789 1 93.5 300 LYS A O 1
ATOM 2394 N N . ILE A 1 301 ? 19.094 23.188 16.203 1 95.19 301 ILE A N 1
ATOM 2395 C CA . ILE A 1 301 ? 20 23.016 17.328 1 95.19 301 ILE A CA 1
ATOM 2396 C C . ILE A 1 301 ? 21.453 23.156 16.844 1 95.19 301 ILE A C 1
ATOM 2398 O O . ILE A 1 301 ? 22.266 23.812 17.5 1 95.19 301 ILE A O 1
ATOM 2402 N N . MET A 1 302 ? 21.703 22.547 15.711 1 94.19 302 MET A N 1
ATOM 2403 C CA . MET A 1 302 ? 23.047 22.625 15.141 1 94.19 302 MET A CA 1
ATOM 2404 C C . MET A 1 302 ? 23.422 24.078 14.82 1 94.19 302 MET A C 1
ATOM 2406 O O . MET A 1 302 ? 24.484 24.547 15.211 1 94.19 302 MET A O 1
ATOM 2410 N N . LYS A 1 303 ? 22.547 24.781 14.211 1 92.38 303 LYS A N 1
ATOM 2411 C CA . LYS A 1 303 ? 22.797 26.156 13.781 1 92.38 303 LYS A CA 1
ATOM 2412 C C . LYS A 1 303 ? 22.953 27.078 14.984 1 92.38 303 LYS A C 1
ATOM 2414 O O . LYS A 1 303 ? 23.703 28.047 14.93 1 92.38 303 LYS A O 1
ATOM 2419 N N . ASP A 1 304 ? 22.234 26.766 16.031 1 93.88 304 ASP A N 1
ATOM 2420 C CA . ASP A 1 304 ? 22.219 27.625 17.203 1 93.88 304 ASP A CA 1
ATOM 2421 C C . ASP A 1 304 ? 23.391 27.312 18.125 1 93.88 304 ASP A C 1
ATOM 2423 O O . ASP A 1 304 ? 23.609 28.016 19.125 1 93.88 304 ASP A O 1
ATOM 2427 N N . SER A 1 305 ? 24.125 26.297 17.766 1 95.38 305 SER A N 1
ATOM 2428 C CA . SER A 1 305 ? 25.266 25.922 18.594 1 95.38 305 SER A CA 1
ATOM 2429 C C . SER A 1 305 ? 26.547 26.594 18.109 1 95.38 305 SER A C 1
ATOM 2431 O O . SER A 1 305 ? 26.766 26.734 16.891 1 95.38 305 SER A O 1
ATOM 2433 N N . LYS A 1 306 ? 27.359 26.938 19.078 1 93.75 306 LYS A N 1
ATOM 2434 C CA . LYS A 1 306 ? 28.609 27.641 18.75 1 93.75 306 LYS A CA 1
ATOM 2435 C C . LYS A 1 306 ? 29.641 26.688 18.172 1 93.75 306 LYS A C 1
ATOM 2437 O O . LYS A 1 306 ? 30.484 27.094 17.359 1 93.75 306 LYS A O 1
ATOM 2442 N N . ASN A 1 307 ? 29.688 25.562 18.688 1 93.94 307 ASN A N 1
ATOM 2443 C CA . ASN A 1 307 ? 30.609 24.516 18.25 1 93.94 307 ASN A CA 1
ATOM 2444 C C . ASN A 1 307 ? 30.016 23.125 18.469 1 93.94 307 ASN A C 1
ATOM 2446 O O . ASN A 1 307 ? 28.891 23 18.953 1 93.94 307 ASN A O 1
ATOM 2450 N N . PHE A 1 308 ? 30.719 22.141 18 1 95.12 308 PHE A N 1
ATOM 2451 C CA . PHE A 1 308 ? 30.234 20.766 18.062 1 95.12 308 PHE A CA 1
ATOM 2452 C C . PHE A 1 308 ? 30.016 20.328 19.5 1 95.12 308 PHE A C 1
ATOM 2454 O O . PHE A 1 308 ? 29.094 19.578 19.797 1 95.12 308 PHE A O 1
ATOM 2461 N N . TYR A 1 309 ? 30.875 20.797 20.406 1 95.69 309 TYR A N 1
ATOM 2462 C CA . TYR A 1 309 ? 30.734 20.438 21.812 1 95.69 309 TYR A CA 1
ATOM 2463 C C . TYR A 1 309 ? 29.391 20.906 22.359 1 95.69 309 TYR A C 1
ATOM 2465 O O . TYR A 1 309 ? 28.703 20.141 23.031 1 95.69 309 TYR A O 1
ATOM 2473 N N . GLU A 1 310 ? 29.031 22.094 22.094 1 96.5 310 GLU A N 1
ATOM 2474 C CA . GLU A 1 310 ? 27.734 22.625 22.516 1 96.5 310 GLU A CA 1
ATOM 2475 C C . GLU A 1 310 ? 26.578 21.859 21.875 1 96.5 310 GLU A C 1
ATOM 2477 O O . GLU A 1 310 ? 25.578 21.562 22.531 1 96.5 310 GLU A O 1
ATOM 2482 N N . PHE A 1 311 ? 26.703 21.641 20.578 1 96.69 311 PHE A N 1
ATOM 2483 C CA . PHE A 1 311 ? 25.703 20.859 19.859 1 96.69 311 PHE A CA 1
ATOM 2484 C C . PHE A 1 311 ? 25.469 19.516 20.531 1 96.69 311 PHE A C 1
ATOM 2486 O O . PHE A 1 311 ? 24.328 19.125 20.781 1 96.69 311 PHE A O 1
ATOM 2493 N N . SER A 1 312 ? 26.531 18.797 20.906 1 96.12 312 SER A N 1
ATOM 2494 C CA . SER A 1 312 ? 26.469 17.453 21.469 1 96.12 312 SER A CA 1
ATOM 2495 C C . SER A 1 312 ? 25.812 17.453 22.844 1 96.12 312 SER A C 1
ATOM 2497 O O . SER A 1 312 ? 25.188 16.469 23.25 1 96.12 312 SER A O 1
ATOM 2499 N N . LYS A 1 313 ? 25.875 18.578 23.531 1 96.19 313 LYS A N 1
ATOM 2500 C CA . LYS A 1 313 ? 25.219 18.719 24.828 1 96.19 313 LYS A CA 1
ATOM 2501 C C . LYS A 1 313 ? 23.703 18.859 24.656 1 96.19 313 LYS A C 1
ATOM 2503 O O . LYS A 1 313 ? 22.938 18.375 25.484 1 96.19 313 LYS A O 1
ATOM 2508 N N . LYS A 1 314 ? 23.359 19.516 23.609 1 96.19 314 LYS A N 1
ATOM 2509 C CA . LYS A 1 314 ? 21.953 19.781 23.359 1 96.19 314 LYS A CA 1
ATOM 2510 C C . LYS A 1 314 ? 21.281 18.609 22.641 1 96.19 314 LYS A C 1
ATOM 2512 O O . LYS A 1 314 ? 20.078 18.391 22.781 1 96.19 314 LYS A O 1
ATOM 2517 N N . PHE A 1 315 ? 22.062 17.859 21.844 1 96.62 315 PHE A N 1
ATOM 2518 C CA . PHE A 1 315 ? 21.562 16.703 21.094 1 96.62 315 PHE A CA 1
ATOM 2519 C C . PHE A 1 315 ? 22.531 15.531 21.188 1 96.62 315 PHE A C 1
ATOM 2521 O O . PHE A 1 315 ? 23.438 15.406 20.375 1 96.62 315 PHE A O 1
ATOM 2528 N N . SER A 1 316 ? 22.188 14.633 22.094 1 94.44 316 SER A N 1
ATOM 2529 C CA . SER A 1 316 ? 22.969 13.414 22.266 1 94.44 316 SER A CA 1
ATOM 2530 C C . SER A 1 316 ? 22.469 12.305 21.359 1 94.44 316 SER A C 1
ATOM 2532 O O . SER A 1 316 ? 21.266 12 21.344 1 94.44 316 SER A O 1
ATOM 2534 N N . PHE A 1 317 ? 23.359 11.703 20.625 1 95.31 317 PHE A N 1
ATOM 2535 C CA . PHE A 1 317 ? 23.031 10.664 19.672 1 95.31 317 PHE A CA 1
ATOM 2536 C C . PHE A 1 317 ? 24.078 9.547 19.703 1 95.31 317 PHE A C 1
ATOM 2538 O O . PHE A 1 317 ? 25.234 9.789 20.016 1 95.31 317 PHE A O 1
ATOM 2545 N N . PRO A 1 318 ? 23.688 8.32 19.453 1 95.25 318 PRO A N 1
ATOM 2546 C CA . PRO A 1 318 ? 24.531 7.16 19.734 1 95.25 318 PRO A CA 1
ATOM 2547 C C . PRO A 1 318 ? 25.672 6.984 18.734 1 95.25 318 PRO A C 1
ATOM 2549 O O . PRO A 1 318 ? 26.531 6.121 18.906 1 95.25 318 PRO A O 1
ATOM 2552 N N . ILE A 1 319 ? 25.703 7.734 17.672 1 96.12 319 ILE A N 1
ATOM 2553 C CA . ILE A 1 319 ? 26.828 7.641 16.734 1 96.12 319 ILE A CA 1
ATOM 2554 C C . ILE A 1 319 ? 27.547 8.984 16.656 1 96.12 319 ILE A C 1
ATOM 2556 O O . ILE A 1 319 ? 26.969 10.023 16.984 1 96.12 319 ILE A O 1
ATOM 2560 N N . ASP A 1 320 ? 28.781 8.961 16.156 1 95.69 320 ASP A N 1
ATOM 2561 C CA . ASP A 1 320 ? 29.562 10.18 16.047 1 95.69 320 ASP A CA 1
ATOM 2562 C C . ASP A 1 320 ? 29.078 11.047 14.883 1 95.69 320 ASP A C 1
ATOM 2564 O O . ASP A 1 320 ? 28.938 10.555 13.758 1 95.69 320 ASP A O 1
ATOM 2568 N N . LEU A 1 321 ? 28.859 12.297 15.188 1 96.38 321 LEU A N 1
ATOM 2569 C CA . LEU A 1 321 ? 28.328 13.219 14.18 1 96.38 321 LEU A CA 1
ATOM 2570 C C . LEU A 1 321 ? 29.328 14.328 13.891 1 96.38 321 LEU A C 1
ATOM 2572 O O . LEU A 1 321 ? 29.016 15.273 13.164 1 96.38 321 LEU A O 1
ATOM 2576 N N . LYS A 1 322 ? 30.516 14.266 14.367 1 95.31 322 LYS A N 1
ATOM 2577 C CA . LYS A 1 322 ? 31.484 15.352 14.305 1 95.31 322 LYS A CA 1
ATOM 2578 C C . LYS A 1 322 ? 31.891 15.648 12.859 1 95.31 322 LYS A C 1
ATOM 2580 O O . LYS A 1 322 ? 32 16.812 12.469 1 95.31 322 LYS A O 1
ATOM 2585 N N . LYS A 1 323 ? 32.062 14.625 12.094 1 93.81 323 LYS A N 1
ATOM 2586 C CA . LYS A 1 323 ? 32.469 14.797 10.711 1 93.81 323 LYS A CA 1
ATOM 2587 C C . LYS A 1 323 ? 31.438 15.562 9.891 1 93.81 323 LYS A C 1
ATOM 2589 O O . LYS A 1 323 ? 31.797 16.328 8.992 1 93.81 323 LYS A O 1
ATOM 2594 N N . GLU A 1 324 ? 30.188 15.305 10.203 1 93.19 324 GLU A N 1
ATOM 2595 C CA . GLU A 1 324 ? 29.094 15.906 9.445 1 93.19 324 GLU A CA 1
ATOM 2596 C C . GLU A 1 324 ? 28.703 17.266 10.016 1 93.19 324 GLU A C 1
ATOM 2598 O O . GLU A 1 324 ? 27.938 18 9.406 1 93.19 324 GLU A O 1
ATOM 2603 N N . TYR A 1 325 ? 29.25 17.531 11.172 1 91.94 325 TYR A N 1
ATOM 2604 C CA . TYR A 1 325 ? 29 18.844 11.75 1 91.94 325 TYR A CA 1
ATOM 2605 C C . TYR A 1 325 ? 29.734 19.938 10.984 1 91.94 325 TYR A C 1
ATOM 2607 O O . TYR A 1 325 ? 30.938 20.125 11.172 1 91.94 325 TYR A O 1
ATOM 2615 N N . ASP A 1 326 ? 29.188 20.562 10 1 84.38 326 ASP A N 1
ATOM 2616 C CA . ASP A 1 326 ? 29.781 21.625 9.188 1 84.38 326 ASP A CA 1
ATOM 2617 C C . ASP A 1 326 ? 28.812 22.812 9.039 1 84.38 326 ASP A C 1
ATOM 2619 O O . ASP A 1 326 ? 27.875 22.75 8.242 1 84.38 326 ASP A O 1
ATOM 2623 N N . LEU A 1 327 ? 29.078 23.859 9.672 1 77.62 327 LEU A N 1
ATOM 2624 C CA . LEU A 1 327 ? 28.203 25.031 9.688 1 77.62 327 LEU A CA 1
ATOM 2625 C C . LEU A 1 327 ? 28.359 25.828 8.406 1 77.62 327 LEU A C 1
ATOM 2627 O O . LEU A 1 327 ? 27.516 26.688 8.102 1 77.62 327 LEU A O 1
ATOM 2631 N N . SER A 1 328 ? 29.375 25.578 7.707 1 73.81 328 SER A N 1
ATOM 2632 C CA . SER A 1 328 ? 29.641 26.359 6.5 1 73.81 328 SER A CA 1
ATOM 2633 C C . SER A 1 328 ? 28.797 25.875 5.332 1 73.81 328 SER A C 1
ATOM 2635 O O . SER A 1 328 ? 28.609 26.594 4.355 1 73.81 328 SER A O 1
ATOM 2637 N N . LYS A 1 329 ? 28.406 24.672 5.406 1 67.44 329 LYS A N 1
ATOM 2638 C CA . LYS A 1 329 ? 27.641 24.109 4.297 1 67.44 329 LYS A CA 1
ATOM 2639 C C . LYS A 1 329 ? 26.188 24.594 4.336 1 67.44 329 LYS A C 1
ATOM 2641 O O . LYS A 1 329 ? 25.516 24.469 5.363 1 67.44 329 LYS A O 1
ATOM 2646 N N . ASN A 1 330 ? 25.828 25.469 3.4 1 66 330 ASN A N 1
ATOM 2647 C CA . ASN A 1 330 ? 24.453 25.938 3.217 1 66 330 ASN A CA 1
ATOM 2648 C C . ASN A 1 330 ? 23.594 24.859 2.555 1 66 330 ASN A C 1
ATOM 2650 O O . ASN A 1 330 ? 23.578 24.75 1.327 1 66 330 ASN A O 1
ATOM 2654 N N . SER A 1 331 ? 23.172 23.891 3.314 1 71.75 331 SER A N 1
ATOM 2655 C CA . SER A 1 331 ? 22.297 22.875 2.744 1 71.75 331 SER A CA 1
ATOM 2656 C C . SER A 1 331 ? 20.875 23 3.275 1 71.75 331 SER A C 1
ATOM 2658 O O . SER A 1 331 ? 20.656 23.5 4.383 1 71.75 331 SER A O 1
ATOM 2660 N N . THR A 1 332 ? 20 22.75 2.359 1 74.38 332 THR A N 1
ATOM 2661 C CA . THR A 1 332 ? 18.625 22.672 2.826 1 74.38 332 THR A CA 1
ATOM 2662 C C . THR A 1 332 ? 18.5 21.688 3.992 1 74.38 332 THR A C 1
ATOM 2664 O O . THR A 1 332 ? 19.312 20.781 4.133 1 74.38 332 THR A O 1
ATOM 2667 N N . THR A 1 333 ? 17.656 21.906 4.855 1 79.44 333 THR A N 1
ATOM 2668 C CA . THR A 1 333 ? 17.531 21.25 6.148 1 79.44 333 THR A CA 1
ATOM 2669 C C . THR A 1 333 ? 17.5 19.734 5.984 1 79.44 333 THR A C 1
ATOM 2671 O O . THR A 1 333 ? 18.25 19.016 6.656 1 79.44 333 THR A O 1
ATOM 2674 N N . TYR A 1 334 ? 16.688 19.25 4.922 1 83.25 334 TYR A N 1
ATOM 2675 C CA . TYR A 1 334 ? 16.594 17.797 4.875 1 83.25 334 TYR A CA 1
ATOM 2676 C C . TYR A 1 334 ? 17.734 17.203 4.07 1 83.25 334 TYR A C 1
ATOM 2678 O O . TYR A 1 334 ? 17.938 15.984 4.086 1 83.25 334 TYR A O 1
ATOM 2686 N N . LEU A 1 335 ? 18.578 18.062 3.473 1 86.31 335 LEU A N 1
ATOM 2687 C CA . LEU A 1 335 ? 19.719 17.594 2.703 1 86.31 335 LEU A CA 1
ATOM 2688 C C . LEU A 1 335 ? 21.016 17.797 3.492 1 86.31 335 LEU A C 1
ATOM 2690 O O . LEU A 1 335 ? 22.094 17.406 3.031 1 86.31 335 LEU A O 1
ATOM 2694 N N . ASN A 1 336 ? 20.875 18.422 4.676 1 92.5 336 ASN A N 1
ATOM 2695 C CA . ASN A 1 336 ? 22.047 18.625 5.516 1 92.5 336 ASN A CA 1
ATOM 2696 C C . ASN A 1 336 ? 22.703 17.297 5.883 1 92.5 336 ASN A C 1
ATOM 2698 O O . ASN A 1 336 ? 22.031 16.359 6.32 1 92.5 336 ASN A O 1
ATOM 2702 N N . PRO A 1 337 ? 23.984 17.172 5.719 1 93.56 337 PRO A N 1
ATOM 2703 C CA . PRO A 1 337 ? 24.656 15.891 5.922 1 93.56 337 PRO A CA 1
ATOM 2704 C C . PRO A 1 337 ? 24.484 15.344 7.34 1 93.56 337 PRO A C 1
ATOM 2706 O O . PRO A 1 337 ? 24.375 14.133 7.527 1 93.56 337 PRO A O 1
ATOM 2709 N N . LEU A 1 338 ? 24.484 16.219 8.297 1 94.88 338 LEU A N 1
ATOM 2710 C CA . LEU A 1 338 ? 24.359 15.789 9.68 1 94.88 338 LEU A CA 1
ATOM 2711 C C . LEU A 1 338 ? 22.969 15.203 9.93 1 94.88 338 LEU A C 1
ATOM 2713 O O . LEU A 1 338 ? 22.844 14.094 10.461 1 94.88 338 LEU A O 1
ATOM 2717 N N . THR A 1 339 ? 21.938 15.945 9.547 1 95.19 339 THR A N 1
ATOM 2718 C CA . THR A 1 339 ? 20.578 15.461 9.727 1 95.19 339 THR A CA 1
ATOM 2719 C C . THR A 1 339 ? 20.344 14.18 8.93 1 95.19 339 THR A C 1
ATOM 2721 O O . THR A 1 339 ? 19.688 13.25 9.414 1 95.19 339 THR A O 1
ATOM 2724 N N . LYS A 1 340 ? 20.875 14.094 7.762 1 95.5 340 LYS A N 1
ATOM 2725 C CA . LYS A 1 340 ? 20.75 12.898 6.934 1 95.5 340 LYS A CA 1
ATOM 2726 C C . LYS A 1 340 ? 21.391 11.688 7.609 1 95.5 340 LYS A C 1
ATOM 2728 O O . LYS A 1 340 ? 20.828 10.586 7.562 1 95.5 340 LYS A O 1
ATOM 2733 N N . LYS A 1 341 ? 22.547 11.883 8.141 1 96.56 341 LYS A N 1
ATOM 2734 C CA . LYS A 1 341 ? 23.219 10.789 8.836 1 96.56 341 LYS A CA 1
ATOM 2735 C C . LYS A 1 341 ? 22.375 10.273 9.992 1 96.56 341 LYS A C 1
ATOM 2737 O O . LYS A 1 341 ? 22.266 9.062 10.188 1 96.56 341 LYS A O 1
ATOM 2742 N N . VAL A 1 342 ? 21.766 11.172 10.75 1 97.38 342 VAL A N 1
ATOM 2743 C CA . VAL A 1 342 ? 20.906 10.805 11.867 1 97.38 342 VAL A CA 1
ATOM 2744 C C . VAL A 1 342 ? 19.719 9.992 11.367 1 97.38 342 VAL A C 1
ATOM 2746 O O . VAL A 1 342 ? 19.453 8.891 11.867 1 97.38 342 VAL A O 1
ATOM 2749 N N . LEU A 1 343 ? 19.062 10.516 10.375 1 97.75 343 LEU A N 1
ATOM 2750 C CA . LEU A 1 343 ? 17.844 9.883 9.867 1 97.75 343 LEU A CA 1
ATOM 2751 C C . LEU A 1 343 ? 18.156 8.531 9.242 1 97.75 343 LEU A C 1
ATOM 2753 O O . LEU A 1 343 ? 17.422 7.559 9.445 1 97.75 343 LEU A O 1
ATOM 2757 N N . ASN A 1 344 ? 19.234 8.453 8.477 1 97 344 ASN A N 1
ATOM 2758 C CA . ASN A 1 344 ? 19.641 7.199 7.855 1 97 344 ASN A CA 1
ATOM 2759 C C . ASN A 1 344 ? 19.953 6.133 8.898 1 97 344 ASN A C 1
ATOM 2761 O O . ASN A 1 344 ? 19.625 4.961 8.719 1 97 344 ASN A O 1
ATOM 2765 N N . TYR A 1 345 ? 20.609 6.555 9.969 1 97.81 345 TYR A N 1
ATOM 2766 C CA . TYR A 1 345 ? 20.953 5.621 11.031 1 97.81 345 TYR A CA 1
ATOM 2767 C C . TYR A 1 345 ? 19.703 5.051 11.688 1 97.81 345 TYR A C 1
ATOM 2769 O O . TYR A 1 345 ? 19.578 3.836 11.844 1 97.81 345 TYR A O 1
ATOM 2777 N N . VAL A 1 346 ? 18.766 5.91 12.023 1 97.94 346 VAL A N 1
ATOM 2778 C CA . VAL A 1 346 ? 17.547 5.5 12.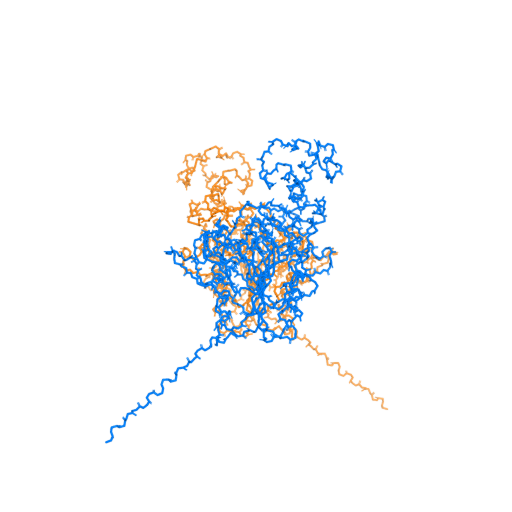703 1 97.94 346 VAL A CA 1
ATOM 2779 C C . VAL A 1 346 ? 16.734 4.57 11.797 1 97.94 346 VAL A C 1
ATOM 2781 O O . VAL A 1 346 ? 16.25 3.531 12.242 1 97.94 346 VAL A O 1
ATOM 2784 N N . ASN A 1 347 ? 16.594 4.922 10.539 1 97.44 347 ASN A N 1
ATOM 2785 C CA . ASN A 1 347 ? 15.867 4.086 9.586 1 97.44 347 ASN A CA 1
ATOM 2786 C C . ASN A 1 347 ? 16.516 2.713 9.438 1 97.44 347 ASN A C 1
ATOM 2788 O O . ASN A 1 347 ? 15.828 1.692 9.43 1 97.44 347 ASN A O 1
ATOM 2792 N N . LYS A 1 348 ? 17.859 2.686 9.352 1 96.31 348 LYS A N 1
ATOM 2793 C CA . LYS A 1 348 ? 18.594 1.438 9.164 1 96.31 348 LYS A CA 1
ATOM 2794 C C . LYS A 1 348 ? 18.375 0.491 10.344 1 96.31 348 LYS A C 1
ATOM 2796 O O . LYS A 1 348 ? 18.031 -0.676 10.148 1 96.31 348 LYS A O 1
ATOM 2801 N N . ILE A 1 349 ? 18.5 0.991 11.562 1 96.31 349 ILE A N 1
ATOM 2802 C CA . ILE A 1 349 ? 18.453 0.112 12.719 1 96.31 349 ILE A CA 1
ATOM 2803 C C . ILE A 1 349 ? 17.016 -0.274 13.016 1 96.31 349 ILE A C 1
ATOM 2805 O O . ILE A 1 349 ? 16.75 -1.176 13.82 1 96.31 349 ILE A O 1
ATOM 2809 N N . SER A 1 350 ? 16.047 0.424 12.391 1 96.06 350 SER A N 1
ATOM 2810 C CA . SER A 1 350 ? 14.633 0.144 12.625 1 96.06 350 SER A CA 1
ATOM 2811 C C . SER A 1 350 ? 14.055 -0.728 11.523 1 96.06 350 SER A C 1
ATOM 2813 O O . SER A 1 350 ? 12.906 -1.175 11.617 1 96.06 350 SER A O 1
ATOM 2815 N N . GLY A 1 351 ? 14.742 -0.983 10.469 1 94.88 351 GLY A N 1
ATOM 2816 C CA . GLY A 1 351 ? 14.258 -1.777 9.352 1 94.88 351 GLY A CA 1
ATOM 2817 C C . GLY A 1 351 ? 13.289 -1.025 8.461 1 94.88 351 GLY A C 1
ATOM 2818 O O . GLY A 1 351 ? 12.312 -1.6 7.973 1 94.88 351 GLY A O 1
ATOM 2819 N N . ILE A 1 352 ? 13.477 0.289 8.336 1 96.31 352 ILE A N 1
ATOM 2820 C CA . ILE A 1 352 ? 12.617 1.152 7.527 1 96.31 352 ILE A CA 1
ATOM 2821 C C . ILE A 1 352 ? 13.375 1.598 6.277 1 96.31 352 ILE A C 1
ATOM 2823 O O . ILE A 1 352 ? 14.531 2.008 6.352 1 96.31 352 ILE A O 1
ATOM 2827 N N . LYS A 1 353 ? 12.711 1.543 5.141 1 96.31 353 LYS A N 1
ATOM 2828 C CA . LYS A 1 353 ? 13.336 1.949 3.885 1 96.31 353 LYS A CA 1
ATOM 2829 C C . LYS A 1 353 ? 12.492 2.998 3.166 1 96.31 353 LYS A C 1
ATOM 2831 O O . LYS A 1 353 ? 11.258 2.924 3.174 1 96.31 353 LYS A O 1
ATOM 2836 N N . TRP A 1 354 ? 13.156 3.99 2.635 1 95.88 354 TRP A N 1
ATOM 2837 C CA . TRP A 1 354 ? 12.57 5.008 1.768 1 95.88 354 TRP A CA 1
ATOM 2838 C C . TRP A 1 354 ? 13.195 4.961 0.377 1 95.88 354 TRP A C 1
ATOM 2840 O O . TRP A 1 354 ? 14.406 4.773 0.238 1 95.88 354 TRP A O 1
ATOM 2850 N N . SER A 1 355 ? 12.391 5.133 -0.671 1 93.75 355 SER A N 1
ATOM 2851 C CA . SER A 1 355 ? 12.906 4.859 -2.01 1 93.75 355 SER A CA 1
ATOM 2852 C C . SER A 1 355 ? 13.172 6.152 -2.773 1 93.75 355 SER A C 1
ATOM 2854 O O . SER A 1 355 ? 13.891 6.152 -3.777 1 93.75 355 SER A O 1
ATOM 2856 N N . THR A 1 356 ? 12.562 7.27 -2.357 1 93.56 356 THR A N 1
ATOM 2857 C CA . THR A 1 356 ? 12.703 8.508 -3.121 1 93.56 356 THR A CA 1
ATOM 2858 C C . THR A 1 356 ? 12.555 9.727 -2.213 1 93.56 356 THR A C 1
ATOM 2860 O O . THR A 1 356 ? 11.953 9.633 -1.138 1 93.56 356 THR A O 1
ATOM 2863 N N . TYR A 1 357 ? 13.102 10.805 -2.59 1 93.44 357 TYR A N 1
ATOM 2864 C CA . TYR A 1 357 ? 12.969 12.078 -1.895 1 93.44 357 TYR A CA 1
ATOM 2865 C C . TYR A 1 357 ? 11.828 12.906 -2.486 1 93.44 357 TYR A C 1
ATOM 2867 O O . TYR A 1 357 ? 11.75 14.117 -2.268 1 93.44 357 TYR A O 1
ATOM 2875 N N . GLY A 1 358 ? 10.93 12.242 -3.215 1 93.38 358 GLY A N 1
ATOM 2876 C CA . GLY A 1 358 ? 9.812 12.922 -3.861 1 93.38 358 GLY A CA 1
ATOM 2877 C C . GLY A 1 358 ? 8.5 12.195 -3.689 1 93.38 358 GLY A C 1
ATOM 2878 O O . GLY A 1 358 ? 8.273 11.523 -2.676 1 93.38 358 GLY A O 1
ATOM 2879 N N . TYR A 1 359 ? 7.637 12.461 -4.629 1 93.62 359 TYR A N 1
ATOM 2880 C CA . TYR A 1 359 ? 6.309 11.867 -4.621 1 93.62 359 TYR A CA 1
ATOM 2881 C C . TYR A 1 359 ? 6.27 10.609 -5.48 1 93.62 359 TYR A C 1
ATOM 2883 O O . TYR A 1 359 ? 7.141 10.398 -6.328 1 93.62 359 TYR A O 1
ATOM 2891 N N . THR A 1 360 ? 5.328 9.766 -5.207 1 94.38 360 THR A N 1
ATOM 2892 C CA . THR A 1 360 ? 5.176 8.523 -5.957 1 94.38 360 THR A CA 1
ATOM 2893 C C . THR A 1 360 ? 3.797 8.445 -6.605 1 94.38 360 THR A C 1
ATOM 2895 O O . THR A 1 360 ? 2.994 9.375 -6.48 1 94.38 360 THR A O 1
ATOM 2898 N N . VAL A 1 361 ? 3.561 7.363 -7.344 1 93.81 361 VAL A N 1
ATOM 2899 C CA . VAL A 1 361 ? 2.24 7.105 -7.91 1 93.81 361 VAL A CA 1
ATOM 2900 C C . VAL A 1 361 ? 1.572 5.957 -7.16 1 93.81 361 VAL A C 1
ATOM 2902 O O . VAL A 1 361 ? 0.625 5.348 -7.66 1 93.81 361 VAL A O 1
ATOM 2905 N N . ASN A 1 362 ? 2.137 5.617 -5.965 1 95.06 362 ASN A N 1
ATOM 2906 C CA . ASN A 1 362 ? 1.514 4.586 -5.141 1 95.06 362 ASN A CA 1
ATOM 2907 C C . ASN A 1 362 ? 0.066 4.938 -4.805 1 95.06 362 ASN A C 1
ATOM 2909 O O . ASN A 1 362 ? -0.289 6.113 -4.719 1 95.06 362 ASN A O 1
ATOM 2913 N N . TYR A 1 363 ? -0.771 3.922 -4.57 1 94.5 363 TYR A N 1
ATOM 2914 C CA . TYR A 1 363 ? -2.143 4.156 -4.129 1 94.5 363 TYR A CA 1
ATOM 2915 C C . TYR A 1 363 ? -2.168 4.918 -2.809 1 94.5 363 TYR A C 1
ATOM 2917 O O . TYR A 1 363 ? -1.282 4.746 -1.969 1 94.5 363 TYR A O 1
ATOM 2925 N N . VAL A 1 364 ? -3.188 5.668 -2.713 1 96.19 364 VAL A N 1
ATOM 2926 C CA . VAL A 1 364 ? -3.461 6.379 -1.469 1 96.19 364 VAL A CA 1
ATOM 2927 C C . VAL A 1 364 ? -4.699 5.785 -0.796 1 96.19 364 VAL A C 1
ATOM 2929 O O . VAL A 1 364 ? -5.754 5.672 -1.42 1 96.19 364 VAL A O 1
ATOM 2932 N N . PRO A 1 365 ? -4.594 5.41 0.443 1 97.06 365 PRO A N 1
ATOM 2933 C CA . PRO A 1 365 ? -5.777 4.871 1.119 1 97.06 365 PRO A CA 1
ATOM 2934 C C . PRO A 1 365 ? -6.82 5.941 1.424 1 97.06 365 PRO A C 1
ATOM 2936 O O . PRO A 1 365 ? -6.469 7.082 1.742 1 97.06 365 PRO A O 1
ATOM 2939 N N . VAL A 1 366 ? -8.07 5.574 1.347 1 97.81 366 VAL A N 1
ATOM 2940 C CA . VAL A 1 366 ? -9.211 6.414 1.687 1 97.81 366 VAL A CA 1
ATOM 2941 C C . VAL A 1 366 ? -10.086 5.707 2.721 1 97.81 366 VAL A C 1
ATOM 2943 O O . VAL A 1 366 ? -10.625 4.629 2.455 1 97.81 366 VAL A O 1
ATOM 2946 N N . PHE A 1 367 ? -10.203 6.242 3.867 1 98.38 367 PHE A N 1
ATOM 2947 C CA . PHE A 1 367 ? -11.156 5.797 4.875 1 98.38 367 PHE A CA 1
ATOM 2948 C C . PHE A 1 367 ? -12.359 6.738 4.941 1 98.38 367 PHE A C 1
ATOM 2950 O O . PHE A 1 367 ? -12.203 7.957 4.844 1 98.38 367 PHE A O 1
ATOM 2957 N N . SER A 1 368 ? -13.523 6.191 5.082 1 98.06 368 SER A N 1
ATOM 2958 C CA . SER A 1 368 ? -14.719 7.023 5.137 1 98.06 368 SER A CA 1
ATOM 2959 C C . SER A 1 368 ? -15.883 6.285 5.789 1 98.06 368 SER A C 1
ATOM 2961 O O . SER A 1 368 ? -15.812 5.074 6 1 98.06 368 SER A O 1
ATOM 2963 N N . ASN A 1 369 ? -16.891 7.035 6.199 1 96.56 369 ASN A N 1
ATOM 2964 C CA . ASN A 1 369 ? -18.141 6.418 6.621 1 96.56 369 ASN A CA 1
ATOM 2965 C C . ASN A 1 369 ? -19.141 6.312 5.465 1 96.56 369 ASN A C 1
ATOM 2967 O O . ASN A 1 369 ? -20.328 6.082 5.68 1 96.56 369 ASN A O 1
ATOM 2971 N N . TYR A 1 370 ? -18.625 6.598 4.281 1 94.56 370 TYR A N 1
ATOM 2972 C CA . TYR A 1 370 ? -19.328 6.359 3.027 1 94.56 370 TYR A CA 1
ATOM 2973 C C . TYR A 1 370 ? -18.703 5.199 2.262 1 94.56 370 TYR A C 1
ATOM 2975 O O . TYR A 1 370 ? -17.469 5.07 2.219 1 94.56 370 TYR A O 1
ATOM 2983 N N . ASN A 1 371 ? -19.547 4.375 1.599 1 93.81 371 ASN A N 1
ATOM 2984 C CA . ASN A 1 371 ? -19.047 3.219 0.861 1 93.81 371 ASN A CA 1
ATOM 2985 C C . ASN A 1 371 ? -18.641 3.594 -0.558 1 93.81 371 ASN A C 1
ATOM 2987 O O . ASN A 1 371 ? -19.484 3.734 -1.441 1 93.81 371 ASN A O 1
ATOM 2991 N N . TYR A 1 372 ? -17.359 3.67 -0.778 1 94.88 372 TYR A N 1
ATOM 2992 C CA . TYR A 1 372 ? -16.812 3.91 -2.107 1 94.88 372 TYR A CA 1
ATOM 2993 C C . TYR A 1 372 ? -16.547 2.598 -2.834 1 94.88 372 TYR A C 1
ATOM 2995 O O . TYR A 1 372 ? -16.547 1.529 -2.219 1 94.88 372 TYR A O 1
ATOM 3003 N N . LYS A 1 373 ? -16.328 2.707 -4.133 1 94.12 373 LYS A N 1
ATOM 3004 C CA . LYS A 1 373 ? -15.711 1.603 -4.867 1 94.12 373 LYS A CA 1
ATOM 3005 C C . LYS A 1 373 ? -14.312 1.31 -4.344 1 94.12 373 LYS A C 1
ATOM 3007 O O . LYS A 1 373 ? -13.695 2.158 -3.695 1 94.12 373 LYS A O 1
ATOM 3012 N N . ASN A 1 374 ? -13.836 0.12 -4.594 1 95.38 374 ASN A N 1
ATOM 3013 C CA . ASN A 1 374 ? -12.531 -0.31 -4.102 1 95.38 374 ASN A CA 1
ATOM 3014 C C . ASN A 1 374 ? -11.422 0.634 -4.555 1 95.38 374 ASN A C 1
ATOM 3016 O O . ASN A 1 374 ? -10.539 0.974 -3.771 1 95.38 374 ASN A O 1
ATOM 3020 N N . ILE A 1 375 ? -11.469 1.034 -5.809 1 94.88 375 ILE A N 1
ATOM 3021 C CA . ILE A 1 375 ? -10.484 1.946 -6.387 1 94.88 375 ILE A CA 1
ATOM 3022 C C . ILE A 1 375 ? -11.203 3.143 -7.012 1 94.88 375 ILE A C 1
ATOM 3024 O O . ILE A 1 375 ? -12.102 2.973 -7.84 1 94.88 375 ILE A O 1
ATOM 3028 N N . ILE A 1 376 ? -10.773 4.352 -6.59 1 94.75 376 ILE A N 1
ATOM 3029 C CA . ILE A 1 376 ? -11.422 5.551 -7.102 1 94.75 376 ILE A CA 1
ATOM 3030 C C . ILE A 1 376 ? -10.375 6.535 -7.609 1 94.75 376 ILE A C 1
ATOM 3032 O O . ILE A 1 376 ? -9.188 6.41 -7.285 1 94.75 376 ILE A O 1
ATOM 3036 N N . LYS A 1 377 ? -10.828 7.414 -8.445 1 93.5 377 LYS A N 1
ATOM 3037 C CA . LYS A 1 377 ? -9.992 8.531 -8.891 1 93.5 377 LYS A CA 1
ATOM 3038 C C . LYS A 1 377 ? -10.172 9.742 -7.984 1 93.5 377 LYS A C 1
ATOM 3040 O O . LYS A 1 377 ? -11.219 9.906 -7.359 1 93.5 377 LYS A O 1
ATOM 3045 N N . SER A 1 378 ? -9.148 10.578 -7.934 1 95.25 378 SER A N 1
ATOM 3046 C CA . SER A 1 378 ? -9.195 11.758 -7.078 1 95.25 378 SER A CA 1
ATOM 3047 C C . SER A 1 378 ? -10.359 12.672 -7.453 1 95.25 378 SER A C 1
ATOM 3049 O O . SER A 1 378 ? -10.977 13.297 -6.586 1 95.25 378 SER A O 1
ATOM 3051 N N . THR A 1 379 ? -10.773 12.719 -8.719 1 95.25 379 THR A N 1
ATOM 3052 C CA . THR A 1 379 ? -11.859 13.57 -9.195 1 95.25 379 THR A CA 1
ATOM 3053 C C . THR A 1 379 ? -13.211 13.062 -8.711 1 95.25 379 THR A C 1
ATOM 3055 O O . THR A 1 379 ? -14.211 13.766 -8.789 1 95.25 379 THR A O 1
ATOM 3058 N N . GLU A 1 380 ? -13.25 11.859 -8.203 1 95.12 380 GLU A N 1
ATOM 3059 C CA . GLU A 1 380 ? -14.508 11.219 -7.836 1 95.12 380 GLU A CA 1
ATOM 3060 C C . GLU A 1 380 ? -14.758 11.32 -6.336 1 95.12 380 GLU A C 1
ATOM 3062 O O . GLU A 1 380 ? -15.867 11.062 -5.867 1 95.12 380 GLU A O 1
ATOM 3067 N N . LEU A 1 381 ? -13.766 11.719 -5.586 1 96.31 381 LEU A N 1
ATOM 3068 C CA . LEU A 1 381 ? -13.789 11.594 -4.133 1 96.31 381 LEU A CA 1
ATOM 3069 C C . LEU A 1 381 ? -14.984 12.336 -3.547 1 96.31 381 LEU A C 1
ATOM 3071 O O . LEU A 1 381 ? -15.672 11.812 -2.668 1 96.31 381 LEU A O 1
ATOM 3075 N N . LEU A 1 382 ? -15.289 13.547 -4.035 1 96 382 LEU A N 1
ATOM 3076 C CA . LEU A 1 382 ? -16.312 14.375 -3.404 1 96 382 LEU A CA 1
ATOM 3077 C C . LEU A 1 382 ? -17.594 14.383 -4.234 1 96 382 LEU A C 1
ATOM 3079 O O . LEU A 1 382 ? -18.5 15.172 -3.967 1 96 382 LEU A O 1
ATOM 3083 N N . TRP A 1 383 ? -17.719 13.484 -5.254 1 92.19 383 TRP A N 1
ATOM 3084 C CA . TRP A 1 383 ? -18.938 13.367 -6.043 1 92.19 383 TRP A CA 1
ATOM 3085 C C . TRP A 1 383 ? -20.125 13.023 -5.152 1 92.19 383 TRP A C 1
ATOM 3087 O O . TRP A 1 383 ? -21.266 13.344 -5.48 1 92.19 383 TRP A O 1
ATOM 3097 N N . ILE A 1 384 ? -19.844 12.422 -4.117 1 89.25 384 ILE A N 1
ATOM 3098 C CA . ILE A 1 384 ? -20.875 11.977 -3.184 1 89.25 384 ILE A CA 1
ATOM 3099 C C . ILE A 1 384 ? -21.656 13.18 -2.65 1 89.25 384 ILE A C 1
ATOM 3101 O O . ILE A 1 384 ? -22.781 13.039 -2.186 1 89.25 384 ILE A O 1
ATOM 3105 N N . LEU A 1 385 ? -21.062 14.305 -2.682 1 89.62 385 LEU A N 1
ATOM 3106 C CA . LEU A 1 385 ? -21.703 15.5 -2.139 1 89.62 385 LEU A CA 1
ATOM 3107 C C . LEU A 1 385 ? -22.797 16 -3.074 1 89.62 385 LEU A C 1
ATOM 3109 O O . LEU A 1 385 ? -23.672 16.766 -2.66 1 89.62 385 LEU A O 1
ATOM 3113 N N . TYR A 1 386 ? -22.672 15.633 -4.457 1 76.12 386 TYR A N 1
ATOM 3114 C CA . TYR A 1 386 ? -23.703 16.016 -5.414 1 76.12 386 TYR A CA 1
ATOM 3115 C C . TYR A 1 386 ? -24.828 15 -5.445 1 76.12 386 TYR A C 1
ATOM 3117 O O . TYR A 1 386 ? -25.906 15.273 -5.965 1 76.12 386 TYR A O 1
ATOM 3125 N N . SER A 1 387 ? -24.531 13.594 -5.234 1 56.41 387 SER A N 1
ATOM 3126 C CA . SER A 1 387 ? -25.562 12.57 -5.406 1 56.41 387 SER A CA 1
ATOM 3127 C C . SER A 1 387 ? -26.828 12.93 -4.637 1 56.41 387 SER A C 1
ATOM 3129 O O . SER A 1 387 ? -26.797 13.102 -3.416 1 56.41 387 SER A O 1
ATOM 3131 N N . PHE A 1 388 ? -27.641 13.789 -5.238 1 42.44 388 PHE A N 1
ATOM 3132 C CA . PHE A 1 388 ? -29 14.188 -4.879 1 42.44 388 PHE A CA 1
ATOM 3133 C C . PHE A 1 388 ? -29.953 13.008 -4.996 1 42.44 388 PHE A C 1
ATOM 3135 O O . PHE A 1 388 ? -29.766 12.117 -5.824 1 42.44 388 PHE A O 1
ATOM 3142 N N . MET B 1 1 ? -40.438 -48.906 40.344 1 23.77 1 MET B N 1
ATOM 3143 C CA . MET B 1 1 ? -40.25 -48.688 38.906 1 23.77 1 MET B CA 1
ATOM 3144 C C . MET B 1 1 ? -39.625 -47.312 38.656 1 23.77 1 MET B C 1
ATOM 3146 O O . MET B 1 1 ? -40.25 -46.281 38.875 1 23.77 1 MET B O 1
ATOM 3150 N N . LYS B 1 2 ? -38.312 -47.219 38.875 1 34.78 2 LYS B N 1
ATOM 3151 C CA . LYS B 1 2 ? -37.406 -46.094 38.781 1 34.78 2 LYS B CA 1
ATOM 3152 C C . LYS B 1 2 ? -37.406 -45.5 37.344 1 34.78 2 LYS B C 1
ATOM 3154 O O . LYS B 1 2 ? -37.219 -46.25 36.375 1 34.78 2 LYS B O 1
ATOM 3159 N N . LYS B 1 3 ? -38.125 -44.344 37.156 1 37.94 3 LYS B N 1
ATOM 3160 C CA . LYS B 1 3 ? -38.156 -43.562 35.906 1 37.94 3 LYS B CA 1
ATOM 3161 C C . LYS B 1 3 ? -36.75 -43.312 35.406 1 37.94 3 LYS B C 1
ATOM 3163 O O . LYS B 1 3 ? -35.906 -42.688 36.062 1 37.94 3 LYS B O 1
ATOM 3168 N N . ILE B 1 4 ? -36.188 -44.25 34.688 1 38.62 4 ILE B N 1
ATOM 3169 C CA . ILE B 1 4 ? -34.938 -44.031 34 1 38.62 4 ILE B CA 1
ATOM 3170 C C . ILE B 1 4 ? -35.094 -42.906 32.969 1 38.62 4 ILE B C 1
ATOM 3172 O O . ILE B 1 4 ? -35.906 -43 32.062 1 38.62 4 ILE B O 1
ATOM 3176 N N . PRO B 1 5 ? -34.844 -41.656 33.344 1 45.78 5 PRO B N 1
ATOM 3177 C CA . PRO B 1 5 ? -34.875 -40.656 32.312 1 45.78 5 PRO B CA 1
ATOM 3178 C C . PRO B 1 5 ? -33.969 -40.969 31.109 1 45.78 5 PRO B C 1
ATOM 3180 O O . PRO B 1 5 ? -32.812 -41.344 31.312 1 45.78 5 PRO B O 1
ATOM 3183 N N . ILE B 1 6 ? -34.469 -41.469 30.062 1 41.75 6 ILE B N 1
ATOM 3184 C CA . ILE B 1 6 ? -33.781 -41.562 28.781 1 41.75 6 ILE B CA 1
ATOM 3185 C C . ILE B 1 6 ? -33.219 -40.188 28.406 1 41.75 6 ILE B C 1
ATOM 3187 O O . ILE B 1 6 ? -33.969 -39.25 28.156 1 41.75 6 ILE B O 1
ATOM 3191 N N . LEU B 1 7 ? -32.125 -39.812 28.969 1 39.56 7 LEU B N 1
ATOM 3192 C CA . LEU B 1 7 ? -31.359 -38.688 28.422 1 39.56 7 LEU B CA 1
ATOM 3193 C C . LEU B 1 7 ? -31.062 -38.906 26.938 1 39.56 7 LEU B C 1
ATOM 3195 O O . LEU B 1 7 ? -30.297 -39.812 26.594 1 39.56 7 LEU B O 1
ATOM 3199 N N . LEU B 1 8 ? -32.031 -38.75 26.078 1 38.56 8 LEU B N 1
ATOM 3200 C CA . LEU B 1 8 ? -31.719 -38.656 24.656 1 38.56 8 LEU B CA 1
ATOM 3201 C C . LEU B 1 8 ? -30.562 -37.656 24.422 1 38.56 8 LEU B C 1
ATOM 3203 O O . LEU B 1 8 ? -30.703 -36.469 24.688 1 38.56 8 LEU B O 1
ATOM 3207 N N . LEU B 1 9 ? -29.375 -38.125 24.562 1 36.84 9 LEU B N 1
ATOM 3208 C CA . LEU B 1 9 ? -28.234 -37.406 24.031 1 36.84 9 LEU B CA 1
ATOM 3209 C C . LEU B 1 9 ? -28.453 -37 22.578 1 36.84 9 LEU B C 1
ATOM 3211 O O . LEU B 1 9 ? -28.453 -37.844 21.688 1 36.84 9 LEU B O 1
ATOM 3215 N N . ILE B 1 10 ? -29.328 -36.094 22.328 1 36.97 10 ILE B N 1
ATOM 3216 C CA . ILE B 1 10 ? -29.297 -35.5 21 1 36.97 10 ILE B CA 1
ATOM 3217 C C . ILE B 1 10 ? -27.859 -35.156 20.609 1 36.97 10 ILE B C 1
ATOM 3219 O O . ILE B 1 10 ? -27.219 -34.312 21.203 1 36.97 10 ILE B O 1
ATOM 3223 N N . LEU B 1 11 ? -27.109 -36.156 20.281 1 35.41 11 LEU B N 1
ATOM 3224 C CA . LEU B 1 11 ? -25.891 -35.906 19.531 1 35.41 11 LEU B CA 1
ATOM 3225 C C . LEU B 1 11 ? -26.141 -34.906 18.422 1 35.41 11 LEU B C 1
ATOM 3227 O O . LEU B 1 11 ? -26.844 -35.188 17.438 1 35.41 11 LEU B O 1
ATOM 3231 N N . PHE B 1 12 ? -26.359 -33.656 18.766 1 36.78 12 PHE B N 1
ATOM 3232 C CA . PHE B 1 12 ? -26.203 -32.625 17.75 1 36.78 12 PHE B CA 1
ATOM 3233 C C . PHE B 1 12 ? -25 -32.938 16.859 1 36.78 12 PHE B C 1
ATOM 3235 O O . PHE B 1 12 ? -23.859 -32.844 17.297 1 36.78 12 PHE B O 1
ATOM 3242 N N . LEU B 1 13 ? -25.078 -33.938 16.094 1 37.56 13 LEU B N 1
ATOM 3243 C CA . LEU B 1 13 ? -24.141 -34 14.977 1 37.56 13 LEU B CA 1
ATOM 3244 C C . LEU B 1 13 ? -23.891 -32.625 14.414 1 37.56 13 LEU B C 1
ATOM 3246 O O . LEU B 1 13 ? -24.766 -32.031 13.781 1 37.56 13 LEU B O 1
ATOM 3250 N N . TYR B 1 14 ? -23.219 -31.75 15.055 1 39 14 TYR B N 1
ATOM 3251 C CA . TYR B 1 14 ? -22.672 -30.5 14.539 1 39 14 TYR B CA 1
ATOM 3252 C C . TYR B 1 14 ? -22.047 -30.719 13.164 1 39 14 TYR B C 1
ATOM 3254 O O . TYR B 1 14 ? -20.922 -31.203 13.062 1 39 14 TYR B O 1
ATOM 3262 N N . SER B 1 15 ? -22.688 -31.266 12.211 1 44.16 15 SER B N 1
ATOM 3263 C CA . SER B 1 15 ? -22.141 -31.172 10.859 1 44.16 15 SER B CA 1
ATOM 3264 C C . SER B 1 15 ? -21.641 -29.766 10.562 1 44.16 15 SER B C 1
ATOM 3266 O O . SER B 1 15 ? -22.375 -28.797 10.727 1 44.16 15 SER B O 1
ATOM 3268 N N . ASN B 1 16 ? -20.391 -29.531 10.664 1 47.06 16 ASN B N 1
ATOM 3269 C CA . ASN B 1 16 ? -19.781 -28.266 10.281 1 47.06 16 ASN B CA 1
ATOM 3270 C C . ASN B 1 16 ? -20.281 -27.781 8.914 1 47.06 16 ASN B C 1
ATOM 3272 O O . ASN B 1 16 ? -20 -28.422 7.898 1 47.06 16 ASN B O 1
ATOM 3276 N N . VAL B 1 17 ? -21.453 -27.391 8.734 1 54.69 17 VAL B N 1
ATOM 3277 C CA . VAL B 1 17 ? -22 -26.875 7.492 1 54.69 17 VAL B CA 1
ATOM 3278 C C . VAL B 1 17 ? -21.297 -25.562 7.125 1 54.69 17 VAL B C 1
ATOM 3280 O O . VAL B 1 17 ? -21.297 -24.609 7.898 1 54.69 17 VAL B O 1
ATOM 3283 N N . PHE B 1 18 ? -20.406 -25.797 6.062 1 67.81 18 PHE B N 1
ATOM 3284 C CA . PHE B 1 18 ? -19.766 -24.609 5.539 1 67.81 18 PHE B CA 1
ATOM 3285 C C . PHE B 1 18 ? -20.75 -23.766 4.73 1 67.81 18 PHE B C 1
ATOM 3287 O O . PHE B 1 18 ? -21.625 -24.312 4.051 1 67.81 18 PHE B O 1
ATOM 3294 N N . SER B 1 19 ? -20.609 -22.516 4.844 1 77.5 19 SER B N 1
ATOM 3295 C CA . SER B 1 19 ? -21.531 -21.516 4.301 1 77.5 19 SER B CA 1
ATOM 3296 C C . SER B 1 19 ? -21.453 -21.469 2.779 1 77.5 19 SER B C 1
ATOM 3298 O O . SER B 1 19 ? -22.406 -21.094 2.113 1 77.5 19 SER B O 1
ATOM 3300 N N . TYR B 1 20 ? -20.297 -22.062 2.162 1 93.88 20 TYR B N 1
ATOM 3301 C CA . TYR B 1 20 ? -20.109 -21.953 0.722 1 93.88 20 TYR B CA 1
ATOM 3302 C C . TYR B 1 20 ? -19.844 -23.328 0.103 1 93.88 20 TYR B C 1
ATOM 3304 O O . TYR B 1 20 ? -19.125 -24.141 0.675 1 93.88 20 TYR B O 1
ATOM 3312 N N . LYS B 1 21 ? -20.422 -23.609 -0.999 1 95.94 21 LYS B N 1
ATOM 3313 C CA . LYS B 1 21 ? -20.219 -24.859 -1.716 1 95.94 21 LYS B CA 1
ATOM 3314 C C . LYS B 1 21 ? -18.969 -24.812 -2.58 1 95.94 21 LYS B C 1
ATOM 3316 O O . LYS B 1 21 ? -18.312 -25.828 -2.797 1 95.94 21 LYS B O 1
ATOM 3321 N N . TYR B 1 22 ? -18.703 -23.594 -3.064 1 97.81 22 TYR B N 1
ATOM 3322 C CA . TYR B 1 22 ? -17.594 -23.406 -3.99 1 97.81 22 TYR B CA 1
ATOM 3323 C C . TYR B 1 22 ? -16.625 -22.328 -3.475 1 97.81 22 TYR B C 1
ATOM 3325 O O . TYR B 1 22 ? -17 -21.156 -3.365 1 97.81 22 TYR B O 1
ATOM 3333 N N . ILE B 1 23 ? -15.414 -22.75 -3.178 1 98.12 23 ILE B N 1
ATOM 3334 C CA . ILE B 1 23 ? -14.469 -21.844 -2.535 1 98.12 23 ILE B CA 1
ATOM 3335 C C . ILE B 1 23 ? -13.203 -21.719 -3.389 1 98.12 23 ILE B C 1
ATOM 3337 O O . ILE B 1 23 ? -12.539 -22.719 -3.662 1 98.12 23 ILE B O 1
ATOM 3341 N N . PHE B 1 24 ? -12.938 -20.531 -3.859 1 98.62 24 PHE B N 1
ATOM 3342 C CA . PHE B 1 24 ? -11.695 -20.203 -4.547 1 98.62 24 PHE B CA 1
ATOM 3343 C C . PHE B 1 24 ? -10.781 -19.375 -3.646 1 98.62 24 PHE B C 1
ATOM 3345 O O . PHE B 1 24 ? -11.148 -18.281 -3.215 1 98.62 24 PHE B O 1
ATOM 3352 N N . LEU B 1 25 ? -9.641 -19.875 -3.311 1 98.75 25 LEU B N 1
ATOM 3353 C CA . LEU B 1 25 ? -8.602 -19.109 -2.625 1 98.75 25 LEU B CA 1
ATOM 3354 C C . LEU B 1 25 ? -7.422 -18.844 -3.553 1 98.75 25 LEU B C 1
ATOM 3356 O O . LEU B 1 25 ? -6.629 -19.75 -3.838 1 98.75 25 LEU B O 1
ATOM 3360 N N . PHE B 1 26 ? -7.352 -17.625 -4.023 1 98.81 26 PHE B N 1
ATOM 3361 C CA . PHE B 1 26 ? -6.262 -17.172 -4.879 1 98.81 26 PHE B CA 1
ATOM 3362 C C . PHE B 1 26 ? -5.141 -16.562 -4.051 1 98.81 26 PHE B C 1
ATOM 3364 O O . PHE B 1 26 ? -5.363 -15.586 -3.324 1 98.81 26 PHE B O 1
ATOM 3371 N N . ILE B 1 27 ? -3.92 -17.078 -4.172 1 98.56 27 ILE B N 1
ATOM 3372 C CA . ILE B 1 27 ? -2.773 -16.578 -3.418 1 98.56 27 ILE B CA 1
ATOM 3373 C C . ILE B 1 27 ? -1.699 -16.078 -4.379 1 98.56 27 ILE B C 1
ATOM 3375 O O . ILE B 1 27 ? -1.085 -16.875 -5.102 1 98.56 27 ILE B O 1
ATOM 3379 N N . ALA B 1 28 ? -1.549 -14.82 -4.434 1 97.94 28 ALA B N 1
ATOM 3380 C CA . ALA B 1 28 ? -0.4 -14.211 -5.098 1 97.94 28 ALA B CA 1
ATOM 3381 C C . ALA B 1 28 ? 0.738 -13.969 -4.113 1 97.94 28 ALA B C 1
ATOM 3383 O O . ALA B 1 28 ? 0.848 -12.883 -3.541 1 97.94 28 ALA B O 1
ATOM 3384 N N . ASP B 1 29 ? 1.605 -14.914 -4.004 1 95.56 29 ASP B N 1
ATOM 3385 C CA . ASP B 1 29 ? 2.717 -14.812 -3.061 1 95.56 29 ASP B CA 1
ATOM 3386 C C . ASP B 1 29 ? 3.609 -13.625 -3.391 1 95.56 29 ASP B C 1
ATOM 3388 O O . ASP B 1 29 ? 4.027 -13.453 -4.535 1 95.56 29 ASP B O 1
ATOM 3392 N N . GLY B 1 30 ? 3.844 -12.758 -2.406 1 95.69 30 GLY B N 1
ATOM 3393 C CA . GLY B 1 30 ? 4.695 -11.594 -2.609 1 95.69 30 GLY B CA 1
ATOM 3394 C C . GLY B 1 30 ? 3.928 -10.359 -3.049 1 95.69 30 GLY B C 1
ATOM 3395 O O . GLY B 1 30 ? 4.527 -9.359 -3.457 1 95.69 30 GLY B O 1
ATOM 3396 N N . LEU B 1 31 ? 2.695 -10.375 -2.93 1 97.06 31 LEU B N 1
ATOM 3397 C CA . LEU B 1 31 ? 1.806 -9.344 -3.451 1 97.06 31 LEU B CA 1
ATOM 3398 C C . LEU B 1 31 ? 1.69 -8.18 -2.473 1 97.06 31 LEU B C 1
ATOM 3400 O O . LEU B 1 31 ? 1.529 -8.383 -1.269 1 97.06 31 LEU B O 1
ATOM 3404 N N . GLY B 1 32 ? 1.76 -6.98 -2.924 1 96.19 32 GLY B N 1
ATOM 3405 C CA . GLY B 1 32 ? 1.459 -5.754 -2.205 1 96.19 32 GLY B CA 1
ATOM 3406 C C . GLY B 1 32 ? 0.557 -4.812 -2.982 1 96.19 32 GLY B C 1
ATOM 3407 O O . GLY B 1 32 ? 0.18 -5.105 -4.121 1 96.19 32 GLY B O 1
ATOM 3408 N N . THR B 1 33 ? 0.174 -3.725 -2.393 1 96.06 33 THR B N 1
ATOM 3409 C CA . THR B 1 33 ? -0.724 -2.771 -3.035 1 96.06 33 THR B CA 1
ATOM 3410 C C . THR B 1 33 ? -0.064 -2.152 -4.266 1 96.06 33 THR B C 1
ATOM 3412 O O . THR B 1 33 ? -0.728 -1.907 -5.273 1 96.06 33 THR B O 1
ATOM 3415 N N . ASN B 1 34 ? 1.231 -1.911 -4.141 1 96.06 34 ASN B N 1
ATOM 3416 C CA . ASN B 1 34 ? 1.929 -1.292 -5.262 1 96.06 34 ASN B CA 1
ATOM 3417 C C . ASN B 1 34 ? 2.086 -2.262 -6.43 1 96.06 34 ASN B C 1
ATOM 3419 O O . ASN B 1 34 ? 2.148 -1.844 -7.586 1 96.06 34 ASN B O 1
ATOM 3423 N N . HIS B 1 35 ? 2.16 -3.582 -6.125 1 97.81 35 HIS B N 1
ATOM 3424 C CA . HIS B 1 35 ? 2.152 -4.59 -7.18 1 97.81 35 HIS B CA 1
ATOM 3425 C C . HIS B 1 35 ? 0.875 -4.512 -8.008 1 97.81 35 HIS B C 1
ATOM 3427 O O . HIS B 1 35 ? 0.925 -4.543 -9.234 1 97.81 35 HIS B O 1
ATOM 3433 N N . ILE B 1 36 ? -0.224 -4.367 -7.332 1 97.06 36 ILE B N 1
ATOM 3434 C CA . ILE B 1 36 ? -1.521 -4.289 -7.992 1 97.06 36 ILE B CA 1
ATOM 3435 C C . ILE B 1 36 ? -1.596 -3.016 -8.836 1 97.06 36 ILE B C 1
ATOM 3437 O O . ILE B 1 36 ? -2.041 -3.047 -9.984 1 97.06 36 ILE B O 1
ATOM 3441 N N . ASN B 1 37 ? -1.146 -1.908 -8.203 1 95.56 37 ASN B N 1
ATOM 3442 C CA . ASN B 1 37 ? -1.161 -0.642 -8.922 1 95.56 37 ASN B CA 1
ATOM 3443 C C . ASN B 1 37 ? -0.358 -0.727 -10.219 1 95.56 37 ASN B C 1
ATOM 3445 O O . ASN B 1 37 ? -0.842 -0.336 -11.281 1 95.56 37 ASN B O 1
ATOM 3449 N N . LEU B 1 38 ? 0.832 -1.264 -10.117 1 96.5 38 LEU B N 1
ATOM 3450 C CA . LEU B 1 38 ? 1.715 -1.364 -11.273 1 96.5 38 LEU B CA 1
ATOM 3451 C C . LEU B 1 38 ? 1.105 -2.262 -12.344 1 96.5 38 LEU B C 1
ATOM 3453 O O . LEU B 1 38 ? 1.116 -1.915 -13.531 1 96.5 38 LEU B O 1
ATOM 3457 N N . ALA B 1 39 ? 0.624 -3.418 -11.945 1 96.94 39 ALA B N 1
ATOM 3458 C CA . ALA B 1 39 ? -0.005 -4.34 -12.883 1 96.94 39 ALA B CA 1
ATOM 3459 C C . ALA B 1 39 ? -1.207 -3.689 -13.562 1 96.94 39 ALA B C 1
ATOM 3461 O O . ALA B 1 39 ? -1.449 -3.91 -14.758 1 96.94 39 ALA B O 1
ATOM 3462 N N . ASN B 1 40 ? -1.934 -2.926 -12.836 1 95.31 40 ASN B N 1
ATOM 3463 C CA . ASN B 1 40 ? -3.082 -2.225 -13.398 1 95.31 40 ASN B CA 1
ATOM 3464 C C . ASN B 1 40 ? -2.65 -1.188 -14.43 1 95.31 40 ASN B C 1
ATOM 3466 O O . ASN B 1 40 ? -3.252 -1.084 -15.508 1 95.31 40 ASN B O 1
ATOM 3470 N N . ILE B 1 41 ? -1.654 -0.361 -14.062 1 94.5 41 ILE B N 1
ATOM 3471 C CA . ILE B 1 41 ? -1.124 0.635 -14.992 1 94.5 41 ILE B CA 1
ATOM 3472 C C . ILE B 1 41 ? -0.686 -0.045 -16.281 1 94.5 41 ILE B C 1
ATOM 3474 O O . ILE B 1 41 ? -1.02 0.416 -17.375 1 94.5 41 ILE B O 1
ATOM 3478 N N . TYR B 1 42 ? -0.005 -1.16 -16.141 1 96.44 42 TYR B N 1
ATOM 3479 C CA . TYR B 1 42 ? 0.497 -1.889 -17.312 1 96.44 42 TYR B CA 1
ATOM 3480 C C . TYR B 1 42 ? -0.649 -2.504 -18.109 1 96.44 42 TYR B C 1
ATOM 3482 O O . TYR B 1 42 ? -0.66 -2.443 -19.328 1 96.44 42 TYR B O 1
ATOM 3490 N N . SER B 1 43 ? -1.585 -3.148 -17.453 1 96.12 43 SER B N 1
ATOM 3491 C CA . SER B 1 43 ? -2.725 -3.783 -18.109 1 96.12 43 SER B CA 1
ATOM 3492 C C . SER B 1 43 ? -3.545 -2.768 -18.891 1 96.12 43 SER B C 1
ATOM 3494 O O . SER B 1 43 ? -3.977 -3.047 -20.016 1 96.12 43 SER B O 1
ATOM 3496 N N . GLU B 1 44 ? -3.768 -1.645 -18.312 1 93.31 44 GLU B N 1
ATOM 3497 C CA . GLU B 1 44 ? -4.5 -0.588 -19 1 93.31 44 GLU B CA 1
ATOM 3498 C C . GLU B 1 44 ? -3.744 -0.112 -20.234 1 93.31 44 GLU B C 1
ATOM 3500 O O . GLU B 1 44 ? -4.348 0.136 -21.281 1 93.31 44 GLU B O 1
ATOM 3505 N N . TYR B 1 45 ? -2.479 0.07 -20.078 1 92.81 45 TYR B N 1
ATOM 3506 C CA . TYR B 1 45 ? -1.623 0.5 -21.172 1 92.81 45 TYR B CA 1
ATOM 3507 C C . TYR B 1 45 ? -1.62 -0.53 -22.297 1 92.81 45 TYR B C 1
ATOM 3509 O O . TYR B 1 45 ? -1.872 -0.195 -23.453 1 92.81 45 TYR B O 1
ATOM 3517 N N . LYS B 1 46 ? -1.424 -1.818 -21.922 1 95.19 46 LYS B N 1
ATOM 3518 C CA . LYS B 1 46 ? -1.161 -2.861 -22.906 1 95.19 46 LYS B CA 1
ATOM 3519 C C . LYS B 1 46 ? -2.463 -3.455 -23.438 1 95.19 46 LYS B C 1
ATOM 3521 O O . LYS B 1 46 ? -2.564 -3.779 -24.625 1 95.19 46 LYS B O 1
ATOM 3526 N N . TYR B 1 47 ? -3.502 -3.596 -22.578 1 95.62 47 TYR B N 1
ATOM 3527 C CA . TYR B 1 47 ? -4.68 -4.379 -22.953 1 95.62 47 TYR B CA 1
ATOM 3528 C C . TYR B 1 47 ? -5.949 -3.545 -22.828 1 95.62 47 TYR B C 1
ATOM 3530 O O . TYR B 1 47 ? -7.039 -4.012 -23.156 1 95.62 47 TYR B O 1
ATOM 3538 N N . LYS B 1 48 ? -5.918 -2.311 -22.281 1 95.38 48 LYS B N 1
ATOM 3539 C CA . LYS B 1 48 ? -7.055 -1.418 -22.078 1 95.38 48 LYS B CA 1
ATOM 3540 C C . LYS B 1 48 ? -8.094 -2.041 -21.156 1 95.38 48 LYS B C 1
ATOM 3542 O O . LYS B 1 48 ? -9.297 -1.934 -21.391 1 95.38 48 LYS B O 1
ATOM 3547 N N . LYS B 1 49 ? -7.566 -2.801 -20.156 1 94.75 49 LYS B N 1
ATOM 3548 C CA . LYS B 1 49 ? -8.438 -3.447 -19.172 1 94.75 49 LYS B CA 1
ATOM 3549 C C . LYS B 1 49 ? -7.895 -3.273 -17.766 1 94.75 49 LYS B C 1
ATOM 3551 O O . LYS B 1 49 ? -6.68 -3.213 -17.562 1 94.75 49 LYS B O 1
ATOM 3556 N N . THR B 1 50 ? -8.836 -3.193 -16.797 1 93.75 50 THR B N 1
ATOM 3557 C CA . THR B 1 50 ? -8.461 -3.242 -15.391 1 93.75 50 THR B CA 1
ATOM 3558 C C . THR B 1 50 ? -8.352 -4.684 -14.906 1 93.75 50 THR B C 1
ATOM 3560 O O . THR B 1 50 ? -8.867 -5.602 -15.555 1 93.75 50 THR B O 1
ATOM 3563 N N . LEU B 1 51 ? -7.703 -4.898 -13.875 1 97.38 51 LEU B N 1
ATOM 3564 C CA . LEU B 1 51 ? -7.527 -6.238 -13.328 1 97.38 51 LEU B CA 1
ATOM 3565 C C . LEU B 1 51 ? -8.859 -6.812 -12.859 1 97.38 51 LEU B C 1
ATOM 3567 O O . LEU B 1 51 ? -9.703 -6.086 -12.32 1 97.38 51 LEU B O 1
ATOM 3571 N N . ASN B 1 52 ? -9.062 -8.141 -13 1 98.25 52 ASN B N 1
ATOM 3572 C CA . ASN B 1 52 ? -10.305 -8.828 -12.648 1 98.25 52 ASN B CA 1
ATOM 3573 C C . ASN B 1 52 ? -10.539 -8.812 -11.141 1 98.25 52 ASN B C 1
ATOM 3575 O O . ASN B 1 52 ? -11.688 -8.758 -10.688 1 98.25 52 ASN B O 1
ATOM 3579 N N . MET B 1 53 ? -9.453 -8.867 -10.344 1 97.81 53 MET B N 1
ATOM 3580 C CA . MET B 1 53 ? -9.594 -8.898 -8.891 1 97.81 53 MET B CA 1
ATOM 3581 C C . MET B 1 53 ? -10.312 -7.656 -8.383 1 97.81 53 MET B C 1
ATOM 3583 O O . MET B 1 53 ? -11.023 -7.707 -7.375 1 97.81 53 MET B O 1
ATOM 3587 N N . GLU B 1 54 ? -10.234 -6.566 -9.078 1 94.69 54 GLU B N 1
ATOM 3588 C CA . GLU B 1 54 ? -10.844 -5.301 -8.664 1 94.69 54 GLU B CA 1
ATOM 3589 C C . GLU B 1 54 ? -12.359 -5.344 -8.828 1 94.69 54 GLU B C 1
ATOM 3591 O O . GLU B 1 54 ? -13.07 -4.477 -8.305 1 94.69 54 GLU B O 1
ATOM 3596 N N . LYS B 1 55 ? -12.836 -6.324 -9.516 1 95.25 55 LYS B N 1
ATOM 3597 C CA . LYS B 1 55 ? -14.273 -6.477 -9.734 1 95.25 55 LYS B CA 1
ATOM 3598 C C . LYS B 1 55 ? -14.945 -7.121 -8.523 1 95.25 55 LYS B C 1
ATOM 3600 O O . LYS B 1 55 ? -16.172 -7.125 -8.422 1 95.25 55 LYS B O 1
ATOM 3605 N N . LEU B 1 56 ? -14.156 -7.676 -7.699 1 97.25 56 LEU B N 1
ATOM 3606 C CA . LEU B 1 56 ? -14.719 -8.188 -6.453 1 97.25 56 LEU B CA 1
ATOM 3607 C C . LEU B 1 56 ? -15.109 -7.043 -5.527 1 97.25 56 LEU B C 1
ATOM 3609 O O . LEU B 1 56 ? -14.43 -6.02 -5.469 1 97.25 56 LEU B O 1
ATOM 3613 N N . ASN B 1 57 ? -16.094 -7.164 -4.766 1 93.94 57 ASN B N 1
ATOM 3614 C CA . ASN B 1 57 ? -16.797 -6.039 -4.16 1 93.94 57 ASN B CA 1
ATOM 3615 C C . ASN B 1 57 ? -16.094 -5.559 -2.891 1 93.94 57 ASN B C 1
ATOM 3617 O O . ASN B 1 57 ? -16.375 -4.469 -2.395 1 93.94 57 ASN B O 1
ATOM 3621 N N . ASN B 1 58 ? -15.195 -6.379 -2.344 1 96.56 58 ASN B N 1
ATOM 3622 C CA . ASN B 1 58 ? -14.578 -6.004 -1.076 1 96.56 58 ASN B CA 1
ATOM 3623 C C . ASN B 1 58 ? -13.062 -5.867 -1.209 1 96.56 58 ASN B C 1
ATOM 3625 O O . ASN B 1 58 ? -12.414 -6.691 -1.856 1 96.56 58 ASN B O 1
ATOM 3629 N N . LEU B 1 59 ? -12.586 -4.809 -0.702 1 97.75 59 LEU B N 1
ATOM 3630 C CA . LEU B 1 59 ? -11.148 -4.605 -0.497 1 97.75 59 LEU B CA 1
ATOM 3631 C C . LEU B 1 59 ? -10.828 -4.496 0.989 1 97.75 59 LEU B C 1
ATOM 3633 O O . LEU B 1 59 ? -11.484 -3.754 1.72 1 97.75 59 LEU B O 1
ATOM 3637 N N . SER B 1 60 ? -9.93 -5.215 1.477 1 97.06 60 SER B N 1
ATOM 3638 C CA . SER B 1 60 ? -9.359 -5.137 2.82 1 97.06 60 SER B CA 1
ATOM 3639 C C . SER B 1 60 ? -7.84 -5.23 2.787 1 97.06 60 SER B C 1
ATOM 3641 O O . SER B 1 60 ? -7.25 -5.477 1.733 1 97.06 60 SER B O 1
ATOM 3643 N N . LEU B 1 61 ? -7.223 -4.934 3.865 1 96.81 61 LEU B N 1
ATOM 3644 C CA . LEU B 1 61 ? -5.785 -5.105 4.043 1 96.81 61 LEU B CA 1
ATOM 3645 C C . LEU B 1 61 ? -5.488 -6.148 5.113 1 96.81 61 LEU B C 1
ATOM 3647 O O . LEU B 1 61 ? -6.18 -6.211 6.133 1 96.81 61 LEU B O 1
ATOM 3651 N N . MET B 1 62 ? -4.512 -6.93 4.836 1 95.75 62 MET B N 1
ATOM 3652 C CA . MET B 1 62 ? -4.137 -7.992 5.762 1 95.75 62 MET B CA 1
ATOM 3653 C C . MET B 1 62 ? -2.746 -7.742 6.34 1 95.75 62 MET B C 1
ATOM 3655 O O . MET B 1 62 ? -1.829 -7.348 5.617 1 95.75 62 MET B O 1
ATOM 3659 N N . THR B 1 63 ? -2.617 -7.949 7.637 1 89 63 THR B N 1
ATOM 3660 C CA . THR B 1 63 ? -1.344 -7.758 8.32 1 89 63 THR B CA 1
ATOM 3661 C C . THR B 1 63 ? -0.834 -9.078 8.891 1 89 63 THR B C 1
ATOM 3663 O O . THR B 1 63 ? -1.625 -9.977 9.195 1 89 63 THR B O 1
ATOM 3666 N N . SER B 1 64 ? 0.567 -9.188 8.961 1 76.88 64 SER B N 1
ATOM 3667 C CA . SER B 1 64 ? 1.197 -10.391 9.5 1 76.88 64 SER B CA 1
ATOM 3668 C C . SER B 1 64 ? 1.83 -10.125 10.859 1 76.88 64 SER B C 1
ATOM 3670 O O . SER B 1 64 ? 2.961 -10.539 11.117 1 76.88 64 SER B O 1
ATOM 3672 N N . TYR B 1 65 ? 1.171 -9.461 11.719 1 78.25 65 TYR B N 1
ATOM 3673 C CA . TYR B 1 65 ? 1.475 -9.312 13.133 1 78.25 65 TYR B CA 1
ATOM 3674 C C . TYR B 1 65 ? 2.787 -8.562 13.336 1 78.25 65 TYR B C 1
ATOM 3676 O O . TYR B 1 65 ? 3.605 -8.945 14.18 1 78.25 65 TYR B O 1
ATOM 3684 N N . ASN B 1 66 ? 3.182 -7.695 12.547 1 77.75 66 ASN B N 1
ATOM 3685 C CA . ASN B 1 66 ? 4.293 -6.758 12.68 1 77.75 66 ASN B CA 1
ATOM 3686 C C . ASN B 1 66 ? 5.641 -7.473 12.625 1 77.75 66 ASN B C 1
ATOM 3688 O O . ASN B 1 66 ? 6.602 -7.043 13.258 1 77.75 66 ASN B O 1
ATOM 3692 N N . LYS B 1 67 ? 5.695 -8.641 12.031 1 86.62 67 LYS B N 1
ATOM 3693 C CA . LYS B 1 67 ? 6.93 -9.383 11.781 1 86.62 67 LYS B CA 1
ATOM 3694 C C . LYS B 1 67 ? 7.051 -9.773 10.312 1 86.62 67 LYS B C 1
ATOM 3696 O O . LYS B 1 67 ? 6.039 -9.977 9.633 1 86.62 67 LYS B O 1
ATOM 3701 N N . VAL B 1 68 ? 8.281 -9.781 9.938 1 90.81 68 VAL B N 1
ATOM 3702 C CA . VAL B 1 68 ? 8.508 -10.297 8.594 1 90.81 68 VAL B CA 1
ATOM 3703 C C . VAL B 1 68 ? 8.305 -11.805 8.578 1 90.81 68 VAL B C 1
ATOM 3705 O O . VAL B 1 68 ? 9.031 -12.547 9.234 1 90.81 68 VAL B O 1
ATOM 3708 N N . MET B 1 69 ? 7.324 -12.234 7.91 1 92 69 MET B N 1
ATOM 3709 C CA . MET B 1 69 ? 6.969 -13.648 7.836 1 92 69 MET B CA 1
ATOM 3710 C C . MET B 1 69 ? 7.254 -14.211 6.449 1 92 69 MET B C 1
ATOM 3712 O O . MET B 1 69 ? 7.211 -13.477 5.457 1 92 69 MET B O 1
ATOM 3716 N N . ASP B 1 70 ? 7.512 -15.523 6.457 1 93.5 70 ASP B N 1
ATOM 3717 C CA . ASP B 1 70 ? 7.672 -16.172 5.16 1 93.5 70 ASP B CA 1
ATOM 3718 C C . ASP B 1 70 ? 6.383 -16.875 4.73 1 93.5 70 ASP B C 1
ATOM 3720 O O . ASP B 1 70 ? 5.367 -16.781 5.422 1 93.5 70 ASP B O 1
ATOM 3724 N N . THR B 1 71 ? 6.473 -17.453 3.598 1 96.12 71 THR B N 1
ATOM 3725 C CA . THR B 1 71 ? 5.289 -18.047 2.998 1 96.12 71 THR B CA 1
ATOM 3726 C C . THR B 1 71 ? 4.742 -19.172 3.881 1 96.12 71 THR B C 1
ATOM 3728 O O . THR B 1 71 ? 3.533 -19.266 4.086 1 96.12 71 THR B O 1
ATOM 3731 N N . SER B 1 72 ? 5.625 -20.047 4.402 1 97.12 72 SER B N 1
ATOM 3732 C CA . SER B 1 72 ? 5.172 -21.172 5.211 1 97.12 72 SER B CA 1
ATOM 3733 C C . SER B 1 72 ? 4.395 -20.703 6.434 1 97.12 72 SER B C 1
ATOM 3735 O O . SER B 1 72 ? 3.326 -21.234 6.738 1 97.12 72 SER B O 1
ATOM 3737 N N . ALA B 1 73 ? 4.875 -19.703 7.094 1 96.19 73 ALA B N 1
ATOM 3738 C CA . ALA B 1 73 ? 4.238 -19.188 8.312 1 96.19 73 ALA B CA 1
ATOM 3739 C C . ALA B 1 73 ? 2.895 -18.547 7.996 1 96.19 73 ALA B C 1
ATOM 3741 O O . ALA B 1 73 ? 1.9 -18.797 8.68 1 96.19 73 ALA B O 1
ATOM 3742 N N . VAL B 1 74 ? 2.83 -17.688 6.988 1 96.25 74 VAL B N 1
ATOM 3743 C CA . VAL B 1 74 ? 1.598 -16.969 6.676 1 96.25 74 VAL B CA 1
ATOM 3744 C C . VAL B 1 74 ? 0.541 -17.953 6.18 1 96.25 74 VAL B C 1
ATOM 3746 O O . VAL B 1 74 ? -0.625 -17.875 6.574 1 96.25 74 VAL B O 1
ATOM 3749 N N . MET B 1 75 ? 0.936 -18.875 5.297 1 97.31 75 MET B N 1
ATOM 3750 C CA . MET B 1 75 ? -0.027 -19.844 4.777 1 97.31 75 MET B CA 1
ATOM 3751 C C . MET B 1 75 ? -0.532 -20.766 5.887 1 97.31 75 MET B C 1
ATOM 3753 O O . MET B 1 75 ? -1.693 -21.172 5.879 1 97.31 75 MET B O 1
ATOM 3757 N N . THR B 1 76 ? 0.341 -21.109 6.805 1 97.25 76 THR B N 1
ATOM 3758 C CA . THR B 1 76 ? -0.118 -21.844 7.977 1 97.25 76 THR B CA 1
ATOM 3759 C C . THR B 1 76 ? -1.163 -21.047 8.742 1 97.25 76 THR B C 1
ATOM 3761 O O . THR B 1 76 ? -2.199 -21.578 9.141 1 97.25 76 THR B O 1
ATOM 3764 N N . SER B 1 77 ? -0.889 -19.75 8.961 1 96.25 77 SER B N 1
ATOM 3765 C CA . SER B 1 77 ? -1.842 -18.891 9.648 1 96.25 77 SER B CA 1
ATOM 3766 C C . SER B 1 77 ? -3.18 -18.844 8.922 1 96.25 77 SER B C 1
ATOM 3768 O O . SER B 1 77 ? -4.238 -18.891 9.547 1 96.25 77 SER B O 1
ATOM 3770 N N . ILE B 1 78 ? -3.174 -18.781 7.617 1 96.75 78 ILE B N 1
ATOM 3771 C CA . ILE B 1 78 ? -4.383 -18.703 6.805 1 96.75 78 ILE B CA 1
ATOM 3772 C C . ILE B 1 78 ? -5.129 -20.047 6.867 1 96.75 78 ILE B C 1
ATOM 3774 O O . ILE B 1 78 ? -6.336 -20.078 7.117 1 96.75 78 ILE B O 1
ATOM 3778 N N . MET B 1 79 ? -4.414 -21.141 6.727 1 97.31 79 MET B N 1
ATOM 3779 C CA . MET B 1 79 ? -5.027 -22.438 6.512 1 97.31 79 MET B CA 1
ATOM 3780 C C . MET B 1 79 ? -5.371 -23.109 7.844 1 97.31 79 MET B C 1
ATOM 3782 O O . MET B 1 79 ? -6.312 -23.891 7.922 1 97.31 79 MET B O 1
ATOM 3786 N N . SER B 1 80 ? -4.617 -22.781 8.883 1 96.12 80 SER B N 1
ATOM 3787 C CA . SER B 1 80 ? -4.793 -23.5 10.141 1 96.12 80 SER B CA 1
ATOM 3788 C C . SER B 1 80 ? -5.195 -22.547 11.266 1 96.12 80 SER B C 1
ATOM 3790 O O . SER B 1 80 ? -5.305 -22.953 12.422 1 96.12 80 SER B O 1
ATOM 3792 N N . PHE B 1 81 ? -5.289 -21.234 11 1 93.94 81 PHE B N 1
ATOM 3793 C CA . PHE B 1 81 ? -5.832 -20.219 11.914 1 93.94 81 PHE B CA 1
ATOM 3794 C C . PHE B 1 81 ? -4.875 -19.969 13.07 1 93.94 81 PHE B C 1
ATOM 3796 O O . PHE B 1 81 ? -5.254 -19.359 14.07 1 93.94 81 PHE B O 1
ATOM 3803 N N . ASN B 1 82 ? -3.656 -20.484 12.945 1 93.69 82 ASN B N 1
ATOM 3804 C CA . ASN B 1 82 ? -2.662 -20.344 14.008 1 93.69 82 ASN B CA 1
ATOM 3805 C C . ASN B 1 82 ? -1.399 -19.641 13.492 1 93.69 82 ASN B C 1
ATOM 3807 O O . ASN B 1 82 ? -0.945 -19.922 12.383 1 93.69 82 ASN B O 1
ATOM 3811 N N . GLN B 1 83 ? -0.872 -18.828 14.32 1 93.06 83 GLN B N 1
ATOM 3812 C CA . GLN B 1 83 ? 0.452 -18.297 14.016 1 93.06 83 GLN B CA 1
ATOM 3813 C C . GLN B 1 83 ? 1.535 -19.344 14.266 1 93.06 83 GLN B C 1
ATOM 3815 O O . GLN B 1 83 ? 1.334 -20.281 15.039 1 93.06 83 GLN B O 1
ATOM 3820 N N . THR B 1 84 ? 2.582 -19.234 13.617 1 95.5 84 THR B N 1
ATOM 3821 C CA . THR B 1 84 ? 3.717 -20.125 13.789 1 95.5 84 THR B CA 1
ATOM 3822 C C . THR B 1 84 ? 5.023 -19.438 13.414 1 95.5 84 THR B C 1
ATOM 3824 O O . THR B 1 84 ? 5.039 -18.234 13.164 1 95.5 84 THR B O 1
ATOM 3827 N N . ASN B 1 85 ? 6.105 -20.156 13.539 1 94.38 85 ASN B N 1
ATOM 3828 C CA . ASN B 1 85 ? 7.41 -19.625 13.172 1 94.38 85 ASN B CA 1
ATOM 3829 C C . ASN B 1 85 ? 7.676 -19.766 11.672 1 94.38 85 ASN B C 1
ATOM 3831 O O . ASN B 1 85 ? 7.141 -20.672 11.031 1 94.38 85 ASN B O 1
ATOM 3835 N N . ASN B 1 86 ? 8.516 -18.875 11.203 1 94.75 86 ASN B N 1
ATOM 3836 C CA . ASN B 1 86 ? 8.992 -19.047 9.836 1 94.75 86 ASN B CA 1
ATOM 3837 C C . ASN B 1 86 ? 9.578 -20.438 9.609 1 94.75 86 ASN B C 1
ATOM 3839 O O . ASN B 1 86 ? 10.258 -20.984 10.484 1 94.75 86 ASN B O 1
ATOM 3843 N N . GLY B 1 87 ? 9.258 -20.969 8.453 1 96.81 87 GLY B N 1
ATOM 3844 C CA . GLY B 1 87 ? 9.789 -22.266 8.07 1 96.81 87 GLY B CA 1
ATOM 3845 C C . GLY B 1 87 ? 8.859 -23.422 8.414 1 96.81 87 GLY B C 1
ATOM 3846 O O . GLY B 1 87 ? 9.039 -24.547 7.93 1 96.81 87 GLY B O 1
ATOM 3847 N N . ASN B 1 88 ? 7.867 -23.156 9.242 1 97.62 88 ASN B N 1
ATOM 3848 C CA . ASN B 1 88 ? 6.965 -24.219 9.68 1 97.62 88 ASN B CA 1
ATOM 3849 C C . ASN B 1 88 ? 5.695 -24.25 8.836 1 97.62 88 ASN B C 1
ATOM 3851 O O . ASN B 1 88 ? 5.051 -23.219 8.625 1 97.62 88 ASN B O 1
ATOM 3855 N N . ILE B 1 89 ? 5.352 -25.406 8.383 1 98.5 89 ILE B N 1
ATOM 3856 C CA . ILE B 1 89 ? 4.094 -25.672 7.688 1 98.5 89 ILE B CA 1
ATOM 3857 C C . ILE B 1 89 ? 3.162 -26.469 8.594 1 98.5 89 ILE B C 1
ATOM 3859 O O . ILE B 1 89 ? 3.426 -27.641 8.883 1 98.5 89 ILE B O 1
ATOM 3863 N N . ASN B 1 90 ? 2.168 -25.875 9.07 1 98.5 90 ASN B N 1
ATOM 3864 C CA . ASN B 1 90 ? 1.142 -26.484 9.906 1 98.5 90 ASN B CA 1
ATOM 3865 C C . ASN B 1 90 ? 1.744 -27.125 11.156 1 98.5 90 ASN B C 1
ATOM 3867 O O . ASN B 1 90 ? 1.362 -28.234 11.539 1 98.5 90 ASN B O 1
ATOM 3871 N N . ILE B 1 91 ? 2.67 -26.562 11.656 1 98.06 91 ILE B N 1
ATOM 3872 C CA . ILE B 1 91 ? 3.281 -26.859 12.945 1 98.06 91 ILE B CA 1
ATOM 3873 C C . ILE B 1 91 ? 3.217 -25.625 13.844 1 98.06 91 ILE B C 1
ATOM 3875 O O . ILE B 1 91 ? 3.627 -24.531 13.438 1 98.06 91 ILE B O 1
ATOM 3879 N N . ASP B 1 92 ? 2.664 -25.766 15.016 1 95.62 92 ASP B N 1
ATOM 3880 C CA . ASP B 1 92 ? 2.506 -24.594 15.875 1 95.62 92 ASP B CA 1
ATOM 3881 C C . ASP B 1 92 ? 3.809 -24.266 16.609 1 95.62 92 ASP B C 1
ATOM 3883 O O . ASP B 1 92 ? 4.848 -24.875 16.328 1 95.62 92 ASP B O 1
ATOM 3887 N N . TYR B 1 93 ? 3.828 -23.359 17.516 1 94.19 93 TYR B N 1
ATOM 3888 C CA . TYR B 1 93 ? 5.016 -22.875 18.203 1 94.19 93 TYR B CA 1
ATOM 3889 C C . TYR B 1 93 ? 5.621 -23.938 19.094 1 94.19 93 TYR B C 1
ATOM 3891 O O . TYR B 1 93 ? 6.824 -23.922 19.375 1 94.19 93 TYR B O 1
ATOM 3899 N N . ASN B 1 94 ? 4.801 -24.875 19.547 1 94.12 94 ASN B N 1
ATOM 3900 C CA . ASN B 1 94 ? 5.246 -25.922 20.469 1 94.12 94 ASN B CA 1
ATOM 3901 C C . ASN B 1 94 ? 5.688 -27.172 19.719 1 94.12 94 ASN B C 1
ATOM 3903 O O . ASN B 1 94 ? 6.039 -28.188 20.344 1 94.12 94 ASN B O 1
ATOM 3907 N N . GLY B 1 95 ? 5.551 -27.156 18.391 1 93.75 95 GLY B N 1
ATOM 3908 C CA . GLY B 1 95 ? 5.992 -28.297 17.594 1 93.75 95 GLY B CA 1
ATOM 3909 C C . GLY B 1 95 ? 4.887 -29.297 17.312 1 93.75 95 GLY B C 1
ATOM 3910 O O . GLY B 1 95 ? 5.137 -30.359 16.75 1 93.75 95 GLY B O 1
ATOM 3911 N N . ASN B 1 96 ? 3.713 -28.906 17.672 1 96.44 96 ASN B N 1
ATOM 3912 C CA . ASN B 1 96 ? 2.586 -29.797 17.422 1 96.44 96 ASN B CA 1
ATOM 3913 C C . ASN B 1 96 ? 2.004 -29.594 16.031 1 96.44 96 ASN B C 1
ATOM 3915 O O . ASN B 1 96 ? 1.947 -28.453 15.539 1 96.44 96 ASN B O 1
ATOM 3919 N N . ASN B 1 97 ? 1.55 -30.672 15.469 1 97.38 97 ASN B N 1
ATOM 3920 C CA . ASN B 1 97 ? 0.845 -30.594 14.195 1 97.38 97 ASN B CA 1
ATOM 3921 C C . ASN B 1 97 ? -0.52 -29.922 14.352 1 97.38 97 ASN B C 1
ATOM 3923 O O . ASN B 1 97 ? -1.237 -30.188 15.32 1 97.38 97 ASN B O 1
ATOM 3927 N N . ILE B 1 98 ? -0.809 -29.031 13.461 1 97.06 98 ILE B N 1
ATOM 3928 C CA . ILE B 1 98 ? -2.127 -28.406 13.391 1 97.06 98 ILE B CA 1
ATOM 3929 C C . ILE B 1 98 ? -2.746 -28.656 12.016 1 97.06 98 ILE B C 1
ATOM 3931 O O . ILE B 1 98 ? -2.062 -28.578 10.992 1 97.06 98 ILE B O 1
ATOM 3935 N N . PHE B 1 99 ? -4.008 -28.984 11.977 1 96.38 99 PHE B N 1
ATOM 3936 C CA . PHE B 1 99 ? -4.637 -29.406 10.727 1 96.38 99 PHE B CA 1
ATOM 3937 C C . PHE B 1 99 ? -5.145 -28.203 9.945 1 96.38 99 PHE B C 1
ATOM 3939 O O . PHE B 1 99 ? -5.812 -27.328 10.5 1 96.38 99 PHE B O 1
ATOM 3946 N N . PRO B 1 100 ? -4.844 -28.094 8.68 1 97.5 100 PRO B N 1
ATOM 3947 C CA . PRO B 1 100 ? -5.402 -27.031 7.844 1 97.5 100 PRO B CA 1
ATOM 3948 C C . PRO B 1 100 ? -6.887 -27.234 7.547 1 97.5 100 PRO B C 1
ATOM 3950 O O . PRO B 1 100 ? -7.426 -28.312 7.773 1 97.5 100 PRO B O 1
ATOM 3953 N N . ILE B 1 101 ? -7.5 -26.25 7.086 1 96.81 101 ILE B N 1
ATOM 3954 C CA . ILE B 1 101 ? -8.938 -26.234 6.844 1 96.81 101 ILE B CA 1
ATOM 3955 C C . ILE B 1 101 ? -9.305 -27.297 5.812 1 96.81 101 ILE B C 1
ATOM 3957 O O . ILE B 1 101 ? -10.438 -27.781 5.789 1 96.81 101 ILE B O 1
ATOM 3961 N N . THR B 1 102 ? -8.375 -27.719 4.957 1 97.19 102 THR B N 1
ATOM 3962 C CA . THR B 1 102 ? -8.641 -28.672 3.898 1 97.19 102 THR B CA 1
ATOM 3963 C C . THR B 1 102 ? -9 -30.047 4.484 1 97.19 102 THR B C 1
ATOM 3965 O O . THR B 1 102 ? -9.766 -30.797 3.881 1 97.19 102 THR B O 1
ATOM 3968 N N . TYR B 1 103 ? -8.484 -30.375 5.652 1 95.56 103 TYR B N 1
ATOM 3969 C CA . TYR B 1 103 ? -8.836 -31.609 6.332 1 95.56 103 TYR B CA 1
ATOM 3970 C C . TYR B 1 103 ? -10.32 -31.641 6.684 1 95.56 103 TYR B C 1
ATOM 3972 O O . TYR B 1 103 ? -11.008 -32.625 6.414 1 95.56 103 TYR B O 1
ATOM 3980 N N . TYR B 1 104 ? -10.789 -30.562 7.18 1 94.25 104 TYR B N 1
ATOM 3981 C CA . TYR B 1 104 ? -12.18 -30.469 7.594 1 94.25 104 TYR B CA 1
ATOM 3982 C C . TYR B 1 104 ? -13.109 -30.391 6.387 1 94.25 104 TYR B C 1
ATOM 3984 O O . TYR B 1 104 ? -14.203 -30.953 6.395 1 94.25 104 TYR B O 1
ATOM 3992 N N . LEU B 1 105 ? -12.641 -29.688 5.359 1 95.94 105 LEU B N 1
ATOM 3993 C CA . LEU B 1 105 ? -13.422 -29.609 4.129 1 95.94 105 LEU B CA 1
ATOM 3994 C C . LEU B 1 105 ? -13.562 -30.969 3.473 1 95.94 105 LEU B C 1
ATOM 3996 O O . LEU B 1 105 ? -14.648 -31.344 3.02 1 95.94 105 LEU B O 1
ATOM 4000 N N . LYS B 1 106 ? -12.523 -31.703 3.459 1 95.06 106 LYS B N 1
ATOM 4001 C CA . LYS B 1 106 ? -12.562 -33.031 2.887 1 95.06 106 LYS B CA 1
ATOM 4002 C C . LYS B 1 106 ? -13.539 -33.938 3.637 1 95.06 106 LYS B C 1
ATOM 4004 O O . LYS B 1 106 ? -14.297 -34.688 3.021 1 95.06 106 LYS B O 1
ATOM 4009 N N . ASP B 1 107 ? -13.5 -33.812 4.91 1 93.44 107 ASP B N 1
ATOM 4010 C CA . ASP B 1 107 ? -14.398 -34.594 5.758 1 93.44 107 ASP B CA 1
ATOM 4011 C C . ASP B 1 107 ? -15.852 -34.219 5.508 1 93.44 107 ASP B C 1
ATOM 4013 O O . ASP B 1 107 ? -16.766 -35 5.754 1 93.44 107 ASP B O 1
ATOM 4017 N N . SER B 1 108 ? -16.031 -33.062 5 1 93.44 108 SER B N 1
ATOM 4018 C CA . SER B 1 108 ? -17.375 -32.562 4.742 1 93.44 108 SER B CA 1
ATOM 4019 C C . SER B 1 108 ? -17.781 -32.781 3.289 1 93.44 108 SER B C 1
ATOM 4021 O O . SER B 1 108 ? -18.75 -32.188 2.816 1 93.44 108 SER B O 1
ATOM 4023 N N . GLY B 1 109 ? -16.922 -33.438 2.506 1 95.19 109 GLY B N 1
ATOM 4024 C CA . GLY B 1 109 ? -17.328 -33.875 1.181 1 95.19 109 GLY B CA 1
ATOM 4025 C C . GLY B 1 109 ? -16.797 -33 0.068 1 95.19 109 GLY B C 1
ATOM 4026 O O . GLY B 1 109 ? -17.172 -33.156 -1.095 1 95.19 109 GLY B O 1
ATOM 4027 N N . TYR B 1 110 ? -15.953 -32.062 0.376 1 97.56 110 TYR B N 1
ATOM 4028 C CA . TYR B 1 110 ? -15.406 -31.188 -0.65 1 97.56 110 TYR B CA 1
ATOM 4029 C C . TYR B 1 110 ? -14.336 -31.906 -1.466 1 97.56 110 TYR B C 1
ATOM 4031 O O . TYR B 1 110 ? -13.531 -32.656 -0.918 1 97.56 110 TYR B O 1
ATOM 4039 N N . LYS B 1 111 ? -14.352 -31.641 -2.766 1 98.31 111 LYS B N 1
ATOM 4040 C CA . LYS B 1 111 ? -13.172 -31.922 -3.578 1 98.31 111 LYS B CA 1
ATOM 4041 C C . LYS B 1 111 ? -12.125 -30.828 -3.41 1 98.31 111 LYS B C 1
ATOM 4043 O O . LYS B 1 111 ? -12.469 -29.641 -3.281 1 98.31 111 LYS B O 1
ATOM 4048 N N . ILE B 1 112 ? -10.852 -31.203 -3.396 1 98.62 112 ILE B N 1
ATOM 4049 C CA . ILE B 1 112 ? -9.773 -30.234 -3.162 1 98.62 112 ILE B CA 1
ATOM 4050 C C . ILE B 1 112 ? -8.82 -30.219 -4.352 1 98.62 112 ILE B C 1
ATOM 4052 O O . ILE B 1 112 ? -8.359 -31.281 -4.793 1 98.62 112 ILE B O 1
ATOM 4056 N N . ALA B 1 113 ? -8.555 -29.078 -4.898 1 98.88 113 ALA B N 1
ATOM 4057 C CA . ALA B 1 113 ? -7.523 -28.906 -5.918 1 98.88 113 ALA B CA 1
ATOM 4058 C C . ALA B 1 113 ? -6.457 -27.906 -5.457 1 98.88 113 ALA B C 1
ATOM 4060 O O . ALA B 1 113 ? -6.773 -26.906 -4.828 1 98.88 113 ALA B O 1
ATOM 4061 N N . LEU B 1 114 ? -5.207 -28.203 -5.719 1 98.88 114 LEU B N 1
ATOM 4062 C CA . LEU B 1 114 ? -4.066 -27.328 -5.504 1 98.88 114 LEU B CA 1
ATOM 4063 C C . LEU B 1 114 ? -3.352 -27.016 -6.816 1 98.88 114 LEU B C 1
ATOM 4065 O O . LEU B 1 114 ? -2.848 -27.938 -7.477 1 98.88 114 LEU B O 1
ATOM 4069 N N . ILE B 1 115 ? -3.367 -25.828 -7.219 1 98.75 115 ILE B N 1
ATOM 4070 C CA . ILE B 1 115 ? -2.738 -25.359 -8.445 1 98.75 115 ILE B CA 1
ATOM 4071 C C . ILE B 1 115 ? -1.635 -24.359 -8.109 1 98.75 115 ILE B C 1
ATOM 4073 O O . ILE B 1 115 ? -1.862 -23.391 -7.359 1 98.75 115 ILE B O 1
ATOM 4077 N N . THR B 1 116 ? -0.417 -24.531 -8.586 1 98.38 116 THR B N 1
ATOM 4078 C CA . THR B 1 116 ? 0.678 -23.609 -8.305 1 98.38 116 THR B CA 1
ATOM 4079 C C . THR B 1 116 ? 1.619 -23.5 -9.5 1 98.38 116 THR B C 1
ATOM 4081 O O . THR B 1 116 ? 1.67 -24.406 -10.344 1 98.38 116 THR B O 1
ATOM 4084 N N . THR B 1 117 ? 2.314 -22.406 -9.609 1 96.69 117 THR B N 1
ATOM 4085 C CA . THR B 1 117 ? 3.346 -22.25 -10.633 1 96.69 117 THR B CA 1
ATOM 4086 C C . THR B 1 117 ? 4.707 -22.672 -10.094 1 96.69 117 THR B C 1
ATOM 4088 O O . THR B 1 117 ? 5.707 -22.641 -10.812 1 96.69 117 THR B O 1
ATOM 4091 N N . LYS B 1 118 ? 4.742 -23.094 -8.875 1 97.31 118 LYS B N 1
ATOM 4092 C CA . LYS B 1 118 ? 5.953 -23.609 -8.25 1 97.31 118 LYS B CA 1
ATOM 4093 C C . LYS B 1 118 ? 5.879 -25.125 -8.078 1 97.31 118 LYS B C 1
ATOM 4095 O O . LYS B 1 118 ? 5.027 -25.781 -8.68 1 97.31 118 LYS B O 1
ATOM 4100 N N . LYS B 1 119 ? 6.883 -25.656 -7.363 1 97.94 119 LYS B N 1
ATOM 4101 C CA . LYS B 1 119 ? 6.82 -27.062 -6.992 1 97.94 119 LYS B CA 1
ATOM 4102 C C . LYS B 1 119 ? 5.645 -27.344 -6.062 1 97.94 119 LYS B C 1
ATOM 4104 O O . LYS B 1 119 ? 5.359 -26.547 -5.164 1 97.94 119 LYS B O 1
ATOM 4109 N N . LEU B 1 120 ? 5.043 -28.438 -6.25 1 98.38 120 LEU B N 1
ATOM 4110 C CA . LEU B 1 120 ? 3.896 -28.812 -5.434 1 98.38 120 LEU B CA 1
ATOM 4111 C C . LEU B 1 120 ? 4.312 -29.047 -3.984 1 98.38 120 LEU B C 1
ATOM 4113 O O . LEU B 1 120 ? 3.467 -29.094 -3.088 1 98.38 120 LEU B O 1
ATOM 4117 N N . THR B 1 121 ? 5.641 -29.125 -3.773 1 98.25 121 THR B N 1
ATOM 4118 C CA . THR B 1 121 ? 6.164 -29.297 -2.424 1 98.25 121 THR B CA 1
ATOM 4119 C C . THR B 1 121 ? 6.492 -27.953 -1.783 1 98.25 121 THR B C 1
ATOM 4121 O O . THR B 1 121 ? 6.926 -27.906 -0.63 1 98.25 121 THR B O 1
ATOM 4124 N N . SER B 1 122 ? 6.273 -26.891 -2.492 1 97.75 122 SER B N 1
ATOM 4125 C CA . SER B 1 122 ? 6.52 -25.562 -1.925 1 97.75 122 SER B CA 1
ATOM 4126 C C . SER B 1 122 ? 5.527 -25.25 -0.81 1 97.75 122 SER B C 1
ATOM 4128 O O . SER B 1 122 ? 4.492 -25.906 -0.689 1 97.75 122 SER B O 1
ATOM 4130 N N . ALA B 1 123 ? 5.785 -24.234 -0.099 1 97.19 123 ALA B N 1
ATOM 4131 C CA . ALA B 1 123 ? 5.102 -23.938 1.156 1 97.19 123 ALA B CA 1
ATOM 4132 C C . ALA B 1 123 ? 3.613 -23.688 0.925 1 97.19 123 ALA B C 1
ATOM 4134 O O . ALA B 1 123 ? 2.771 -24.141 1.705 1 97.19 123 ALA B O 1
ATOM 4135 N N . SER B 1 124 ? 3.252 -22.938 -0.116 1 97.56 124 SER B N 1
ATOM 4136 C CA . SER B 1 124 ? 1.863 -22.547 -0.32 1 97.56 124 SER B CA 1
ATOM 4137 C C . SER B 1 124 ? 0.962 -23.75 -0.525 1 97.56 124 SER B C 1
ATOM 4139 O O . SER B 1 124 ? 0.016 -23.969 0.236 1 97.56 124 SER B O 1
ATOM 4141 N N . PRO B 1 125 ? 1.248 -24.609 -1.479 1 98.06 125 PRO B N 1
ATOM 4142 C CA . PRO B 1 125 ? 0.392 -25.797 -1.596 1 98.06 125 PRO B CA 1
ATOM 4143 C C . PRO B 1 125 ? 0.561 -26.766 -0.427 1 98.06 125 PRO B C 1
ATOM 4145 O O . PRO B 1 125 ? -0.409 -27.391 0.002 1 98.06 125 PRO B O 1
ATOM 4148 N N . ALA B 1 126 ? 1.756 -26.891 0.103 1 98.56 126 ALA B N 1
ATOM 4149 C CA . ALA B 1 126 ? 2.014 -27.828 1.192 1 98.56 126 ALA B CA 1
ATOM 4150 C C . ALA B 1 126 ? 1.179 -27.484 2.422 1 98.56 126 ALA B C 1
ATOM 4152 O O . ALA B 1 126 ? 0.833 -28.359 3.213 1 98.56 126 ALA B O 1
ATOM 4153 N N . SER B 1 127 ? 0.875 -26.219 2.584 1 98.12 127 SER B N 1
ATOM 4154 C CA . SER B 1 127 ? 0.089 -25.766 3.73 1 98.12 127 SER B CA 1
ATOM 4155 C C . SER B 1 127 ? -1.297 -26.406 3.73 1 98.12 127 SER B C 1
ATOM 4157 O O . SER B 1 127 ? -2.002 -26.375 4.738 1 98.12 127 SER B O 1
ATOM 4159 N N . ALA B 1 128 ? -1.688 -27.016 2.633 1 98.38 128 ALA B N 1
ATOM 4160 C CA . ALA B 1 128 ? -3.01 -27.625 2.52 1 98.38 128 ALA B CA 1
ATOM 4161 C C . ALA B 1 128 ? -2.979 -29.078 2.947 1 98.38 128 ALA B C 1
ATOM 4163 O O . ALA B 1 128 ? -4.027 -29.703 3.164 1 98.38 128 ALA B O 1
ATOM 4164 N N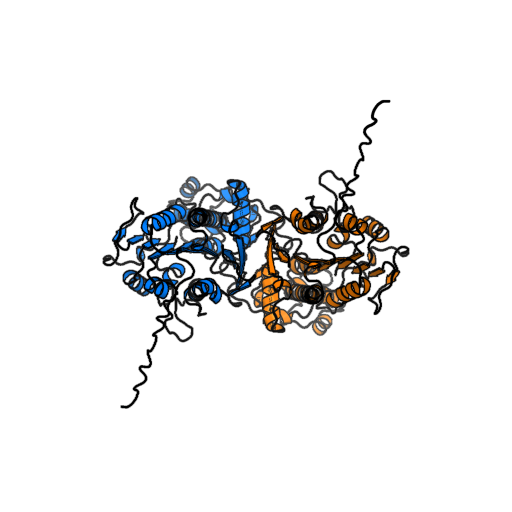 . TYR B 1 129 ? -1.742 -29.703 3.084 1 98.25 129 TYR B N 1
ATOM 4165 C CA . TYR B 1 129 ? -1.787 -31.156 3.283 1 98.25 129 TYR B CA 1
ATOM 4166 C C . TYR B 1 129 ? -0.656 -31.609 4.191 1 98.25 129 TYR B C 1
ATOM 4168 O O . TYR B 1 129 ? -0.666 -32.75 4.68 1 98.25 129 TYR B O 1
ATOM 4176 N N . ALA B 1 130 ? 0.303 -30.781 4.508 1 98.56 130 ALA B N 1
ATOM 4177 C CA . ALA B 1 130 ? 1.522 -31.328 5.102 1 98.56 130 ALA B CA 1
ATOM 4178 C C . ALA B 1 130 ? 1.799 -30.688 6.461 1 98.56 130 ALA B C 1
ATOM 4180 O O . ALA B 1 130 ? 1.305 -29.594 6.754 1 98.56 130 ALA B O 1
ATOM 4181 N N . HIS B 1 131 ? 2.516 -31.406 7.289 1 98.44 131 HIS B N 1
ATOM 4182 C CA . HIS B 1 131 ? 3.17 -30.969 8.516 1 98.44 131 HIS B CA 1
ATOM 4183 C C . HIS B 1 131 ? 4.684 -31.141 8.43 1 98.44 131 HIS B C 1
ATOM 4185 O O . HIS B 1 131 ? 5.18 -32.281 8.422 1 98.44 131 HIS B O 1
ATOM 4191 N N . SER B 1 132 ? 5.383 -30.031 8.297 1 98.12 132 SER B N 1
ATOM 4192 C CA . SER B 1 132 ? 6.816 -30.172 8.062 1 98.12 132 SER B CA 1
ATOM 4193 C C . SER B 1 132 ? 7.52 -28.828 8.094 1 98.12 132 SER B C 1
ATOM 4195 O O . SER B 1 132 ? 6.867 -27.781 8.055 1 98.12 132 SER B O 1
ATOM 4197 N N . THR B 1 133 ? 8.812 -28.922 8.266 1 97 133 THR B N 1
ATOM 4198 C CA . THR B 1 133 ? 9.594 -27.75 7.871 1 97 133 THR B CA 1
ATOM 4199 C C . THR B 1 133 ? 9.57 -27.578 6.355 1 97 133 THR B C 1
ATOM 4201 O O . THR B 1 133 ? 9.539 -28.547 5.609 1 97 133 THR B O 1
ATOM 4204 N N . PHE B 1 134 ? 9.672 -26.312 5.887 1 94.44 134 PHE B N 1
ATOM 4205 C CA . PHE B 1 134 ? 9.398 -26 4.488 1 94.44 134 PHE B CA 1
ATOM 4206 C C . PHE B 1 134 ? 10.477 -26.578 3.584 1 94.44 134 PHE B C 1
ATOM 4208 O O . PHE B 1 134 ? 10.25 -26.797 2.393 1 94.44 134 PHE B O 1
ATOM 4215 N N . ASN B 1 135 ? 11.656 -26.906 4.125 1 94.5 135 ASN B N 1
ATOM 4216 C CA . ASN B 1 135 ? 12.773 -27.359 3.305 1 94.5 135 ASN B CA 1
ATOM 4217 C C . ASN B 1 135 ? 12.891 -28.875 3.293 1 94.5 135 ASN B C 1
ATOM 4219 O O . ASN B 1 135 ? 13.789 -29.438 2.656 1 94.5 135 ASN B O 1
ATOM 4223 N N . ASN B 1 136 ? 12 -29.531 3.971 1 97.12 136 ASN B N 1
ATOM 4224 C CA . ASN B 1 136 ? 11.992 -31 3.961 1 97.12 136 ASN B CA 1
ATOM 4225 C C . ASN B 1 136 ? 11.125 -31.547 2.832 1 97.12 136 ASN B C 1
ATOM 4227 O O . ASN B 1 136 ? 10.078 -32.156 3.082 1 97.12 136 ASN B O 1
ATOM 4231 N N . ASN B 1 137 ? 11.617 -31.5 1.65 1 97.25 137 ASN B N 1
ATOM 4232 C CA . ASN B 1 137 ? 10.859 -31.844 0.451 1 97.25 137 ASN B CA 1
ATOM 4233 C C . ASN B 1 137 ? 10.477 -33.312 0.437 1 97.25 137 ASN B C 1
ATOM 4235 O O . ASN B 1 137 ? 9.414 -33.688 -0.075 1 97.25 137 ASN B O 1
ATOM 4239 N N . LYS B 1 138 ? 11.336 -34.125 0.958 1 96.75 138 LYS B N 1
ATOM 4240 C CA . LYS B 1 138 ? 11.047 -35.562 0.99 1 96.75 138 LYS B CA 1
ATOM 4241 C C . LYS B 1 138 ? 9.82 -35.844 1.854 1 96.75 138 LYS B C 1
ATOM 4243 O O . LYS B 1 138 ? 8.93 -36.594 1.442 1 96.75 138 LYS B O 1
ATOM 4248 N N . ASN B 1 139 ? 9.836 -35.281 3.018 1 97.94 139 ASN B N 1
ATOM 4249 C CA . ASN B 1 139 ? 8.703 -35.438 3.918 1 97.94 139 ASN B CA 1
ATOM 4250 C C . ASN B 1 139 ? 7.418 -34.875 3.32 1 97.94 139 ASN B C 1
ATOM 4252 O O . ASN B 1 139 ? 6.359 -35.5 3.404 1 97.94 139 ASN B O 1
ATOM 4256 N N . ILE B 1 140 ? 7.52 -33.75 2.75 1 98.5 140 ILE B N 1
ATOM 4257 C CA . ILE B 1 140 ? 6.363 -33.094 2.162 1 98.5 140 ILE B CA 1
ATOM 4258 C C . ILE B 1 140 ? 5.828 -33.906 0.993 1 98.5 140 ILE B C 1
ATOM 4260 O O . ILE B 1 140 ? 4.621 -34.125 0.874 1 98.5 140 ILE B O 1
ATOM 4264 N N . SER B 1 141 ? 6.746 -34.375 0.177 1 97.94 141 SER B N 1
ATOM 4265 C CA . SER B 1 141 ? 6.344 -35.219 -0.965 1 97.94 141 SER B CA 1
ATOM 4266 C C . SER B 1 141 ? 5.633 -36.469 -0.516 1 97.94 141 SER B C 1
ATOM 4268 O O . SER B 1 141 ? 4.652 -36.906 -1.132 1 97.94 141 SER B O 1
ATOM 4270 N N . ASN B 1 142 ? 6.145 -37.125 0.473 1 97.56 142 ASN B N 1
ATOM 4271 C CA . ASN B 1 142 ? 5.516 -38.312 1.009 1 97.56 142 ASN B CA 1
ATOM 4272 C C . ASN B 1 142 ? 4.098 -38.031 1.492 1 97.56 142 ASN B C 1
ATOM 4274 O O . ASN B 1 142 ? 3.186 -38.812 1.25 1 97.56 142 ASN B O 1
ATOM 4278 N N . GLN B 1 143 ? 3.959 -36.938 2.174 1 98 143 GLN B N 1
ATOM 4279 C CA . GLN B 1 143 ? 2.637 -36.562 2.666 1 98 143 GLN B CA 1
ATOM 4280 C C . GLN B 1 143 ? 1.701 -36.219 1.515 1 98 143 GLN B C 1
ATOM 4282 O O . GLN B 1 143 ? 0.506 -36.5 1.563 1 98 143 GLN B O 1
ATOM 4287 N N . LEU B 1 144 ? 2.242 -35.562 0.515 1 98.44 144 LEU B N 1
ATOM 4288 C CA . LEU B 1 144 ? 1.471 -35.25 -0.684 1 98.44 144 LEU B CA 1
ATOM 4289 C C . LEU B 1 144 ? 0.898 -36.531 -1.303 1 98.44 144 LEU B C 1
ATOM 4291 O O . LEU B 1 144 ? -0.305 -36.594 -1.558 1 98.44 144 LEU B O 1
ATOM 4295 N N . LEU B 1 145 ? 1.708 -37.531 -1.464 1 97.94 145 LEU B N 1
ATOM 4296 C CA . LEU B 1 145 ? 1.354 -38.75 -2.172 1 97.94 145 LEU B CA 1
ATOM 4297 C C . LEU B 1 145 ? 0.38 -39.594 -1.353 1 97.94 145 LEU B C 1
ATOM 4299 O O . LEU B 1 145 ? -0.291 -40.469 -1.892 1 97.94 145 LEU B O 1
ATOM 4303 N N . ASN B 1 146 ? 0.291 -39.344 -0.108 1 96.94 146 ASN B N 1
ATOM 4304 C CA . ASN B 1 146 ? -0.633 -40.062 0.758 1 96.94 146 ASN B CA 1
ATOM 4305 C C . ASN B 1 146 ? -1.827 -39.188 1.151 1 96.94 146 ASN B C 1
ATOM 4307 O O . ASN B 1 146 ? -2.619 -39.562 2.016 1 96.94 146 ASN B O 1
ATOM 4311 N N . SER B 1 147 ? -1.877 -38 0.574 1 96.81 147 SER B N 1
ATOM 4312 C CA . SER B 1 147 ? -2.971 -37.094 0.882 1 96.81 147 SER B CA 1
ATOM 4313 C C . SER B 1 147 ? -4.25 -37.5 0.155 1 96.81 147 SER B C 1
ATOM 4315 O O . SER B 1 147 ? -4.223 -38.344 -0.73 1 96.81 147 SER B O 1
ATOM 4317 N N . ASN B 1 148 ? -5.324 -36.906 0.541 1 95.38 148 ASN B N 1
ATOM 4318 C CA . ASN B 1 148 ? -6.609 -37.188 -0.101 1 95.38 148 ASN B CA 1
ATOM 4319 C C . ASN B 1 148 ? -6.996 -36.031 -1.051 1 95.38 148 ASN B C 1
ATOM 4321 O O . ASN B 1 148 ? -8.18 -35.75 -1.226 1 95.38 148 ASN B O 1
ATOM 4325 N N . ILE B 1 149 ? -5.977 -35.312 -1.56 1 98.12 149 ILE B N 1
ATOM 4326 C CA . ILE B 1 149 ? -6.227 -34.25 -2.52 1 98.12 149 ILE B CA 1
ATOM 4327 C C . ILE B 1 149 ? -6.715 -34.844 -3.84 1 98.12 149 ILE B C 1
ATOM 4329 O O . ILE B 1 149 ? -6.238 -35.906 -4.266 1 98.12 149 ILE B O 1
ATOM 4333 N N . ASP B 1 150 ? -7.645 -34.156 -4.492 1 98.5 150 ASP B N 1
ATOM 4334 C CA . ASP B 1 150 ? -8.281 -34.719 -5.68 1 98.5 150 ASP B CA 1
ATOM 4335 C C . ASP B 1 150 ? -7.535 -34.312 -6.945 1 98.5 150 ASP B C 1
ATOM 4337 O O . ASP B 1 150 ? -7.566 -35.031 -7.949 1 98.5 150 ASP B O 1
ATOM 4341 N N . LEU B 1 151 ? -6.922 -33.156 -6.922 1 98.81 151 LEU B N 1
ATOM 4342 C CA . LEU B 1 151 ? -6.223 -32.656 -8.094 1 98.81 151 LEU B CA 1
ATOM 4343 C C . LEU B 1 151 ? -5.039 -31.781 -7.691 1 98.81 151 LEU B C 1
ATOM 4345 O O . LEU B 1 151 ? -5.188 -30.859 -6.887 1 98.81 151 LEU B O 1
ATOM 4349 N N . LEU B 1 152 ? -3.914 -32.125 -8.203 1 98.75 152 LEU B N 1
ATOM 4350 C CA . LEU B 1 152 ? -2.703 -31.312 -8.055 1 98.75 152 LEU B CA 1
ATOM 4351 C C . LEU B 1 152 ? -2.117 -30.953 -9.406 1 98.75 152 LEU B C 1
ATOM 4353 O O . LEU B 1 152 ? -1.875 -31.828 -10.242 1 98.75 152 LEU B O 1
ATOM 4357 N N . ILE B 1 153 ? -1.938 -29.688 -9.68 1 98.62 153 ILE B N 1
ATOM 4358 C CA . ILE B 1 153 ? -1.29 -29.188 -10.891 1 98.62 153 ILE B CA 1
ATOM 4359 C C . ILE B 1 153 ? -0.13 -28.266 -10.516 1 98.62 153 ILE B C 1
ATOM 4361 O O . ILE B 1 153 ? -0.324 -27.266 -9.828 1 98.62 153 ILE B O 1
ATOM 4365 N N . GLY B 1 154 ? 1.072 -28.516 -10.891 1 98.25 154 GLY B N 1
ATOM 4366 C CA . GLY B 1 154 ? 2.229 -27.688 -10.602 1 98.25 154 GLY B CA 1
ATOM 4367 C C . GLY B 1 154 ? 3.529 -28.266 -11.117 1 98.25 154 GLY B C 1
ATOM 4368 O O . GLY B 1 154 ? 3.535 -29.016 -12.094 1 98.25 154 GLY B O 1
ATOM 4369 N N . GLY B 1 155 ? 4.637 -27.797 -10.609 1 97.69 155 GLY B N 1
ATOM 4370 C CA . GLY B 1 155 ? 5.945 -28.359 -10.906 1 97.69 155 GLY B CA 1
ATOM 4371 C C . GLY B 1 155 ? 6.492 -29.234 -9.789 1 97.69 155 GLY B C 1
ATOM 4372 O O . GLY B 1 155 ? 5.746 -29.641 -8.898 1 97.69 155 GLY B O 1
ATOM 4373 N N . GLY B 1 156 ? 7.789 -29.688 -9.977 1 97.75 156 GLY B N 1
ATOM 4374 C CA . GLY B 1 156 ? 8.5 -30.312 -8.883 1 97.75 156 GLY B CA 1
ATOM 4375 C C . GLY B 1 156 ? 8.664 -31.812 -9.07 1 97.75 156 GLY B C 1
ATOM 4376 O O . GLY B 1 156 ? 8.609 -32.562 -8.102 1 97.75 156 GLY B O 1
ATOM 4377 N N . ARG B 1 157 ? 8.805 -32.281 -10.328 1 97.19 157 ARG B N 1
ATOM 4378 C CA . ARG B 1 157 ? 9.086 -33.688 -10.578 1 97.19 157 ARG B CA 1
ATOM 4379 C C . ARG B 1 157 ? 10.312 -34.125 -9.797 1 97.19 157 ARG B C 1
ATOM 4381 O O . ARG B 1 157 ? 10.383 -35.281 -9.375 1 97.19 157 ARG B O 1
ATOM 4388 N N . VAL B 1 158 ? 11.203 -33.219 -9.531 1 97 158 VAL B N 1
ATOM 4389 C CA . VAL B 1 158 ? 12.477 -33.469 -8.875 1 97 158 VAL B CA 1
ATOM 4390 C C . VAL B 1 158 ? 12.234 -34 -7.461 1 97 158 VAL B C 1
ATOM 4392 O O . VAL B 1 158 ? 13.047 -34.75 -6.918 1 97 158 VAL B O 1
ATOM 4395 N N . ASP B 1 159 ? 11.125 -33.688 -6.906 1 97.44 159 ASP B N 1
ATOM 4396 C CA . ASP B 1 159 ? 10.859 -34 -5.512 1 97.44 159 ASP B CA 1
ATOM 4397 C C . ASP B 1 159 ? 10.047 -35.312 -5.41 1 97.44 159 ASP B C 1
ATOM 4399 O O . ASP B 1 159 ? 9.773 -35.781 -4.309 1 97.44 159 ASP B O 1
ATOM 4403 N N . LEU B 1 160 ? 9.602 -35.844 -6.52 1 96.94 160 LEU B N 1
ATOM 4404 C CA . LEU B 1 160 ? 8.695 -37 -6.523 1 96.94 160 LEU B CA 1
ATOM 4405 C C . LEU B 1 160 ? 9.453 -38.281 -6.77 1 96.94 160 LEU B C 1
ATOM 4407 O O . LEU B 1 160 ? 10.445 -38.312 -7.504 1 96.94 160 LEU B O 1
ATOM 4411 N N . PRO B 1 161 ? 8.961 -39.375 -6.211 1 94.56 161 PRO B N 1
ATOM 4412 C CA . PRO B 1 161 ? 9.562 -40.656 -6.5 1 94.56 161 PRO B CA 1
ATOM 4413 C C . PRO B 1 161 ? 9.172 -41.188 -7.879 1 94.56 161 PRO B C 1
ATOM 4415 O O . PRO B 1 161 ? 8.305 -40.625 -8.547 1 94.56 161 PRO B O 1
ATOM 4418 N N . ASN B 1 162 ? 9.719 -42.281 -8.164 1 89.44 162 ASN B N 1
ATOM 4419 C CA . ASN B 1 162 ? 9.484 -42.906 -9.461 1 89.44 162 ASN B CA 1
ATOM 4420 C C . ASN B 1 162 ? 8.109 -43.562 -9.523 1 89.44 162 ASN B C 1
ATOM 4422 O O . ASN B 1 162 ? 7.473 -43.594 -10.578 1 89.44 162 ASN B O 1
ATOM 4426 N N . SER B 1 163 ? 7.703 -44.094 -8.414 1 90.56 163 SER B N 1
ATOM 4427 C CA . SER B 1 163 ? 6.422 -44.781 -8.383 1 90.56 163 SER B CA 1
ATOM 4428 C C . SER B 1 163 ? 5.371 -44 -7.629 1 90.56 163 SER B C 1
ATOM 4430 O O . SER B 1 163 ? 5.59 -43.594 -6.48 1 90.56 163 SER B O 1
ATOM 4432 N N . ILE B 1 164 ? 4.34 -43.75 -8.344 1 93.69 164 ILE B N 1
ATOM 4433 C CA . ILE B 1 164 ? 3.207 -43 -7.777 1 93.69 164 ILE B CA 1
ATOM 4434 C C . ILE B 1 164 ? 1.944 -43.875 -7.871 1 93.69 164 ILE B C 1
ATOM 4436 O O . ILE B 1 164 ? 1.491 -44.188 -8.969 1 93.69 164 ILE B O 1
ATOM 4440 N N . ASN B 1 165 ? 1.311 -44.25 -6.738 1 90.62 165 ASN B N 1
ATOM 4441 C CA . ASN B 1 165 ? 0.233 -45.25 -6.766 1 90.62 165 ASN B CA 1
ATOM 4442 C C . ASN B 1 165 ? -1.124 -44.594 -6.504 1 90.62 165 ASN B C 1
ATOM 4444 O O . ASN B 1 165 ? -2.137 -45 -7.07 1 90.62 165 ASN B O 1
ATOM 4448 N N . ASN B 1 166 ? -1.227 -43.562 -5.73 1 93.94 166 ASN B N 1
ATOM 4449 C CA . ASN B 1 166 ? -2.498 -43.062 -5.25 1 93.94 166 ASN B CA 1
ATOM 4450 C C . ASN B 1 166 ? -3.055 -41.969 -6.184 1 93.94 166 ASN B C 1
ATOM 4452 O O . ASN B 1 166 ? -4.164 -41.5 -5.977 1 93.94 166 ASN B O 1
ATOM 4456 N N . PHE B 1 167 ? -2.326 -41.625 -7.211 1 97.62 167 PHE B N 1
ATOM 4457 C CA . PHE B 1 167 ? -2.721 -40.594 -8.164 1 97.62 167 PHE B CA 1
ATOM 4458 C C . PHE B 1 167 ? -2.498 -41.062 -9.594 1 97.62 167 PHE B C 1
ATOM 4460 O O . PHE B 1 167 ? -1.556 -41.812 -9.867 1 97.62 167 PHE B O 1
ATOM 4467 N N . GLU B 1 168 ? -3.35 -40.688 -10.461 1 97.69 168 GLU B N 1
ATOM 4468 C CA . GLU B 1 168 ? -2.98 -40.719 -11.867 1 97.69 168 GLU B CA 1
ATOM 4469 C C . GLU B 1 168 ? -1.966 -39.625 -12.195 1 97.69 168 GLU B C 1
ATOM 4471 O O . GLU B 1 168 ? -2.285 -38.438 -12.141 1 97.69 168 GLU B O 1
ATOM 4476 N N . TYR B 1 169 ? -0.84 -40.031 -12.5 1 97.5 169 TYR B N 1
ATOM 4477 C CA . TYR B 1 169 ? 0.29 -39.125 -12.719 1 97.5 169 TYR B CA 1
ATOM 4478 C C . TYR B 1 169 ? 0.374 -38.719 -14.188 1 97.5 169 TYR B C 1
ATOM 4480 O O . TYR B 1 169 ? 0.311 -39.562 -15.086 1 97.5 169 TYR B O 1
ATOM 4488 N N . LYS B 1 170 ? 0.467 -37.438 -14.477 1 97.38 170 LYS B N 1
ATOM 4489 C CA . LYS B 1 170 ? 0.532 -36.875 -15.82 1 97.38 170 LYS B CA 1
ATOM 4490 C C . LYS B 1 170 ? 1.591 -35.781 -15.914 1 97.38 170 LYS B C 1
ATOM 4492 O O . LYS B 1 170 ? 1.812 -35.031 -14.953 1 97.38 170 LYS B O 1
ATOM 4497 N N . LEU B 1 171 ? 2.121 -35.562 -17.109 1 96.62 171 LEU B N 1
ATOM 4498 C CA . LEU B 1 171 ? 3.176 -34.594 -17.328 1 96.62 171 LEU B CA 1
ATOM 4499 C C . LEU B 1 171 ? 2.633 -33.344 -18.031 1 96.62 171 LEU B C 1
ATOM 4501 O O . LEU B 1 171 ? 3.336 -32.344 -18.172 1 96.62 171 LEU B O 1
ATOM 4505 N N . HIS B 1 172 ? 1.393 -33.406 -18.484 1 96.56 172 HIS B N 1
ATOM 4506 C CA . HIS B 1 172 ? 0.694 -32.312 -19.141 1 96.56 172 HIS B CA 1
ATOM 4507 C C . HIS B 1 172 ? -0.787 -32.312 -18.781 1 96.56 172 HIS B C 1
ATOM 4509 O O . HIS B 1 172 ? -1.337 -33.344 -18.375 1 96.56 172 HIS B O 1
ATOM 4515 N N . ILE B 1 173 ? -1.386 -31.203 -18.922 1 96.88 173 ILE B N 1
ATOM 4516 C CA . ILE B 1 173 ? -2.816 -31.094 -18.656 1 96.88 173 ILE B CA 1
ATOM 4517 C C . ILE B 1 173 ? -3.602 -31.703 -19.812 1 96.88 173 ILE B C 1
ATOM 4519 O O . ILE B 1 173 ? -3.559 -31.203 -20.938 1 96.88 173 ILE B O 1
ATOM 4523 N N . PRO B 1 174 ? -4.297 -32.688 -19.547 1 96.44 174 PRO B N 1
ATOM 4524 C CA . PRO B 1 174 ? -5.078 -33.312 -20.625 1 96.44 174 PRO B CA 1
ATOM 4525 C C . PRO B 1 174 ? -6.344 -32.531 -20.969 1 96.44 174 PRO B C 1
ATOM 4527 O O . PRO B 1 174 ? -6.68 -31.562 -20.266 1 96.44 174 PRO B O 1
ATOM 4530 N N . ASN B 1 175 ? -6.996 -33 -21.984 1 94.38 175 ASN B N 1
ATOM 4531 C CA . ASN B 1 175 ? -8.234 -32.375 -22.406 1 94.38 175 ASN B CA 1
ATOM 4532 C C . ASN B 1 175 ? -9.406 -32.75 -21.516 1 94.38 175 ASN B C 1
ATOM 4534 O O . ASN B 1 175 ? -10.328 -31.969 -21.312 1 94.38 175 ASN B O 1
ATOM 4538 N N . THR B 1 176 ? -9.352 -34.031 -21.016 1 94.94 176 THR B N 1
ATOM 4539 C CA . THR B 1 176 ? -10.461 -34.531 -20.219 1 94.94 176 THR B CA 1
ATOM 4540 C C . THR B 1 176 ? -9.961 -35.031 -18.859 1 94.94 176 THR B C 1
ATOM 4542 O O . THR B 1 176 ? -9.008 -35.812 -18.781 1 94.94 176 THR B O 1
ATOM 4545 N N . PRO B 1 177 ? -10.648 -34.594 -17.875 1 96.12 177 PRO B N 1
ATOM 4546 C CA . PRO B 1 177 ? -10.227 -35 -16.531 1 96.12 177 PRO B CA 1
ATOM 4547 C C . PRO B 1 177 ? -10.625 -36.438 -16.234 1 96.12 177 PRO B C 1
ATOM 4549 O O . PRO B 1 177 ? -11.594 -36.969 -16.797 1 96.12 177 PRO B O 1
ATOM 4552 N N . SER B 1 178 ? -9.844 -37.031 -15.359 1 94.88 178 SER B N 1
ATOM 4553 C CA . SER B 1 178 ? -10.141 -38.344 -14.844 1 94.88 178 SER B CA 1
ATOM 4554 C C . SER B 1 178 ? -11.008 -38.281 -13.594 1 94.88 178 SER B C 1
ATOM 4556 O O . SER B 1 178 ? -11.078 -37.25 -12.93 1 94.88 178 SER B O 1
ATOM 4558 N N . LEU B 1 179 ? -11.695 -39.375 -13.289 1 92.94 179 LEU B N 1
ATOM 4559 C CA . LEU B 1 179 ? -12.492 -39.469 -12.07 1 92.94 179 LEU B CA 1
ATOM 4560 C C . LEU B 1 179 ? -11.602 -39.719 -10.859 1 92.94 179 LEU B C 1
ATOM 4562 O O . LEU B 1 179 ? -11.992 -39.438 -9.727 1 92.94 179 LEU B O 1
ATOM 4566 N N . LYS B 1 180 ? -10.469 -40.25 -11.094 1 96.56 180 LYS B N 1
ATOM 4567 C CA . LYS B 1 180 ? -9.508 -40.531 -10.031 1 96.56 180 LYS B CA 1
ATOM 4568 C C . LYS B 1 180 ? -8.719 -39.281 -9.641 1 96.56 180 LYS B C 1
ATOM 4570 O O . LYS B 1 180 ? -8.703 -38.312 -10.383 1 96.56 180 LYS B O 1
ATOM 4575 N N . PRO B 1 181 ? -8.164 -39.344 -8.453 1 98.19 181 PRO B N 1
ATOM 4576 C CA . PRO B 1 181 ? -7.262 -38.25 -8.109 1 98.19 181 PRO B CA 1
ATOM 4577 C C . PRO B 1 181 ? -6.109 -38.094 -9.102 1 98.19 181 PRO B C 1
ATOM 4579 O O . PRO B 1 181 ? -5.562 -39.094 -9.578 1 98.19 181 PRO B O 1
ATOM 4582 N N . GLU B 1 182 ? -5.762 -36.875 -9.484 1 98.56 182 GLU B N 1
ATOM 4583 C CA . GLU B 1 182 ? -4.75 -36.625 -10.508 1 98.56 182 GLU B CA 1
ATOM 4584 C C . GLU B 1 182 ? -3.602 -35.781 -9.969 1 98.56 182 GLU B C 1
ATOM 4586 O O . GLU B 1 182 ? -3.822 -34.844 -9.195 1 98.56 182 GLU B O 1
ATOM 4591 N N . LEU B 1 183 ? -2.43 -36.188 -10.25 1 98.56 183 LEU B N 1
ATOM 4592 C CA . LEU B 1 183 ? -1.188 -35.438 -10.023 1 98.56 183 LEU B CA 1
ATOM 4593 C C . LEU B 1 183 ? -0.551 -35.031 -11.352 1 98.56 183 LEU B C 1
ATOM 4595 O O . LEU B 1 183 ? 0.058 -35.875 -12.031 1 98.56 183 LEU B O 1
ATOM 4599 N N . ILE B 1 184 ? -0.689 -33.781 -11.727 1 98.44 184 ILE B N 1
ATOM 4600 C CA . ILE B 1 184 ? -0.194 -33.25 -13 1 98.44 184 ILE B CA 1
ATOM 4601 C C . ILE B 1 184 ? 1.031 -32.375 -12.758 1 98.44 184 ILE B C 1
ATOM 4603 O O . ILE B 1 184 ? 0.907 -31.25 -12.289 1 98.44 184 ILE B O 1
ATOM 4607 N N . VAL B 1 185 ? 2.203 -32.844 -13.062 1 98.19 185 VAL B N 1
ATOM 4608 C CA . VAL B 1 185 ? 3.469 -32.156 -12.812 1 98.19 185 VAL B CA 1
ATOM 4609 C C . VAL B 1 185 ? 4.121 -31.766 -14.141 1 98.19 185 VAL B C 1
ATOM 4611 O O . VAL B 1 185 ? 4.773 -32.594 -14.773 1 98.19 185 VAL B O 1
ATOM 4614 N N . THR B 1 186 ? 4.113 -30.5 -14.477 1 97.19 186 THR B N 1
ATOM 4615 C CA . THR B 1 186 ? 4.391 -30.078 -15.844 1 97.19 186 THR B CA 1
ATOM 4616 C C . THR B 1 186 ? 5.852 -29.672 -16 1 97.19 186 THR B C 1
ATOM 4618 O O . THR B 1 186 ? 6.312 -29.406 -17.109 1 97.19 186 THR B O 1
ATOM 4621 N N . SER B 1 187 ? 6.602 -29.609 -14.891 1 96.75 187 SER B N 1
ATOM 4622 C CA . SER B 1 187 ? 7.992 -29.172 -14.969 1 96.75 187 SER B CA 1
ATOM 4623 C C . SER B 1 187 ? 8.859 -29.906 -13.961 1 96.75 187 SER B C 1
ATOM 4625 O O . SER B 1 187 ? 8.352 -30.453 -12.977 1 96.75 187 SER B O 1
ATOM 4627 N N . TYR B 1 188 ? 10.156 -29.922 -14.258 1 96.31 188 TYR B N 1
ATOM 4628 C CA . TYR B 1 188 ? 11.102 -30.609 -13.383 1 96.31 188 TYR B CA 1
ATOM 4629 C C . TYR B 1 188 ? 11.211 -29.906 -12.039 1 96.31 188 TYR B C 1
ATOM 4631 O O . TYR B 1 188 ? 11.219 -30.547 -10.984 1 96.31 188 TYR B O 1
ATOM 4639 N N . SER B 1 189 ? 11.359 -28.609 -12.07 1 96 189 SER B N 1
ATOM 4640 C CA . SER B 1 189 ? 11.312 -27.75 -10.891 1 96 189 SER B CA 1
ATOM 4641 C C . SER B 1 189 ? 10.109 -26.812 -10.945 1 96 189 SER B C 1
ATOM 4643 O O . SER B 1 189 ? 9 -27.234 -11.266 1 96 189 SER B O 1
ATOM 4645 N N . ASP B 1 190 ? 10.32 -25.531 -10.633 1 96.25 190 ASP B N 1
ATOM 4646 C CA . ASP B 1 190 ? 9.234 -24.562 -10.773 1 96.25 190 ASP B CA 1
ATOM 4647 C C . ASP B 1 190 ? 8.836 -24.391 -12.234 1 96.25 190 ASP B C 1
ATOM 4649 O O . ASP B 1 190 ? 9.641 -24.656 -13.133 1 96.25 190 ASP B O 1
ATOM 4653 N N . MET B 1 191 ? 7.637 -24.125 -12.484 1 96.94 191 MET B N 1
ATOM 4654 C CA . MET B 1 191 ? 7.258 -23.75 -13.844 1 96.94 191 MET B CA 1
ATOM 4655 C C . MET B 1 191 ? 8.008 -22.5 -14.297 1 96.94 191 MET B C 1
ATOM 4657 O O . MET B 1 191 ? 8.414 -21.688 -13.477 1 96.94 191 MET B O 1
ATOM 4661 N N . PRO B 1 192 ? 8.266 -22.375 -15.633 1 96.38 192 PRO B N 1
ATOM 4662 C CA . PRO B 1 192 ? 8.828 -21.109 -16.094 1 96.38 192 PRO B CA 1
ATOM 4663 C C . PRO B 1 192 ? 7.895 -19.922 -15.844 1 96.38 192 PRO B C 1
ATOM 4665 O O . PRO B 1 192 ? 6.719 -20.109 -15.531 1 96.38 192 PRO B O 1
ATOM 4668 N N . TYR B 1 193 ? 8.469 -18.719 -15.891 1 97.56 193 TYR B N 1
ATOM 4669 C CA . TYR B 1 193 ? 7.621 -17.531 -15.828 1 97.56 193 TYR B CA 1
ATOM 4670 C C . TYR B 1 193 ? 6.664 -17.484 -17.016 1 97.56 193 TYR B C 1
ATOM 4672 O O . TYR B 1 193 ? 6.957 -18.047 -18.078 1 97.56 193 TYR B O 1
ATOM 4680 N N . PHE B 1 194 ? 5.547 -16.812 -16.812 1 97.56 194 PHE B N 1
ATOM 4681 C CA . PHE B 1 194 ? 4.539 -16.719 -17.859 1 97.56 194 PHE B CA 1
ATOM 4682 C C . PHE B 1 194 ? 5.129 -16.109 -19.125 1 97.56 194 PHE B C 1
ATOM 4684 O O . PHE B 1 194 ? 4.836 -16.562 -20.234 1 97.56 194 PHE B O 1
ATOM 4691 N N . ILE B 1 195 ? 6.008 -15.102 -19 1 96.94 195 ILE B N 1
ATOM 4692 C CA . ILE B 1 195 ? 6.594 -14.398 -20.125 1 96.94 195 ILE B CA 1
ATOM 4693 C C . ILE B 1 195 ? 7.539 -15.328 -20.891 1 96.94 195 ILE B C 1
ATOM 4695 O O . ILE B 1 195 ? 7.938 -15.039 -22.016 1 96.94 195 ILE B O 1
ATOM 4699 N N . ASP B 1 196 ? 7.93 -16.422 -20.281 1 96.62 196 ASP B N 1
ATOM 4700 C CA . ASP B 1 196 ? 8.828 -17.391 -20.891 1 96.62 196 ASP B CA 1
ATOM 4701 C C . ASP B 1 196 ? 8.062 -18.594 -21.422 1 96.62 196 ASP B C 1
ATOM 4703 O O . ASP B 1 196 ? 8.57 -19.719 -21.422 1 96.62 196 ASP B O 1
ATOM 4707 N N . LYS B 1 197 ? 6.707 -18.438 -21.672 1 90.88 197 LYS B N 1
ATOM 4708 C CA . LYS B 1 197 ? 5.832 -19.312 -22.438 1 90.88 197 LYS B CA 1
ATOM 4709 C C . LYS B 1 197 ? 5.352 -20.5 -21.594 1 90.88 197 LYS B C 1
ATOM 4711 O O . LYS B 1 197 ? 5.328 -21.641 -22.062 1 90.88 197 LYS B O 1
ATOM 4716 N N . ARG B 1 198 ? 5.016 -20.25 -20.422 1 92.06 198 ARG B N 1
ATOM 4717 C CA . ARG B 1 198 ? 4.289 -21.219 -19.609 1 92.06 198 ARG B CA 1
ATOM 4718 C C . ARG B 1 198 ? 2.801 -21.203 -19.953 1 92.06 198 ARG B C 1
ATOM 4720 O O . ARG B 1 198 ? 2.262 -20.172 -20.375 1 92.06 198 ARG B O 1
ATOM 4727 N N . LYS B 1 199 ? 2.164 -22.359 -19.75 1 93 199 LYS B N 1
ATOM 4728 C CA . LYS B 1 199 ? 0.709 -22.391 -19.859 1 93 199 LYS B CA 1
ATOM 4729 C C . LYS B 1 199 ? 0.055 -21.453 -18.859 1 93 199 LYS B C 1
ATOM 4731 O O . LYS B 1 199 ? 0.522 -21.328 -17.719 1 93 199 LYS B O 1
ATOM 4736 N N . SER B 1 200 ? -1.012 -20.875 -19.266 1 97.06 200 SER B N 1
ATOM 4737 C CA . SER B 1 200 ? -1.699 -19.891 -18.422 1 97.06 200 SER B CA 1
ATOM 4738 C C . SER B 1 200 ? -2.361 -20.562 -17.234 1 97.06 200 SER B C 1
ATOM 4740 O O . SER B 1 200 ? -2.791 -21.719 -17.312 1 97.06 200 SER B O 1
ATOM 4742 N N . MET B 1 201 ? -2.48 -19.875 -16.172 1 98 201 MET B N 1
ATOM 4743 C CA . MET B 1 201 ? -3.152 -20.375 -14.969 1 98 201 MET B CA 1
ATOM 4744 C C . MET B 1 201 ? -4.652 -20.516 -15.211 1 98 201 MET B C 1
ATOM 4746 O O . MET B 1 201 ? -5.305 -21.359 -14.578 1 98 201 MET B O 1
ATOM 4750 N N . ASN B 1 202 ? -5.168 -19.734 -16.109 1 97.81 202 ASN B N 1
ATOM 4751 C CA . ASN B 1 202 ? -6.574 -19.859 -16.469 1 97.81 202 ASN B CA 1
ATOM 4752 C C . ASN B 1 202 ? -6.895 -21.25 -17.016 1 97.81 202 ASN B C 1
ATOM 4754 O O . ASN B 1 202 ? -7.949 -21.812 -16.719 1 97.81 202 ASN B O 1
ATOM 4758 N N . VAL B 1 203 ? -5.977 -21.812 -17.797 1 97.56 203 VAL B N 1
ATOM 4759 C CA . VAL B 1 203 ? -6.137 -23.156 -18.328 1 97.56 203 VAL B CA 1
ATOM 4760 C C . VAL B 1 203 ? -6.164 -24.172 -17.188 1 97.56 203 VAL B C 1
ATOM 4762 O O . VAL B 1 203 ? -6.996 -25.078 -17.188 1 97.56 203 VAL B O 1
ATOM 4765 N N . MET B 1 204 ? -5.344 -23.969 -16.266 1 98.19 204 MET B N 1
ATOM 4766 C CA . MET B 1 204 ? -5.254 -24.875 -15.125 1 98.19 204 MET B CA 1
ATOM 4767 C C . MET B 1 204 ? -6.527 -24.828 -14.289 1 98.19 204 MET B C 1
ATOM 4769 O O . MET B 1 204 ? -7.062 -25.875 -13.898 1 98.19 204 MET B O 1
ATOM 4773 N N . LEU B 1 205 ? -6.996 -23.609 -14.008 1 98.5 205 LEU B N 1
ATOM 4774 C CA . LEU B 1 205 ? -8.211 -23.469 -13.211 1 98.5 205 LEU B CA 1
ATOM 4775 C C . LEU B 1 205 ? -9.414 -24.062 -13.945 1 98.5 205 LEU B C 1
ATOM 4777 O O . LEU B 1 205 ? -10.234 -24.75 -13.336 1 98.5 205 LEU B O 1
ATOM 4781 N N . ASN B 1 206 ? -9.5 -23.828 -15.227 1 98.06 206 ASN B N 1
ATOM 4782 C CA . ASN B 1 206 ? -10.617 -24.359 -16 1 98.06 206 ASN B CA 1
ATOM 4783 C C . ASN B 1 206 ? -10.602 -25.891 -16.016 1 98.06 206 ASN B C 1
ATOM 4785 O O . ASN B 1 206 ? -11.664 -26.516 -16.031 1 98.06 206 ASN B O 1
ATOM 4789 N N . TYR B 1 207 ? -9.438 -26.438 -16.047 1 98.31 207 TYR B N 1
ATOM 4790 C CA . TYR B 1 207 ? -9.336 -27.891 -15.953 1 98.31 207 TYR B CA 1
ATOM 4791 C C . TYR B 1 207 ? -9.914 -28.391 -14.633 1 98.31 207 TYR B C 1
ATOM 4793 O O . TYR B 1 207 ? -10.664 -29.375 -14.602 1 98.31 207 TYR B O 1
ATOM 4801 N N . ALA B 1 208 ? -9.555 -27.719 -13.547 1 98.56 208 ALA B N 1
ATOM 4802 C CA . ALA B 1 208 ? -10.078 -28.094 -12.227 1 98.56 208 ALA B CA 1
ATOM 4803 C C . ALA B 1 208 ? -11.594 -27.969 -12.18 1 98.56 208 ALA B C 1
ATOM 4805 O O . ALA B 1 208 ? -12.273 -28.844 -11.633 1 98.56 208 ALA B O 1
ATOM 4806 N N . LEU B 1 209 ? -12.125 -26.891 -12.75 1 98 209 LEU B N 1
ATOM 4807 C CA . LEU B 1 209 ? -13.562 -26.672 -12.758 1 98 209 LEU B CA 1
ATOM 4808 C C . LEU B 1 209 ? -14.273 -27.766 -13.555 1 98 209 LEU B C 1
ATOM 4810 O O . LEU B 1 209 ? -15.352 -28.234 -13.164 1 98 209 LEU B O 1
ATOM 4814 N N . LYS B 1 210 ? -13.664 -28.156 -14.656 1 97.69 210 LYS B N 1
ATOM 4815 C CA . LYS B 1 210 ? -14.219 -29.266 -15.438 1 97.69 210 LYS B CA 1
ATOM 4816 C C . LYS B 1 210 ? -14.203 -30.562 -14.648 1 97.69 210 LYS B C 1
ATOM 4818 O O . LYS B 1 210 ? -15.172 -31.312 -14.672 1 97.69 210 LYS B O 1
ATOM 4823 N N . LYS B 1 211 ? -13.188 -30.766 -13.961 1 98 211 LYS B N 1
ATOM 4824 C CA . LYS B 1 211 ? -13.023 -32 -13.195 1 98 211 LYS B CA 1
ATOM 4825 C C . LYS B 1 211 ? -14.055 -32.062 -12.07 1 98 211 LYS B C 1
ATOM 4827 O O . LYS B 1 211 ? -14.602 -33.156 -11.805 1 98 211 LYS B O 1
ATOM 4832 N N . PHE B 1 212 ? -14.25 -30.938 -11.367 1 97.62 212 PHE B N 1
ATOM 4833 C CA . PHE B 1 212 ? -15.07 -30.953 -10.164 1 97.62 212 PHE B CA 1
ATOM 4834 C C . PHE B 1 212 ? -16.531 -30.688 -10.5 1 97.62 212 PHE B C 1
ATOM 4836 O O . PHE B 1 212 ? -17.359 -30.531 -9.602 1 97.62 212 PHE B O 1
ATOM 4843 N N . ASN B 1 213 ? -16.938 -30.641 -11.75 1 87.19 213 ASN B N 1
ATOM 4844 C CA . ASN B 1 213 ? -18.312 -30.344 -12.156 1 87.19 213 ASN B CA 1
ATOM 4845 C C . ASN B 1 213 ? -19.328 -31.062 -11.289 1 87.19 213 ASN B C 1
ATOM 4847 O O . ASN B 1 213 ? -19.219 -32.281 -11.078 1 87.19 213 ASN B O 1
ATOM 4851 N N . ASN B 1 214 ? -20.312 -30.359 -10.586 1 84.5 214 ASN B N 1
ATOM 4852 C CA . ASN B 1 214 ? -21.438 -30.844 -9.805 1 84.5 214 ASN B CA 1
ATOM 4853 C C . ASN B 1 214 ? -21.031 -31.172 -8.367 1 84.5 214 ASN B C 1
ATOM 4855 O O . ASN B 1 214 ? -21.828 -31.734 -7.609 1 84.5 214 ASN B O 1
ATOM 4859 N N . ASN B 1 215 ? -19.766 -30.984 -7.992 1 95.5 215 ASN B N 1
ATOM 4860 C CA . ASN B 1 215 ? -19.297 -31.219 -6.633 1 95.5 215 ASN B CA 1
ATOM 4861 C C . ASN B 1 215 ? -18.984 -29.922 -5.902 1 95.5 215 ASN B C 1
ATOM 4863 O O . ASN B 1 215 ? -18.641 -28.922 -6.531 1 95.5 215 ASN B O 1
ATOM 4867 N N . LYS B 1 216 ? -19.094 -29.984 -4.586 1 96.5 216 LYS B N 1
ATOM 4868 C CA . LYS B 1 216 ? -18.516 -28.922 -3.766 1 96.5 216 LYS B CA 1
ATOM 4869 C C . LYS B 1 216 ? -16.984 -28.953 -3.83 1 96.5 216 LYS B C 1
ATOM 4871 O O . LYS B 1 216 ? -16.391 -30.031 -3.871 1 96.5 216 LYS B O 1
ATOM 4876 N N . PHE B 1 217 ? -16.391 -27.766 -3.83 1 98.38 217 PHE B N 1
ATOM 4877 C CA . PHE B 1 217 ? -14.945 -27.828 -3.953 1 98.38 217 PHE B CA 1
ATOM 4878 C C . PHE B 1 217 ? -14.281 -26.672 -3.225 1 98.38 217 PHE B C 1
ATOM 4880 O O . PHE B 1 217 ? -14.938 -25.688 -2.889 1 98.38 217 PHE B O 1
ATOM 4887 N N . PHE B 1 218 ? -13.039 -26.891 -2.914 1 98.38 218 PHE B N 1
ATOM 4888 C CA . PHE B 1 218 ? -12.047 -25.891 -2.51 1 98.38 218 PHE B CA 1
ATOM 4889 C C . PHE B 1 218 ? -10.852 -25.906 -3.451 1 98.38 218 PHE B C 1
ATOM 4891 O O . PHE B 1 218 ? -10.195 -26.938 -3.607 1 98.38 218 PHE B O 1
ATOM 4898 N N . ILE B 1 219 ? -10.57 -24.781 -4.102 1 98.81 219 ILE B N 1
ATOM 4899 C CA . ILE B 1 219 ? -9.445 -24.688 -5.023 1 98.81 219 ILE B CA 1
ATOM 4900 C C . ILE B 1 219 ? -8.477 -23.609 -4.543 1 98.81 219 ILE B C 1
ATOM 4902 O O . ILE B 1 219 ? -8.852 -22.438 -4.391 1 98.81 219 ILE B O 1
ATOM 4906 N N . LEU B 1 220 ? -7.273 -24.016 -4.223 1 98.75 220 LEU B N 1
ATOM 4907 C CA . LEU B 1 220 ? -6.176 -23.078 -3.965 1 98.75 220 LEU B CA 1
ATOM 4908 C C . LEU B 1 220 ? -5.367 -22.828 -5.234 1 98.75 220 LEU B C 1
ATOM 4910 O O . LEU B 1 220 ? -4.844 -23.781 -5.832 1 98.75 220 LEU B O 1
ATOM 4914 N N . ILE B 1 221 ? -5.391 -21.672 -5.711 1 98.69 221 ILE B N 1
ATOM 4915 C CA . ILE B 1 221 ? -4.613 -21.25 -6.875 1 98.69 221 ILE B CA 1
ATOM 4916 C C . ILE B 1 221 ? -3.494 -20.312 -6.434 1 98.69 221 ILE B C 1
ATOM 4918 O O . ILE B 1 221 ? -3.754 -19.203 -5.953 1 98.69 221 ILE B O 1
ATOM 4922 N N . ASP B 1 222 ? -2.271 -20.719 -6.648 1 98.19 222 ASP B N 1
ATOM 4923 C CA . ASP B 1 222 ? -1.123 -20.016 -6.086 1 98.19 222 ASP B CA 1
ATOM 4924 C C . ASP B 1 222 ? -0.145 -19.594 -7.184 1 98.19 222 ASP B C 1
ATOM 4926 O O . ASP B 1 222 ? 0.314 -20.438 -7.961 1 98.19 222 ASP B O 1
ATOM 4930 N N . SER B 1 223 ? 0.1 -18.328 -7.238 1 96.5 223 SER B N 1
ATOM 4931 C CA . SER B 1 223 ? 1.222 -17.844 -8.031 1 96.5 223 SER B CA 1
ATOM 4932 C C . SER B 1 223 ? 2.359 -17.359 -7.137 1 96.5 223 SER B C 1
ATOM 4934 O O . SER B 1 223 ? 2.459 -16.172 -6.84 1 96.5 223 SER B O 1
ATOM 4936 N N . SER B 1 224 ? 3.291 -18.203 -6.852 1 93.81 224 SER B N 1
ATOM 4937 C CA . SER B 1 224 ? 4.406 -17.906 -5.961 1 93.81 224 SER B CA 1
ATOM 4938 C C . SER B 1 224 ? 5.555 -17.25 -6.715 1 93.81 224 SER B C 1
ATOM 4940 O O . SER B 1 224 ? 6.465 -16.672 -6.105 1 93.81 224 SER B O 1
ATOM 4942 N N . LYS B 1 225 ? 5.527 -17.266 -7.973 1 95.94 225 LYS B N 1
ATOM 4943 C CA . LYS B 1 225 ? 6.609 -16.703 -8.766 1 95.94 225 LYS B CA 1
ATOM 4944 C C . LYS B 1 225 ? 6.59 -15.172 -8.703 1 95.94 225 LYS B C 1
ATOM 4946 O O . LYS B 1 225 ? 7.578 -14.516 -9.031 1 95.94 225 LYS B O 1
ATOM 4951 N N . ILE B 1 226 ? 5.523 -14.609 -8.305 1 97.81 226 ILE B N 1
ATOM 4952 C CA . ILE B 1 226 ? 5.449 -13.172 -8.094 1 97.81 226 ILE B CA 1
ATOM 4953 C C . ILE B 1 226 ? 6.457 -12.758 -7.02 1 97.81 226 ILE B C 1
ATOM 4955 O O . ILE B 1 226 ? 7.184 -11.781 -7.191 1 97.81 226 ILE B O 1
ATOM 4959 N N . ALA B 1 227 ? 6.5 -13.555 -5.957 1 96.75 227 ALA B N 1
ATOM 4960 C CA . ALA B 1 227 ? 7.461 -13.281 -4.891 1 96.75 227 ALA B CA 1
ATOM 4961 C C . ALA B 1 227 ? 8.898 -13.383 -5.406 1 96.75 227 ALA B C 1
ATOM 4963 O O . ALA B 1 227 ? 9.734 -12.523 -5.109 1 96.75 227 ALA B O 1
ATOM 4964 N N . ASN B 1 228 ? 9.172 -14.414 -6.184 1 96.38 228 ASN B N 1
ATOM 4965 C CA . ASN B 1 228 ? 10.516 -14.617 -6.719 1 96.38 228 ASN B CA 1
ATOM 4966 C C . ASN B 1 228 ? 10.938 -13.461 -7.621 1 96.38 228 ASN B C 1
ATOM 4968 O O . ASN B 1 228 ? 12.07 -12.984 -7.535 1 96.38 228 ASN B O 1
ATOM 4972 N N . ALA B 1 229 ? 10.047 -13.109 -8.5 1 97.94 229 ALA B N 1
ATOM 4973 C CA . ALA B 1 229 ? 10.336 -12 -9.391 1 97.94 229 ALA B CA 1
ATOM 4974 C C . ALA B 1 229 ? 10.547 -10.703 -8.609 1 97.94 229 ALA B C 1
ATOM 4976 O O . ALA B 1 229 ? 11.422 -9.906 -8.953 1 97.94 229 ALA B O 1
ATOM 4977 N N . SER B 1 230 ? 9.773 -10.469 -7.574 1 97.69 230 SER B N 1
ATOM 4978 C CA . SER B 1 230 ? 9.883 -9.273 -6.75 1 97.69 230 SER B CA 1
ATOM 4979 C C . SER B 1 230 ? 11.219 -9.234 -6.012 1 97.69 230 SER B C 1
ATOM 4981 O O . SER B 1 230 ? 11.891 -8.203 -5.988 1 97.69 230 SER B O 1
ATOM 4983 N N . ILE B 1 231 ? 11.586 -10.359 -5.449 1 96 231 ILE B N 1
ATOM 4984 C CA . ILE B 1 231 ? 12.859 -10.469 -4.75 1 96 231 ILE B CA 1
ATOM 4985 C C . ILE B 1 231 ? 14.008 -10.203 -5.719 1 96 231 ILE B C 1
ATOM 4987 O O . ILE B 1 231 ? 14.984 -9.523 -5.371 1 96 231 ILE B O 1
ATOM 4991 N N . ALA B 1 232 ? 13.828 -10.609 -6.953 1 97.19 232 ALA B N 1
ATOM 4992 C CA . ALA B 1 232 ? 14.859 -10.438 -7.977 1 97.19 232 ALA B CA 1
ATOM 4993 C C . ALA B 1 232 ? 14.812 -9.031 -8.57 1 97.19 232 ALA B C 1
ATOM 4995 O O . ALA B 1 232 ? 15.672 -8.664 -9.375 1 97.19 232 ALA B O 1
ATOM 4996 N N . HIS B 1 233 ? 13.797 -8.25 -8.219 1 97.5 233 HIS B N 1
ATOM 4997 C CA . HIS B 1 233 ? 13.547 -6.934 -8.789 1 97.5 233 HIS B CA 1
ATOM 4998 C C . HIS B 1 233 ? 13.273 -7.023 -10.289 1 97.5 233 HIS B C 1
ATOM 5000 O O . HIS B 1 233 ? 13.68 -6.145 -11.055 1 97.5 233 HIS B O 1
ATOM 5006 N N . ASP B 1 234 ? 12.75 -8.195 -10.742 1 98.38 234 ASP B N 1
ATOM 5007 C CA . ASP B 1 234 ? 12.352 -8.422 -12.125 1 98.38 234 ASP B CA 1
ATOM 5008 C C . ASP B 1 234 ? 10.922 -7.938 -12.367 1 98.38 234 ASP B C 1
ATOM 5010 O O . ASP B 1 234 ? 9.984 -8.742 -12.359 1 98.38 234 ASP B O 1
ATOM 5014 N N . THR B 1 235 ? 10.828 -6.684 -12.68 1 98.5 235 THR B N 1
ATOM 5015 C CA . THR B 1 235 ? 9.547 -6.008 -12.789 1 98.5 235 THR B CA 1
ATOM 5016 C C . THR B 1 235 ? 8.711 -6.605 -13.922 1 98.5 235 THR B C 1
ATOM 5018 O O . THR B 1 235 ? 7.52 -6.867 -13.75 1 98.5 235 THR B O 1
ATOM 5021 N N . TYR B 1 236 ? 9.273 -6.859 -15.031 1 98.5 236 TYR B N 1
ATOM 5022 C CA . TYR B 1 236 ? 8.555 -7.348 -16.203 1 98.5 236 TYR B CA 1
ATOM 5023 C C . TYR B 1 236 ? 7.957 -8.727 -15.938 1 98.5 236 TYR B C 1
ATOM 5025 O O . TYR B 1 236 ? 6.785 -8.969 -16.234 1 98.5 236 TYR B O 1
ATOM 5033 N N . ALA B 1 237 ? 8.742 -9.641 -15.422 1 98.19 237 ALA B N 1
ATOM 5034 C CA . ALA B 1 237 ? 8.25 -10.969 -15.086 1 98.19 237 ALA B CA 1
ATOM 5035 C C . ALA B 1 237 ? 7.145 -10.891 -14.031 1 98.19 237 ALA B C 1
ATOM 5037 O O . ALA B 1 237 ? 6.137 -11.594 -14.125 1 98.19 237 ALA B O 1
ATOM 5038 N N . MET B 1 238 ? 7.367 -10.039 -13.016 1 98.44 238 MET B N 1
ATOM 5039 C CA . MET B 1 238 ? 6.398 -9.891 -11.938 1 98.44 238 MET B CA 1
ATOM 5040 C C . MET B 1 238 ? 5.047 -9.445 -12.477 1 98.44 238 MET B C 1
ATOM 5042 O O . MET B 1 238 ? 4.02 -10.055 -12.172 1 98.44 238 MET B O 1
ATOM 5046 N N . ILE B 1 239 ? 5.016 -8.445 -13.312 1 98.31 239 ILE B N 1
ATOM 5047 C CA . ILE B 1 239 ? 3.787 -7.879 -13.859 1 98.31 239 ILE B CA 1
ATOM 5048 C C . ILE B 1 239 ? 3.045 -8.953 -14.664 1 98.31 239 ILE B C 1
ATOM 5050 O O . ILE B 1 239 ? 1.839 -9.141 -14.484 1 98.31 239 ILE B O 1
ATOM 5054 N N . ASN B 1 240 ? 3.758 -9.641 -15.484 1 97.88 240 ASN B N 1
ATOM 5055 C CA . ASN B 1 240 ? 3.119 -10.609 -16.359 1 97.88 240 ASN B CA 1
ATOM 5056 C C . ASN B 1 240 ? 2.629 -11.836 -15.586 1 97.88 240 ASN B C 1
ATOM 5058 O O . ASN B 1 240 ? 1.604 -12.422 -15.93 1 97.88 240 ASN B O 1
ATOM 5062 N N . GLU B 1 241 ? 3.355 -12.25 -14.586 1 98.19 241 GLU B N 1
ATOM 5063 C CA . GLU B 1 241 ? 2.869 -13.305 -13.703 1 98.19 241 GLU B CA 1
ATOM 5064 C C . GLU B 1 241 ? 1.559 -12.898 -13.031 1 98.19 241 GLU B C 1
ATOM 5066 O O . GLU B 1 241 ? 0.623 -13.695 -12.953 1 98.19 241 GLU B O 1
ATOM 5071 N N . LEU B 1 242 ? 1.535 -11.688 -12.547 1 98.31 242 LEU B N 1
ATOM 5072 C CA . LEU B 1 242 ? 0.354 -11.188 -11.852 1 98.31 242 LEU B CA 1
ATOM 5073 C C . LEU B 1 242 ? -0.833 -11.078 -12.797 1 98.31 242 LEU B C 1
ATOM 5075 O O . LEU B 1 242 ? -1.969 -11.367 -12.414 1 98.31 242 LEU B O 1
ATOM 5079 N N . ILE B 1 243 ? -0.582 -10.648 -14.016 1 98.06 243 ILE B N 1
ATOM 5080 C CA . ILE B 1 243 ? -1.648 -10.531 -15.008 1 98.06 243 ILE B CA 1
ATOM 5081 C C . ILE B 1 243 ? -2.184 -11.914 -15.352 1 98.06 243 ILE B C 1
ATOM 5083 O O . ILE B 1 243 ? -3.398 -12.109 -15.461 1 98.06 243 ILE B O 1
ATOM 5087 N N . ASP B 1 244 ? -1.292 -12.914 -15.531 1 98.19 244 ASP B N 1
ATOM 5088 C CA . ASP B 1 244 ? -1.726 -14.289 -15.766 1 98.19 244 ASP B CA 1
ATOM 5089 C C . ASP B 1 244 ? -2.574 -14.805 -14.609 1 98.19 244 ASP B C 1
ATOM 5091 O O . ASP B 1 244 ? -3.643 -15.383 -14.82 1 98.19 244 ASP B O 1
ATOM 5095 N N . PHE B 1 245 ? -2.111 -14.617 -13.398 1 98.56 245 PHE B N 1
ATOM 5096 C CA . PHE B 1 245 ? -2.838 -14.953 -12.18 1 98.56 245 PHE B CA 1
ATOM 5097 C C . PHE B 1 245 ? -4.215 -14.297 -12.172 1 98.56 245 PHE B C 1
ATOM 5099 O O . PHE B 1 245 ? -5.223 -14.969 -11.938 1 98.56 245 PHE B O 1
ATOM 5106 N N . ASP B 1 246 ? -4.262 -12.984 -12.492 1 98.5 246 ASP B N 1
ATOM 5107 C CA . ASP B 1 246 ? -5.5 -12.211 -12.5 1 98.5 246 ASP B CA 1
ATOM 5108 C C . ASP B 1 246 ? -6.461 -12.727 -13.57 1 98.5 246 ASP B C 1
ATOM 5110 O O . ASP B 1 246 ? -7.676 -12.758 -13.359 1 98.5 246 ASP B O 1
ATOM 5114 N N . ASN B 1 247 ? -5.934 -13.094 -14.695 1 97.94 247 ASN B N 1
ATOM 5115 C CA . ASN B 1 247 ? -6.777 -13.633 -15.758 1 97.94 247 ASN B CA 1
ATOM 5116 C C . ASN B 1 247 ? -7.516 -14.883 -15.305 1 97.94 247 ASN B C 1
ATOM 5118 O O . ASN B 1 247 ? -8.641 -15.133 -15.734 1 97.94 247 ASN B O 1
ATOM 5122 N N . SER B 1 248 ? -6.898 -15.641 -14.469 1 98.31 248 SER B N 1
ATOM 5123 C CA . SER B 1 248 ? -7.559 -16.844 -13.977 1 98.31 248 SER B CA 1
ATOM 5124 C C . SER B 1 248 ? -8.719 -16.5 -13.047 1 98.31 248 SER B C 1
ATOM 5126 O O . SER B 1 248 ? -9.664 -17.281 -12.906 1 98.31 248 SER B O 1
ATOM 5128 N N . ILE B 1 249 ? -8.68 -15.352 -12.398 1 98.62 249 ILE B N 1
ATOM 5129 C CA . ILE B 1 249 ? -9.75 -14.906 -11.516 1 98.62 249 ILE B CA 1
ATOM 5130 C C . ILE B 1 249 ? -11.023 -14.688 -12.32 1 98.62 249 ILE B C 1
ATOM 5132 O O . ILE B 1 249 ? -12.133 -14.875 -11.805 1 98.62 249 ILE B O 1
ATOM 5136 N N . SER B 1 250 ? -10.875 -14.367 -13.609 1 97.5 250 SER B N 1
ATOM 5137 C CA . SER B 1 250 ? -12.039 -14.172 -14.469 1 97.5 250 SER B CA 1
ATOM 5138 C C . SER B 1 250 ? -12.898 -15.422 -14.539 1 97.5 250 SER B C 1
ATOM 5140 O O . SER B 1 250 ? -14.133 -15.344 -14.547 1 97.5 250 SER B O 1
ATOM 5142 N N . SER B 1 251 ? -12.258 -16.578 -14.562 1 97.56 251 SER B N 1
ATOM 5143 C CA . SER B 1 251 ? -12.992 -17.844 -14.609 1 97.56 251 SER B CA 1
ATOM 5144 C C . SER B 1 251 ? -13.781 -18.078 -13.328 1 97.56 251 SER B C 1
ATOM 5146 O O . SER B 1 251 ? -14.906 -18.578 -13.367 1 97.56 251 SER B O 1
ATOM 5148 N N . ALA B 1 252 ? -13.211 -17.734 -12.234 1 98.31 252 ALA B N 1
ATOM 5149 C CA . ALA B 1 252 ? -13.898 -17.859 -10.953 1 98.31 252 ALA B CA 1
ATOM 5150 C C . ALA B 1 252 ? -15.086 -16.922 -10.867 1 98.31 252 ALA B C 1
ATOM 5152 O O . ALA B 1 252 ? -16.156 -17.297 -10.383 1 98.31 252 ALA B O 1
ATOM 5153 N N . ILE B 1 253 ? -14.906 -15.68 -11.344 1 98.19 253 ILE B N 1
ATOM 5154 C CA . ILE B 1 253 ? -15.977 -14.695 -11.336 1 98.19 253 ILE B CA 1
ATOM 5155 C C . ILE B 1 253 ? -17.125 -15.164 -12.234 1 98.19 253 ILE B C 1
ATOM 5157 O O . ILE B 1 253 ? -18.297 -15.109 -11.852 1 98.19 253 ILE B O 1
ATOM 5161 N N . GLU B 1 254 ? -16.797 -15.672 -13.422 1 97.56 254 GLU B N 1
ATOM 5162 C CA . GLU B 1 254 ? -17.812 -16.188 -14.336 1 97.56 254 GLU B CA 1
ATOM 5163 C C . GLU B 1 254 ? -18.562 -17.359 -13.711 1 97.56 254 GLU B C 1
ATOM 5165 O O . GLU B 1 254 ? -19.781 -17.438 -13.805 1 97.56 254 GLU B O 1
ATOM 5170 N N . PHE B 1 255 ? -17.844 -18.234 -13.109 1 97.38 255 PHE B N 1
ATOM 5171 C CA . PHE B 1 255 ? -18.453 -19.375 -12.414 1 97.38 255 PHE B CA 1
ATOM 5172 C C . PHE B 1 255 ? -19.422 -18.891 -11.336 1 97.38 255 PHE B C 1
ATOM 5174 O O . PHE B 1 255 ? -20.531 -19.422 -11.203 1 97.38 255 PHE B O 1
ATOM 5181 N N . SER B 1 256 ? -19.016 -17.875 -10.594 1 96.75 256 SER B N 1
ATOM 5182 C CA . SER B 1 256 ? -19.781 -17.375 -9.453 1 96.75 256 SER B CA 1
ATOM 5183 C C . SER B 1 256 ? -21.109 -16.766 -9.898 1 96.75 256 SER B C 1
ATOM 5185 O O . SER B 1 256 ? -22.078 -16.781 -9.148 1 96.75 256 SER B O 1
ATOM 5187 N N . LYS B 1 257 ? -21.188 -16.266 -11.109 1 96.56 257 LYS B N 1
ATOM 5188 C CA . LYS B 1 257 ? -22.422 -15.656 -11.617 1 96.56 257 LYS B CA 1
ATOM 5189 C C . LYS B 1 257 ? -23.562 -16.656 -11.656 1 96.56 257 LYS B C 1
ATOM 5191 O O . LYS B 1 257 ? -24.719 -16.297 -11.508 1 96.56 257 LYS B O 1
ATOM 5196 N N . LYS B 1 258 ? -23.219 -17.938 -11.797 1 94.81 258 LYS B N 1
ATOM 5197 C CA . LYS B 1 258 ? -24.219 -19 -11.844 1 94.81 258 LYS B CA 1
ATOM 5198 C C . LYS B 1 258 ? -24.484 -19.562 -10.453 1 94.81 258 LYS B C 1
ATOM 5200 O O . LYS B 1 258 ? -25.438 -20.328 -10.258 1 94.81 258 LYS B O 1
ATOM 5205 N N . HIS B 1 259 ? -23.609 -19.156 -9.523 1 95.19 259 HIS B N 1
ATOM 5206 C CA . HIS B 1 259 ? -23.672 -19.688 -8.164 1 95.19 259 HIS B CA 1
ATOM 5207 C C . HIS B 1 259 ? -23.391 -18.609 -7.133 1 95.19 259 HIS B C 1
ATOM 5209 O O . HIS B 1 259 ? -22.562 -18.797 -6.242 1 95.19 259 HIS B O 1
ATOM 5215 N N . ILE B 1 260 ? -24.078 -17.5 -7.223 1 92.56 260 ILE B N 1
ATOM 5216 C CA . ILE B 1 260 ? -23.719 -16.266 -6.559 1 92.56 260 ILE B CA 1
ATOM 5217 C C . ILE B 1 260 ? -23.719 -16.453 -5.047 1 92.56 260 ILE B C 1
ATOM 5219 O O . ILE B 1 260 ? -22.781 -16.078 -4.352 1 92.56 260 ILE B O 1
ATOM 5223 N N . LYS B 1 261 ? -24.656 -17.141 -4.484 1 92.44 261 LYS B N 1
ATOM 5224 C CA . LYS B 1 261 ? -24.812 -17.266 -3.037 1 92.44 261 LYS B CA 1
ATOM 5225 C C . LYS B 1 261 ? -23.938 -18.391 -2.49 1 92.44 261 LYS B C 1
ATOM 5227 O O . LYS B 1 261 ? -23.641 -18.422 -1.294 1 92.44 261 LYS B O 1
ATOM 5232 N N . ASP B 1 262 ? -23.484 -19.312 -3.42 1 95.19 262 ASP B N 1
ATOM 5233 C CA . ASP B 1 262 ? -22.797 -20.531 -2.977 1 95.19 262 ASP B CA 1
ATOM 5234 C C . ASP B 1 262 ? -21.297 -20.422 -3.186 1 95.19 262 ASP B C 1
ATOM 5236 O O . ASP B 1 262 ? -20.531 -21.312 -2.793 1 95.19 262 ASP B O 1
ATOM 5240 N N . THR B 1 263 ? -20.844 -19.266 -3.842 1 97.19 263 THR B N 1
ATOM 5241 C CA . THR B 1 263 ? -19.453 -19.188 -4.234 1 97.19 263 THR B CA 1
ATOM 5242 C C . THR B 1 263 ? -18.719 -18.125 -3.404 1 97.19 263 THR B C 1
ATOM 5244 O O . THR B 1 263 ? -19.219 -17.016 -3.223 1 97.19 263 THR B O 1
ATOM 5247 N N . LEU B 1 264 ? -17.562 -18.484 -2.838 1 97.5 264 LEU B N 1
ATOM 5248 C CA . LEU B 1 264 ? -16.641 -17.578 -2.178 1 97.5 264 LEU B CA 1
ATOM 5249 C C . LEU B 1 264 ? -15.352 -17.438 -2.979 1 97.5 264 LEU B C 1
ATOM 5251 O O . LEU B 1 264 ? -14.734 -18.438 -3.346 1 97.5 264 LEU B O 1
ATOM 5255 N N . ILE B 1 265 ? -15 -16.234 -3.314 1 98.62 265 ILE B N 1
ATOM 5256 C CA . ILE B 1 265 ? -13.742 -15.938 -3.984 1 98.62 265 ILE B CA 1
ATOM 5257 C C . ILE B 1 265 ? -12.906 -15.008 -3.111 1 98.62 265 ILE B C 1
ATOM 5259 O O . ILE B 1 265 ? -13.344 -13.906 -2.77 1 98.62 265 ILE B O 1
ATOM 5263 N N . ILE B 1 266 ? -11.75 -15.438 -2.693 1 98.56 266 ILE B N 1
ATOM 5264 C CA . ILE B 1 266 ? -10.789 -14.625 -1.956 1 98.56 266 ILE B CA 1
ATOM 5265 C C . ILE B 1 266 ? -9.492 -14.516 -2.754 1 98.56 266 ILE B C 1
ATOM 5267 O O . ILE B 1 266 ? -8.938 -15.523 -3.195 1 98.56 266 ILE B O 1
ATOM 5271 N N . VAL B 1 267 ? -9.055 -13.328 -3 1 98.75 267 VAL B N 1
ATOM 5272 C CA . VAL B 1 267 ? -7.785 -13.047 -3.656 1 98.75 267 VAL B CA 1
ATOM 5273 C C . VAL B 1 267 ? -6.875 -12.273 -2.705 1 98.75 267 VAL B C 1
ATOM 5275 O O . VAL B 1 267 ? -7.23 -11.188 -2.244 1 98.75 267 VAL B O 1
ATOM 5278 N N . CYS B 1 268 ? -5.695 -12.758 -2.354 1 97.12 268 CYS B N 1
ATOM 5279 C CA . CYS B 1 268 ? -4.77 -12.039 -1.482 1 97.12 268 CYS B CA 1
ATOM 5280 C C . CYS B 1 268 ? -3.344 -12.539 -1.68 1 97.12 268 CYS B C 1
ATOM 5282 O O . CYS B 1 268 ? -3.104 -13.453 -2.471 1 97.12 268 CYS B O 1
ATOM 5284 N N . GLY B 1 269 ? -2.441 -11.867 -1.159 1 94.19 269 GLY B N 1
ATOM 5285 C CA . GLY B 1 269 ? -1.081 -12.367 -1.053 1 94.19 269 GLY B CA 1
ATOM 5286 C C . GLY B 1 269 ? -0.789 -13.016 0.286 1 94.19 269 GLY B C 1
ATOM 5287 O O . GLY B 1 269 ? -1.622 -12.984 1.193 1 94.19 269 GLY B O 1
ATOM 5288 N N . SER B 1 270 ? 0.332 -13.688 0.387 1 92.56 270 SER B N 1
ATOM 5289 C CA . SER B 1 270 ? 0.817 -14.125 1.692 1 92.56 270 SER B CA 1
ATOM 5290 C C . SER B 1 270 ? 1.554 -13 2.414 1 92.56 270 SER B C 1
ATOM 5292 O O . SER B 1 270 ? 1.277 -12.719 3.582 1 92.56 270 SER B O 1
ATOM 5294 N N . HIS B 1 271 ? 2.404 -12.414 1.806 1 93.19 271 HIS B N 1
ATOM 5295 C CA . HIS B 1 271 ? 3.199 -11.281 2.252 1 93.19 271 HIS B CA 1
ATOM 5296 C C . HIS B 1 271 ? 3.705 -10.461 1.068 1 93.19 271 HIS B C 1
ATOM 5298 O O . HIS B 1 271 ? 3.627 -10.906 -0.078 1 93.19 271 HIS B O 1
ATOM 5304 N N . GLU B 1 272 ? 4.121 -9.273 1.369 1 95.69 272 GLU B N 1
ATOM 5305 C CA . GLU B 1 272 ? 4.711 -8.461 0.311 1 95.69 272 GLU B CA 1
ATOM 5306 C C . GLU B 1 272 ? 6.203 -8.75 0.155 1 95.69 272 GLU B C 1
ATOM 5308 O O . GLU B 1 272 ? 6.902 -8.984 1.144 1 95.69 272 GLU B O 1
ATOM 5313 N N . ALA B 1 273 ? 6.699 -8.742 -1.08 1 96.25 273 ALA B N 1
ATOM 5314 C CA . ALA B 1 273 ? 8.109 -8.992 -1.366 1 96.25 273 ALA B CA 1
ATOM 5315 C C . ALA B 1 273 ? 8.711 -7.852 -2.182 1 96.25 273 ALA B C 1
ATOM 5317 O O . ALA B 1 273 ? 8.055 -7.297 -3.066 1 96.25 273 ALA B O 1
ATOM 5318 N N . GLY B 1 274 ? 9.977 -7.512 -1.891 1 96.06 274 GLY B N 1
ATOM 5319 C CA . GLY B 1 274 ? 10.773 -6.605 -2.701 1 96.06 274 GLY B CA 1
ATOM 5320 C C . GLY B 1 274 ? 10.633 -5.152 -2.289 1 96.06 274 GLY B C 1
ATOM 5321 O O . GLY B 1 274 ? 11.508 -4.332 -2.584 1 96.06 274 GLY B O 1
ATOM 5322 N N . GLY B 1 275 ? 9.469 -4.785 -1.618 1 96 275 GLY B N 1
ATOM 5323 C CA . GLY B 1 275 ? 9.273 -3.393 -1.24 1 96 275 GLY B CA 1
ATOM 5324 C C . GLY B 1 275 ? 9.133 -2.465 -2.432 1 96 275 GLY B C 1
ATOM 5325 O O . GLY B 1 275 ? 9.836 -1.459 -2.531 1 96 275 GLY B O 1
ATOM 5326 N N . LEU B 1 276 ? 8.18 -2.734 -3.297 1 97 276 LEU B N 1
ATOM 5327 C CA . LEU B 1 276 ? 7.961 -2.041 -4.562 1 97 276 LEU B CA 1
ATOM 5328 C C . LEU B 1 276 ? 7.402 -0.641 -4.32 1 97 276 LEU B C 1
ATOM 5330 O O . LEU B 1 276 ? 6.488 -0.463 -3.514 1 97 276 LEU B O 1
ATOM 5334 N N . SER B 1 277 ? 8 0.319 -4.887 1 95.56 277 SER B N 1
ATOM 5335 C CA . SER B 1 277 ? 7.523 1.697 -4.918 1 95.56 277 SER B CA 1
ATOM 5336 C C . SER B 1 277 ? 7.484 2.236 -6.344 1 95.56 277 SER B C 1
ATOM 5338 O O . SER B 1 277 ? 8.383 1.955 -7.145 1 95.56 277 SER B O 1
ATOM 5340 N N . LEU B 1 278 ? 6.457 3 -6.66 1 94.62 278 LEU B N 1
ATOM 5341 C CA . LEU B 1 278 ? 6.23 3.459 -8.023 1 94.62 278 LEU B CA 1
ATOM 5342 C C . LEU B 1 278 ? 6.469 4.961 -8.141 1 94.62 278 LEU B C 1
ATOM 5344 O O . LEU B 1 278 ? 5.723 5.758 -7.57 1 94.62 278 LEU B O 1
ATOM 5348 N N . GLY B 1 279 ? 7.441 5.246 -8.898 1 82 279 GLY B N 1
ATOM 5349 C CA . GLY B 1 279 ? 7.676 6.652 -9.18 1 82 279 GLY B CA 1
ATOM 5350 C C . GLY B 1 279 ? 8.875 7.215 -8.445 1 82 279 GLY B C 1
ATOM 5351 O O . GLY B 1 279 ? 9.062 6.949 -7.254 1 82 279 GLY B O 1
ATOM 5352 N N . ASP B 1 280 ? 9.742 7.754 -9.008 1 77.56 280 ASP B N 1
ATOM 5353 C CA . ASP B 1 280 ? 10.859 8.57 -8.547 1 77.56 280 ASP B CA 1
ATOM 5354 C C . ASP B 1 280 ? 10.898 9.914 -9.281 1 77.56 280 ASP B C 1
ATOM 5356 O O . ASP B 1 280 ? 11.922 10.281 -9.859 1 77.56 280 ASP B O 1
ATOM 5360 N N . GLY B 1 281 ? 9.711 10.547 -9.172 1 78.06 281 GLY B N 1
ATOM 5361 C CA . GLY B 1 281 ? 9.539 11.758 -9.953 1 78.06 281 GLY B CA 1
ATOM 5362 C C . GLY B 1 281 ? 8.852 11.523 -11.289 1 78.06 281 GLY B C 1
ATOM 5363 O O . GLY B 1 281 ? 8.305 12.453 -11.883 1 78.06 281 GLY B O 1
ATOM 5364 N N . PHE B 1 282 ? 8.875 10.211 -11.742 1 84.81 282 PHE B N 1
ATOM 5365 C CA . PHE B 1 282 ? 8.188 9.844 -12.977 1 84.81 282 PHE B CA 1
ATOM 5366 C C . PHE B 1 282 ? 7.871 8.359 -13 1 84.81 282 PHE B C 1
ATOM 5368 O O . PHE B 1 282 ? 8.352 7.598 -12.156 1 84.81 282 PHE B O 1
ATOM 5375 N N . ILE B 1 283 ? 7.055 7.953 -13.945 1 89.5 283 ILE B N 1
ATOM 5376 C CA . ILE B 1 283 ? 6.809 6.551 -14.273 1 89.5 283 ILE B CA 1
ATOM 5377 C C . ILE B 1 283 ? 6.594 6.406 -15.781 1 89.5 283 ILE B C 1
ATOM 5379 O O . ILE B 1 283 ? 5.863 7.191 -16.391 1 89.5 283 ILE B O 1
ATOM 5383 N N . ASN B 1 284 ? 7.363 5.539 -16.375 1 93.44 284 ASN B N 1
ATOM 5384 C CA . ASN B 1 284 ? 7.227 5.223 -17.797 1 93.44 284 ASN B CA 1
ATOM 5385 C C . ASN B 1 284 ? 7.109 3.719 -18.031 1 93.44 284 ASN B C 1
ATOM 5387 O O . ASN B 1 284 ? 8.102 3.057 -18.344 1 93.44 284 ASN B O 1
ATOM 5391 N N . ILE B 1 285 ? 5.961 3.201 -18.047 1 92.19 285 ILE B N 1
ATOM 5392 C CA . ILE B 1 285 ? 5.684 1.769 -18.031 1 92.19 285 ILE B CA 1
ATOM 5393 C C . ILE B 1 285 ? 6.02 1.158 -19.391 1 92.19 285 ILE B C 1
ATOM 5395 O O . ILE B 1 285 ? 6.262 -0.047 -19.5 1 92.19 285 ILE B O 1
ATOM 5399 N N . LYS B 1 286 ? 6.133 1.962 -20.484 1 92.69 286 LYS B N 1
ATOM 5400 C CA . LYS B 1 286 ? 6.41 1.468 -21.828 1 92.69 286 LYS B CA 1
ATOM 5401 C C . LYS B 1 286 ? 7.82 0.894 -21.922 1 92.69 286 LYS B C 1
ATOM 5403 O O . LYS B 1 286 ? 8.094 0.024 -22.75 1 92.69 286 LYS B O 1
ATOM 5408 N N . ASN B 1 287 ? 8.68 1.354 -21.047 1 95.19 287 ASN B N 1
ATOM 5409 C CA . ASN B 1 287 ? 10.086 0.963 -21.078 1 95.19 287 ASN B CA 1
ATOM 5410 C C . ASN B 1 287 ? 10.281 -0.463 -20.578 1 95.19 287 ASN B C 1
ATOM 5412 O O . ASN B 1 287 ? 11.328 -1.073 -20.812 1 95.19 287 ASN B O 1
ATOM 5416 N N . ILE B 1 288 ? 9.289 -1.019 -19.875 1 95.75 288 ILE B N 1
ATOM 5417 C CA . ILE B 1 288 ? 9.469 -2.283 -19.172 1 95.75 288 ILE B CA 1
ATOM 5418 C C . ILE B 1 288 ? 9.57 -3.424 -20.188 1 95.75 288 ILE B C 1
ATOM 5420 O O . ILE B 1 288 ? 10.289 -4.398 -19.953 1 95.75 288 ILE B O 1
ATOM 5424 N N . ASP B 1 289 ? 9.094 -3.314 -21.375 1 94.12 289 ASP B N 1
ATOM 5425 C CA . ASP B 1 289 ? 8.984 -4.375 -22.375 1 94.12 289 ASP B CA 1
ATOM 5426 C C . ASP B 1 289 ? 10.336 -4.66 -23.016 1 94.12 289 ASP B C 1
ATOM 5428 O O . ASP B 1 289 ? 10.523 -5.711 -23.641 1 94.12 289 ASP B O 1
ATOM 5432 N N . ILE B 1 290 ? 11.25 -3.793 -22.922 1 96.12 290 ILE B N 1
ATOM 5433 C CA . ILE B 1 290 ? 12.531 -3.961 -23.594 1 96.12 290 ILE B CA 1
ATOM 5434 C C . ILE B 1 290 ? 13.258 -5.176 -23.016 1 96.12 290 ILE B C 1
ATOM 5436 O O . ILE B 1 290 ? 14.18 -5.711 -23.641 1 96.12 290 ILE B O 1
ATOM 5440 N N . GLN B 1 291 ? 12.852 -5.609 -21.797 1 96.56 291 GLN B N 1
ATOM 5441 C CA . GLN B 1 291 ? 13.508 -6.719 -21.109 1 96.56 291 GLN B CA 1
ATOM 5442 C C . GLN B 1 291 ? 13.281 -8.031 -21.859 1 96.56 291 GLN B C 1
ATOM 5444 O O . GLN B 1 291 ? 14.172 -8.883 -21.906 1 96.56 291 GLN B O 1
ATOM 5449 N N . LYS B 1 292 ? 12.102 -8.297 -22.344 1 95.62 292 LYS B N 1
ATOM 5450 C CA . LYS B 1 292 ? 11.68 -9.398 -23.203 1 95.62 292 LYS B CA 1
ATOM 5451 C C . LYS B 1 292 ? 11.516 -10.688 -22.406 1 95.62 292 LYS B C 1
ATOM 5453 O O . LYS B 1 292 ? 10.531 -11.414 -22.578 1 95.62 292 LYS B O 1
ATOM 5458 N N . TYR B 1 293 ? 12.547 -11.016 -21.547 1 97.06 293 TYR B N 1
ATOM 5459 C CA . TYR B 1 293 ? 12.578 -12.297 -20.844 1 97.06 293 TYR B CA 1
ATOM 5460 C C . TYR B 1 293 ? 12.727 -12.102 -19.344 1 97.06 293 TYR B C 1
ATOM 5462 O O . TYR B 1 293 ? 13.094 -11.016 -18.891 1 97.06 293 TYR B O 1
ATOM 5470 N N . SER B 1 294 ? 12.383 -13.148 -18.578 1 97.62 294 SER B N 1
ATOM 5471 C CA . SER B 1 294 ? 12.656 -13.148 -17.141 1 97.62 294 SER B CA 1
ATOM 5472 C C . SER B 1 294 ? 14.148 -13.242 -16.859 1 97.62 294 SER B C 1
ATOM 5474 O O . SER B 1 294 ? 14.93 -13.617 -17.734 1 97.62 294 SER B O 1
ATOM 5476 N N . TYR B 1 295 ? 14.508 -12.945 -15.625 1 96.81 295 TYR B N 1
ATOM 5477 C CA . TYR B 1 295 ? 15.906 -13.055 -15.242 1 96.81 295 TYR B CA 1
ATOM 5478 C C . TYR B 1 295 ? 16.406 -14.484 -15.375 1 96.81 295 TYR B C 1
ATOM 5480 O O . TYR B 1 295 ? 17.562 -14.719 -15.742 1 96.81 295 TYR B O 1
ATOM 5488 N N . GLU B 1 296 ? 15.555 -15.477 -15.164 1 95.5 296 GLU B N 1
ATOM 5489 C CA . GLU B 1 296 ? 15.938 -16.875 -15.289 1 95.5 296 GLU B CA 1
ATOM 5490 C C . GLU B 1 296 ? 16.25 -17.25 -16.734 1 95.5 296 GLU B C 1
ATOM 5492 O O . GLU B 1 296 ? 17.234 -17.922 -17 1 95.5 296 GLU B O 1
ATOM 5497 N N . LYS B 1 297 ? 15.414 -16.781 -17.609 1 96.19 297 LYS B N 1
ATOM 5498 C CA . LYS B 1 297 ? 15.625 -17.094 -19.016 1 96.19 297 LYS B CA 1
ATOM 5499 C C . LYS B 1 297 ? 16.859 -16.375 -19.547 1 96.19 297 LYS B C 1
ATOM 5501 O O . LYS B 1 297 ? 17.625 -16.938 -20.344 1 96.19 297 LYS B O 1
ATOM 5506 N N . ILE B 1 298 ? 17.062 -15.125 -19.188 1 96.12 298 ILE B N 1
ATOM 5507 C CA . ILE B 1 298 ? 18.25 -14.398 -19.594 1 96.12 298 ILE B CA 1
ATOM 5508 C C . ILE B 1 298 ? 19.5 -15.141 -19.125 1 96.12 298 ILE B C 1
ATOM 5510 O O . ILE B 1 298 ? 20.453 -15.32 -19.906 1 96.12 298 ILE B O 1
ATOM 5514 N N . TYR B 1 299 ? 19.484 -15.57 -17.891 1 94.44 299 TYR B N 1
ATOM 5515 C CA . TYR B 1 299 ? 20.594 -16.328 -17.344 1 94.44 299 TYR B CA 1
ATOM 5516 C C . TYR B 1 299 ? 20.828 -17.609 -18.125 1 94.44 299 TYR B C 1
ATOM 5518 O O . TYR B 1 299 ? 21.969 -17.969 -18.406 1 94.44 299 TYR B O 1
ATOM 5526 N N . LYS B 1 300 ? 19.766 -18.312 -18.438 1 93.19 300 LYS B N 1
ATOM 5527 C CA . LYS B 1 300 ? 19.859 -19.562 -19.203 1 93.19 300 LYS B CA 1
ATOM 5528 C C . LYS B 1 300 ? 20.469 -19.312 -20.578 1 93.19 300 LYS B C 1
ATOM 5530 O O . LYS B 1 300 ? 21.312 -20.094 -21.031 1 93.19 300 LYS B O 1
ATOM 5535 N N . ILE B 1 301 ? 20.031 -18.234 -21.219 1 95 301 ILE B N 1
ATOM 5536 C CA . ILE B 1 301 ? 20.578 -17.875 -22.516 1 95 301 ILE B CA 1
ATOM 5537 C C . ILE B 1 301 ? 22.078 -17.625 -22.391 1 95 301 ILE B C 1
ATOM 5539 O O . ILE B 1 301 ? 22.859 -18.078 -23.234 1 95 301 ILE B O 1
ATOM 5543 N N . MET B 1 302 ? 22.438 -16.922 -21.328 1 93.81 302 MET B N 1
ATOM 5544 C CA . MET B 1 302 ? 23.844 -16.641 -21.094 1 93.81 302 MET B CA 1
ATOM 5545 C C . MET B 1 302 ? 24.625 -17.938 -20.922 1 93.81 302 MET B C 1
ATOM 5547 O O . MET B 1 302 ? 25.672 -18.141 -21.562 1 93.81 302 MET B O 1
ATOM 5551 N N . LYS B 1 303 ? 24.125 -18.812 -20.125 1 92.06 303 LYS B N 1
ATOM 5552 C CA . LYS B 1 303 ? 24.812 -20.078 -19.812 1 92.06 303 LYS B CA 1
ATOM 5553 C C . LYS B 1 303 ? 24.906 -20.969 -21.047 1 92.06 303 LYS B C 1
ATOM 5555 O O . LYS B 1 303 ? 25.891 -21.703 -21.203 1 92.06 303 LYS B O 1
ATOM 5560 N N . ASP B 1 304 ? 23.922 -20.875 -21.891 1 93.81 304 ASP B N 1
ATOM 5561 C CA . ASP B 1 304 ? 23.859 -21.75 -23.047 1 93.81 304 ASP B CA 1
ATOM 5562 C C . ASP B 1 304 ? 24.672 -21.188 -24.203 1 93.81 304 ASP B C 1
ATOM 5564 O O . ASP B 1 304 ? 24.812 -21.844 -25.25 1 93.81 304 ASP B O 1
ATOM 5568 N N . SER B 1 305 ? 25.172 -20 -24 1 95.25 305 SER B N 1
ATOM 5569 C CA . SER B 1 305 ? 25.953 -19.375 -25.062 1 95.25 305 SER B CA 1
ATOM 5570 C C . SER B 1 305 ? 27.438 -19.688 -24.906 1 95.25 305 SER B C 1
ATOM 5572 O O . SER B 1 305 ? 27.953 -19.719 -23.781 1 95.25 305 SER B O 1
ATOM 5574 N N . LYS B 1 306 ? 28.062 -19.844 -26.047 1 93.62 306 LYS B N 1
ATOM 5575 C CA . LYS B 1 306 ? 29.484 -20.203 -26.047 1 93.62 306 LYS B CA 1
ATOM 5576 C C . LYS B 1 306 ? 30.359 -19 -25.688 1 93.62 306 LYS B C 1
ATOM 5578 O O . LYS B 1 306 ? 31.438 -19.156 -25.109 1 93.62 306 LYS B O 1
ATOM 5583 N N . ASN B 1 307 ? 30.016 -17.906 -26.156 1 93.88 307 ASN B N 1
ATOM 5584 C CA . ASN B 1 307 ? 30.719 -16.656 -25.922 1 93.88 307 ASN B CA 1
ATOM 5585 C C . ASN B 1 307 ? 29.75 -15.469 -25.953 1 93.88 307 ASN B C 1
ATOM 5587 O O . ASN B 1 307 ? 28.547 -15.641 -26.156 1 93.88 307 ASN B O 1
ATOM 5591 N N . PHE B 1 308 ? 30.266 -14.312 -25.641 1 95.12 308 PHE B N 1
ATOM 5592 C CA . PHE B 1 308 ? 29.438 -13.117 -25.547 1 95.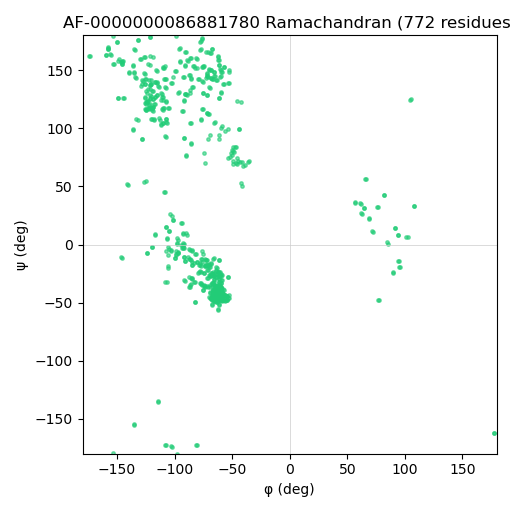12 308 PHE B CA 1
ATOM 5593 C C . PHE B 1 308 ? 28.797 -12.797 -26.891 1 95.12 308 PHE B C 1
ATOM 5595 O O . PHE B 1 308 ? 27.672 -12.305 -26.938 1 95.12 308 PHE B O 1
ATOM 5602 N N . TYR B 1 309 ? 29.5 -13.047 -27.969 1 95.56 309 TYR B N 1
ATOM 5603 C CA . TYR B 1 309 ? 28.969 -12.781 -29.297 1 95.56 309 TYR B CA 1
ATOM 5604 C C . TYR B 1 309 ? 27.703 -13.594 -29.531 1 95.56 309 TYR B C 1
ATOM 5606 O O . TYR B 1 309 ? 26.688 -13.055 -30 1 95.56 309 TYR B O 1
ATOM 5614 N N . GLU B 1 310 ? 27.719 -14.82 -29.219 1 96.44 310 GLU B N 1
ATOM 5615 C CA . GLU B 1 310 ? 26.547 -15.68 -29.359 1 96.44 310 GLU B CA 1
ATOM 5616 C C . GLU B 1 310 ? 25.406 -15.211 -28.438 1 96.44 310 GLU B C 1
ATOM 5618 O O . GLU B 1 310 ? 24.25 -15.211 -28.844 1 96.44 310 GLU B O 1
ATOM 5623 N N . PHE B 1 311 ? 25.781 -14.93 -27.188 1 96.62 311 PHE B N 1
ATOM 5624 C CA . PHE B 1 311 ? 24.797 -14.422 -26.25 1 96.62 311 PHE B CA 1
ATOM 5625 C C . PHE B 1 311 ? 24.094 -13.195 -26.812 1 96.62 311 PHE B C 1
ATOM 5627 O O . PHE B 1 311 ? 22.859 -13.109 -26.766 1 96.62 311 PHE B O 1
ATOM 5634 N N . SER B 1 312 ? 24.812 -12.227 -27.391 1 96.06 312 SER B N 1
ATOM 5635 C CA . SER B 1 312 ? 24.281 -10.961 -27.891 1 96.06 312 SER B CA 1
ATOM 5636 C C . SER B 1 312 ? 23.344 -11.18 -29.078 1 96.06 312 SER B C 1
ATOM 5638 O O . SER B 1 312 ? 22.422 -10.398 -29.297 1 96.06 312 SER B O 1
ATOM 5640 N N . LYS B 1 313 ? 23.531 -12.273 -29.781 1 96.19 313 LYS B N 1
ATOM 5641 C CA . LYS B 1 313 ? 22.641 -12.625 -30.891 1 96.19 313 LYS B CA 1
ATOM 5642 C C . LYS B 1 313 ? 21.297 -13.133 -30.375 1 96.19 313 LYS B C 1
ATOM 5644 O O . LYS B 1 313 ? 20.266 -12.891 -31 1 96.19 313 LYS B O 1
ATOM 5649 N N . LYS B 1 314 ? 21.391 -13.805 -29.297 1 96.19 314 LYS B N 1
ATOM 5650 C CA . LYS B 1 314 ? 20.188 -14.422 -28.719 1 96.19 314 LYS B CA 1
ATOM 5651 C C . LYS B 1 314 ? 19.438 -13.438 -27.844 1 96.19 314 LYS B C 1
ATOM 5653 O O . LYS B 1 314 ? 18.219 -13.547 -27.688 1 96.19 314 LYS B O 1
ATOM 5658 N N . PHE B 1 315 ? 20.156 -12.492 -27.234 1 96.62 315 PHE B N 1
ATOM 5659 C CA . PHE B 1 315 ? 19.578 -11.492 -26.359 1 96.62 315 PHE B CA 1
ATOM 5660 C C . PHE B 1 315 ? 20.156 -10.109 -26.641 1 96.62 315 PHE B C 1
ATOM 5662 O O . PHE B 1 315 ? 21.188 -9.742 -26.062 1 96.62 315 PHE B O 1
ATOM 5669 N N . SER B 1 316 ? 19.375 -9.352 -27.391 1 94.44 316 SER B N 1
ATOM 5670 C CA . SER B 1 316 ? 19.766 -7.977 -27.703 1 94.44 316 SER B CA 1
ATOM 5671 C C . SER B 1 316 ? 19.219 -7 -26.672 1 94.44 316 SER B C 1
ATOM 5673 O O . SER B 1 316 ? 18.031 -7.016 -26.359 1 94.44 316 SER B O 1
ATOM 5675 N N . PHE B 1 317 ? 20.078 -6.164 -26.156 1 95.31 317 PHE B N 1
ATOM 5676 C CA . PHE B 1 317 ? 19.734 -5.207 -25.109 1 95.31 317 PHE B CA 1
ATOM 5677 C C . PHE B 1 317 ? 20.406 -3.865 -25.359 1 95.31 317 PHE B C 1
ATOM 5679 O O . PHE B 1 317 ? 21.5 -3.812 -25.938 1 95.31 317 PHE B O 1
ATOM 5686 N N . PRO B 1 318 ? 19.797 -2.764 -24.969 1 95.25 318 PRO B N 1
ATOM 5687 C CA . PRO B 1 318 ? 20.219 -1.433 -25.406 1 95.25 318 PRO B CA 1
ATOM 5688 C C . PRO B 1 318 ? 21.469 -0.945 -24.688 1 95.25 318 PRO B C 1
ATOM 5690 O O . PRO B 1 318 ? 22.016 0.111 -25.031 1 95.25 318 PRO B O 1
ATOM 5693 N N . ILE B 1 319 ? 21.969 -1.648 -23.719 1 96.12 319 ILE B N 1
ATOM 5694 C CA . ILE B 1 319 ? 23.219 -1.244 -23.078 1 96.12 319 ILE B CA 1
ATOM 5695 C C . ILE B 1 319 ? 24.25 -2.363 -23.203 1 96.12 319 ILE B C 1
ATOM 5697 O O . ILE B 1 319 ? 23.891 -3.523 -23.422 1 96.12 319 ILE B O 1
ATOM 5701 N N . ASP B 1 320 ? 25.516 -2.012 -23 1 95.69 320 ASP B N 1
ATOM 5702 C CA . ASP B 1 320 ? 26.594 -2.988 -23.109 1 95.69 320 ASP B CA 1
ATOM 5703 C C . ASP B 1 320 ? 26.625 -3.908 -21.891 1 95.69 320 ASP B C 1
ATOM 5705 O O . ASP B 1 320 ? 26.625 -3.439 -20.75 1 95.69 320 ASP B O 1
ATOM 5709 N N . LEU B 1 321 ? 26.672 -5.188 -22.172 1 96.31 321 LEU B N 1
ATOM 5710 C CA . LEU B 1 321 ? 26.641 -6.18 -21.109 1 96.31 321 LEU B CA 1
ATOM 5711 C C . LEU B 1 321 ? 27.922 -7 -21.078 1 96.31 321 LEU B C 1
ATOM 5713 O O . LEU B 1 321 ? 28.031 -7.969 -20.328 1 96.31 321 LEU B O 1
ATOM 5717 N N . LYS B 1 322 ? 28.906 -6.648 -21.828 1 95.31 322 LYS B N 1
ATOM 5718 C CA . LYS B 1 322 ? 30.109 -7.453 -22.031 1 95.31 322 LYS B CA 1
ATOM 5719 C C . LYS B 1 322 ? 30.891 -7.59 -20.719 1 95.31 322 LYS B C 1
ATOM 5721 O O . LYS B 1 322 ? 31.406 -8.664 -20.406 1 95.31 322 LYS B O 1
ATOM 5726 N N . LYS B 1 323 ? 30.969 -6.539 -19.984 1 93.81 323 LYS B N 1
ATOM 5727 C CA . LYS B 1 323 ? 31.75 -6.551 -18.734 1 93.81 323 LYS B CA 1
ATOM 5728 C C . LYS B 1 323 ? 31.156 -7.527 -17.734 1 93.81 323 LYS B C 1
ATOM 5730 O O . LYS B 1 323 ? 31.875 -8.148 -16.953 1 93.81 323 LYS B O 1
ATOM 5735 N N . GLU B 1 324 ? 29.844 -7.609 -17.734 1 93.06 324 GLU B N 1
ATOM 5736 C CA . GLU B 1 324 ? 29.141 -8.445 -16.766 1 93.06 324 GLU B CA 1
ATOM 5737 C C . GLU B 1 324 ? 29 -9.875 -17.281 1 93.06 324 GLU B C 1
ATOM 5739 O O . GLU B 1 324 ? 28.594 -10.766 -16.531 1 93.06 324 GLU B O 1
ATOM 5744 N N . TYR B 1 325 ? 29.281 -10.016 -18.531 1 91.81 325 TYR B N 1
ATOM 5745 C CA . TYR B 1 325 ? 29.25 -11.375 -19.078 1 91.81 325 TYR B CA 1
ATOM 5746 C C . TYR B 1 325 ? 30.391 -12.211 -18.531 1 91.81 325 TYR B C 1
ATOM 5748 O O . TYR B 1 325 ? 31.547 -12.055 -18.969 1 91.81 325 TYR B O 1
ATOM 5756 N N . ASP B 1 326 ? 30.25 -12.969 -17.5 1 84.25 326 ASP B N 1
ATOM 5757 C CA . ASP B 1 326 ? 31.25 -13.828 -16.875 1 84.25 326 ASP B CA 1
ATOM 5758 C C . ASP B 1 326 ? 30.688 -15.211 -16.578 1 84.25 326 ASP B C 1
ATOM 5760 O O . ASP B 1 326 ? 29.969 -15.391 -15.602 1 84.25 326 ASP B O 1
ATOM 5764 N N . LEU B 1 327 ? 31.094 -16.172 -17.297 1 77.5 327 LEU B N 1
ATOM 5765 C CA . LEU B 1 327 ? 30.578 -17.531 -17.188 1 77.5 327 LEU B CA 1
ATOM 5766 C C . LEU B 1 327 ? 31.188 -18.25 -15.992 1 77.5 327 LEU B C 1
ATOM 5768 O O . LEU B 1 327 ? 30.688 -19.281 -15.555 1 77.5 327 LEU B O 1
ATOM 5772 N N . SER B 1 328 ? 32.25 -17.734 -15.508 1 73.38 328 SER B N 1
ATOM 5773 C CA . SER B 1 328 ? 32.938 -18.391 -14.422 1 73.38 328 SER B CA 1
ATOM 5774 C C . SER B 1 328 ? 32.281 -18.141 -13.078 1 73.38 328 SER B C 1
ATOM 5776 O O . SER B 1 328 ? 32.5 -18.875 -12.117 1 73.38 328 SER B O 1
ATOM 5778 N N . LYS B 1 329 ? 31.594 -17.094 -13.016 1 66.75 329 LYS B N 1
ATOM 5779 C CA . LYS B 1 329 ? 30.969 -16.734 -11.742 1 66.75 329 LYS B CA 1
ATOM 5780 C C . LYS B 1 329 ? 29.719 -17.578 -11.484 1 66.75 329 LYS B C 1
ATOM 5782 O O . LYS B 1 329 ? 28.828 -17.641 -12.344 1 66.75 329 LYS B O 1
ATOM 5787 N N . ASN B 1 330 ? 29.812 -18.516 -10.547 1 65.31 330 ASN B N 1
ATOM 5788 C CA . ASN B 1 330 ? 28.672 -19.312 -10.086 1 65.31 330 ASN B CA 1
ATOM 5789 C C . ASN B 1 330 ? 27.734 -18.484 -9.195 1 65.31 330 ASN B C 1
ATOM 5791 O O . ASN B 1 330 ? 27.922 -18.438 -7.98 1 65.31 330 ASN B O 1
ATOM 5795 N N . SER B 1 331 ? 27.062 -17.562 -9.789 1 68.94 331 SER B N 1
ATOM 5796 C CA . SER B 1 331 ? 26.141 -16.781 -8.953 1 68.94 331 SER B CA 1
ATOM 5797 C C . SER B 1 331 ? 24.703 -17.25 -9.117 1 68.94 331 SER B C 1
ATOM 5799 O O . SER B 1 331 ? 24.344 -17.812 -10.156 1 68.94 331 SER B O 1
ATOM 5801 N N . THR B 1 332 ? 24.047 -17.188 -8 1 71.31 332 THR B N 1
ATOM 5802 C CA . THR B 1 332 ? 22.609 -17.453 -8.094 1 71.31 332 THR B CA 1
ATOM 5803 C C . THR B 1 332 ? 21.969 -16.562 -9.164 1 71.31 332 THR B C 1
ATOM 5805 O O . THR B 1 332 ? 22.5 -15.5 -9.492 1 71.31 332 THR B O 1
ATOM 5808 N N . THR B 1 333 ? 20.984 -17.031 -9.734 1 78 333 THR B N 1
ATOM 5809 C CA . THR B 1 333 ? 20.375 -16.469 -10.938 1 78 333 THR B CA 1
ATOM 5810 C C . THR B 1 333 ? 20 -15 -10.727 1 78 333 THR B C 1
ATOM 5812 O O . THR B 1 333 ? 20.406 -14.125 -11.5 1 78 333 THR B O 1
ATOM 5815 N N . TYR B 1 334 ? 19.375 -14.695 -9.523 1 81.62 334 TYR B N 1
ATOM 5816 C CA . TYR B 1 334 ? 18.906 -13.312 -9.43 1 81.62 334 TYR B CA 1
ATOM 5817 C C . TYR B 1 334 ? 20.031 -12.406 -8.914 1 81.62 334 TYR B C 1
ATOM 5819 O O . TYR B 1 334 ? 19.906 -11.18 -8.953 1 81.62 334 TYR B O 1
ATOM 5827 N N . LEU B 1 335 ? 21.188 -13 -8.555 1 85.38 335 LEU B N 1
ATOM 5828 C CA . LEU B 1 335 ? 22.312 -12.227 -8.07 1 85.38 335 LEU B CA 1
ATOM 5829 C C . LEU B 1 335 ? 23.406 -12.133 -9.133 1 85.38 335 LEU B C 1
ATOM 5831 O O . LEU B 1 335 ? 24.438 -11.469 -8.93 1 85.38 335 LEU B O 1
ATOM 5835 N N . ASN B 1 336 ? 23.156 -12.805 -10.281 1 92.06 336 ASN B N 1
ATOM 5836 C CA . ASN B 1 336 ? 24.109 -12.727 -11.375 1 92.06 336 ASN B CA 1
ATOM 5837 C C . ASN B 1 336 ? 24.312 -11.297 -11.844 1 92.06 336 ASN B C 1
ATOM 5839 O O . ASN B 1 336 ? 23.344 -10.57 -12.086 1 92.06 336 ASN B O 1
ATOM 5843 N N . PRO B 1 337 ? 25.547 -10.859 -11.984 1 93.25 337 PRO B N 1
ATOM 5844 C CA . PRO B 1 337 ? 25.797 -9.453 -12.305 1 93.25 337 PRO B CA 1
ATOM 5845 C C . PRO B 1 337 ? 25.156 -9.016 -13.617 1 93.25 337 PRO B C 1
ATOM 5847 O O . PRO B 1 337 ? 24.719 -7.867 -13.742 1 93.25 337 PRO B O 1
ATOM 5850 N N . LEU B 1 338 ? 25.156 -9.891 -14.57 1 94.69 338 LEU B N 1
ATOM 5851 C CA . LEU B 1 338 ? 24.609 -9.547 -15.867 1 94.69 338 LEU B CA 1
ATOM 5852 C C . LEU B 1 338 ? 23.094 -9.336 -15.773 1 94.69 338 LEU B C 1
ATOM 5854 O O . LEU B 1 338 ? 22.578 -8.305 -16.219 1 94.69 338 LEU B O 1
ATOM 5858 N N . THR B 1 339 ? 22.406 -10.312 -15.195 1 95 339 THR B N 1
ATOM 5859 C CA . THR B 1 339 ? 20.953 -10.188 -15.039 1 95 339 THR B CA 1
ATOM 5860 C C . THR B 1 339 ? 20.609 -8.984 -14.172 1 95 339 THR B C 1
ATOM 5862 O O . THR B 1 339 ? 19.641 -8.266 -14.461 1 95 339 THR B O 1
ATOM 5865 N N . LYS B 1 340 ? 21.375 -8.727 -13.148 1 95.31 340 LYS B N 1
ATOM 5866 C CA . LYS B 1 340 ? 21.141 -7.582 -12.273 1 95.31 340 LYS B CA 1
ATOM 5867 C C . LYS B 1 340 ? 21.266 -6.27 -13.039 1 95.31 340 LYS B C 1
ATOM 5869 O O . LYS B 1 340 ? 20.484 -5.344 -12.836 1 95.31 340 LYS B O 1
ATOM 5874 N N . LYS B 1 341 ? 22.281 -6.176 -13.844 1 96.5 341 LYS B N 1
ATOM 5875 C CA . LYS B 1 341 ? 22.469 -4.969 -14.641 1 96.5 341 LYS B CA 1
ATOM 5876 C C . LYS B 1 341 ? 21.281 -4.715 -15.547 1 96.5 341 LYS B C 1
ATOM 5878 O O . LYS B 1 341 ? 20.812 -3.578 -15.672 1 96.5 341 LYS B O 1
ATOM 5883 N N . VAL B 1 342 ? 20.766 -5.766 -16.172 1 97.25 342 VAL B N 1
ATOM 5884 C CA . VAL B 1 342 ? 19.594 -5.66 -17.047 1 97.25 342 VAL B CA 1
ATOM 5885 C C . VAL B 1 342 ? 18.391 -5.156 -16.25 1 97.25 342 VAL B C 1
ATOM 5887 O O . VAL B 1 342 ? 17.75 -4.18 -16.641 1 97.25 342 VAL B O 1
ATOM 5890 N N . LEU B 1 343 ? 18.125 -5.812 -15.148 1 97.69 343 LEU B N 1
ATOM 5891 C CA . LEU B 1 343 ? 16.938 -5.496 -14.359 1 97.69 343 LEU B CA 1
ATOM 5892 C C . LEU B 1 343 ? 17.047 -4.09 -13.773 1 97.69 343 LEU B C 1
ATOM 5894 O O . LEU B 1 343 ? 16.062 -3.344 -13.773 1 97.69 343 LEU B O 1
ATOM 5898 N N . ASN B 1 344 ? 18.203 -3.713 -13.281 1 96.94 344 ASN B N 1
ATOM 5899 C CA . ASN B 1 344 ? 18.422 -2.379 -12.734 1 96.94 344 ASN B CA 1
ATOM 5900 C C . ASN B 1 344 ? 18.203 -1.298 -13.789 1 96.94 344 ASN B C 1
ATOM 5902 O O . ASN B 1 344 ? 17.641 -0.243 -13.492 1 96.94 344 ASN B O 1
ATOM 5906 N N . TYR B 1 345 ? 18.672 -1.573 -14.992 1 97.81 345 TYR B N 1
ATOM 5907 C CA . TYR B 1 345 ? 18.516 -0.614 -16.078 1 97.81 345 TYR B CA 1
ATOM 5908 C C . TYR B 1 345 ? 17.031 -0.402 -16.406 1 97.81 345 TYR B C 1
ATOM 5910 O O . TYR B 1 345 ? 16.578 0.737 -16.484 1 97.81 345 TYR B O 1
ATOM 5918 N N . VAL B 1 346 ? 16.297 -1.477 -16.547 1 98 346 VAL B N 1
ATOM 5919 C CA . VAL B 1 346 ? 14.891 -1.411 -16.906 1 98 346 VAL B CA 1
ATOM 5920 C C . VAL B 1 346 ? 14.109 -0.693 -15.812 1 98 346 VAL B C 1
ATOM 5922 O O . VAL B 1 346 ? 13.281 0.176 -16.094 1 98 346 VAL B O 1
ATOM 5925 N N . ASN B 1 347 ? 14.359 -1.03 -14.562 1 97.56 347 ASN B N 1
ATOM 5926 C CA . ASN B 1 347 ? 13.688 -0.38 -13.438 1 97.56 347 ASN B CA 1
ATOM 5927 C C . ASN B 1 347 ? 13.984 1.116 -13.398 1 97.56 347 ASN B C 1
ATOM 5929 O O . ASN B 1 347 ? 13.078 1.929 -13.195 1 97.56 347 ASN B O 1
ATOM 5933 N N . LYS B 1 348 ? 15.25 1.489 -13.641 1 96.38 348 LYS B N 1
ATOM 5934 C CA . LYS B 1 348 ? 15.664 2.889 -13.586 1 96.38 348 LYS B CA 1
ATOM 5935 C C . LYS B 1 348 ? 14.945 3.715 -14.648 1 96.38 348 LYS B C 1
ATOM 5937 O O . LYS B 1 348 ? 14.367 4.758 -14.344 1 96.38 348 LYS B O 1
ATOM 5942 N N . ILE B 1 349 ? 14.922 3.229 -15.883 1 96.44 349 ILE B N 1
ATOM 5943 C CA . ILE B 1 349 ? 14.375 4.031 -16.969 1 96.44 349 ILE B CA 1
ATOM 5944 C C . ILE B 1 349 ? 12.852 4.027 -16.906 1 96.44 349 ILE B C 1
ATOM 5946 O O . ILE B 1 349 ? 12.195 4.812 -17.594 1 96.44 349 ILE B O 1
ATOM 5950 N N . SER B 1 350 ? 12.273 3.125 -16.094 1 96.19 350 SER B N 1
ATOM 5951 C CA . SER B 1 350 ? 10.82 3.029 -15.984 1 96.19 350 SER B CA 1
ATOM 5952 C C . SER B 1 350 ? 10.305 3.758 -14.75 1 96.19 350 SER B C 1
ATOM 5954 O O . SER B 1 350 ? 9.094 3.9 -14.562 1 96.19 350 SER B O 1
ATOM 5956 N N . GLY B 1 351 ? 11.141 4.211 -13.883 1 95.06 351 GLY B N 1
ATOM 5957 C CA . GLY B 1 351 ? 10.75 4.891 -12.656 1 95.06 351 GLY B CA 1
ATOM 5958 C C . GLY B 1 351 ? 10.234 3.943 -11.586 1 95.06 351 GLY B C 1
ATOM 5959 O O . GLY B 1 351 ? 9.289 4.266 -10.859 1 95.06 351 GLY B O 1
ATOM 5960 N N . ILE B 1 352 ? 10.766 2.721 -11.555 1 96.44 352 ILE B N 1
ATOM 5961 C CA . ILE B 1 352 ? 10.375 1.693 -10.602 1 96.44 352 ILE B CA 1
ATOM 5962 C C . ILE B 1 352 ? 11.484 1.491 -9.57 1 96.44 352 ILE B C 1
ATOM 5964 O O . ILE B 1 352 ? 12.656 1.386 -9.93 1 96.44 352 ILE B O 1
ATOM 5968 N N . LYS B 1 353 ? 11.117 1.414 -8.312 1 96.31 353 LYS B N 1
ATOM 5969 C CA . LYS B 1 353 ? 12.094 1.217 -7.246 1 96.31 353 LYS B CA 1
ATOM 5970 C C . LYS B 1 353 ? 11.734 0.01 -6.387 1 96.31 353 LYS B C 1
ATOM 5972 O O . LYS B 1 353 ? 10.562 -0.232 -6.105 1 96.31 353 LYS B O 1
ATOM 5977 N N . TRP B 1 354 ? 12.742 -0.769 -6.051 1 95.88 354 TRP B N 1
ATOM 5978 C CA . TRP B 1 354 ? 12.648 -1.875 -5.102 1 95.88 354 TRP B CA 1
ATOM 5979 C C . TRP B 1 354 ? 13.539 -1.629 -3.893 1 95.88 354 TRP B C 1
ATOM 5981 O O . TRP B 1 354 ? 14.664 -1.133 -4.031 1 95.88 354 TRP B O 1
ATOM 5991 N N . SER B 1 355 ? 13.07 -1.97 -2.693 1 93.69 355 SER B N 1
ATOM 5992 C CA . SER B 1 355 ? 13.797 -1.535 -1.502 1 93.69 355 SER B CA 1
ATOM 5993 C C . SER B 1 355 ? 14.547 -2.695 -0.859 1 93.69 355 SER B C 1
ATOM 5995 O O . SER B 1 355 ? 15.445 -2.482 -0.044 1 93.69 355 SER B O 1
ATOM 5997 N N . THR B 1 356 ? 14.18 -3.938 -1.164 1 93.5 356 THR B N 1
ATOM 5998 C CA . THR B 1 356 ? 14.797 -5.074 -0.494 1 93.5 356 THR B CA 1
ATOM 5999 C C . THR B 1 356 ? 14.758 -6.316 -1.383 1 93.5 356 THR B C 1
ATOM 6001 O O . THR B 1 356 ? 13.93 -6.41 -2.287 1 93.5 356 THR B O 1
ATOM 6004 N N . TYR B 1 357 ? 15.633 -7.215 -1.175 1 93.31 357 TYR B N 1
ATOM 6005 C CA . TYR B 1 357 ? 15.664 -8.5 -1.86 1 93.31 357 TYR B CA 1
ATOM 6006 C C . TYR B 1 357 ? 14.938 -9.57 -1.047 1 93.31 357 TYR B C 1
ATOM 6008 O O . TYR B 1 357 ? 15.117 -10.766 -1.283 1 93.31 357 TYR B O 1
ATOM 6016 N N . GLY B 1 358 ? 14.109 -9.133 -0.118 1 93.38 358 GLY B N 1
ATOM 6017 C CA . GLY B 1 358 ? 13.383 -10.055 0.749 1 93.38 358 GLY B CA 1
ATOM 6018 C C . GLY B 1 358 ? 11.914 -9.688 0.911 1 93.38 358 GLY B C 1
ATOM 6019 O O . GLY B 1 358 ? 11.305 -9.141 -0.007 1 93.38 358 GLY B O 1
ATOM 6020 N N . TYR B 1 359 ? 11.398 -10.133 2.023 1 93.69 359 TYR B N 1
ATOM 6021 C CA . TYR B 1 359 ? 9.992 -9.898 2.346 1 93.69 359 TYR B CA 1
ATOM 6022 C C . TYR B 1 359 ? 9.844 -8.664 3.227 1 93.69 359 TYR B C 1
ATOM 6024 O O . TYR B 1 359 ? 10.805 -8.211 3.854 1 93.69 359 TYR B O 1
ATOM 6032 N N . THR B 1 360 ? 8.68 -8.086 3.207 1 94.38 360 THR B N 1
ATOM 6033 C CA . THR B 1 360 ? 8.398 -6.902 4.008 1 94.38 360 THR B CA 1
ATOM 6034 C C . THR B 1 360 ? 7.238 -7.16 4.965 1 94.38 360 THR B C 1
ATOM 6036 O O . THR B 1 360 ? 6.695 -8.266 5.008 1 94.38 360 THR B O 1
ATOM 6039 N N . VAL B 1 361 ? 6.906 -6.152 5.766 1 93.81 361 VAL B N 1
ATOM 6040 C CA . VAL B 1 361 ? 5.734 -6.223 6.637 1 93.81 361 VAL B CA 1
ATOM 6041 C C . VAL B 1 361 ? 4.637 -5.309 6.098 1 93.81 361 VAL B C 1
ATOM 6043 O O . VAL B 1 361 ? 3.711 -4.941 6.824 1 93.81 361 VAL B O 1
ATOM 6046 N N . ASN B 1 362 ? 4.801 -4.875 4.812 1 95.06 362 ASN B N 1
ATOM 6047 C CA . ASN B 1 362 ? 3.762 -4.062 4.191 1 95.06 362 ASN B CA 1
ATOM 6048 C C . ASN B 1 362 ? 2.414 -4.777 4.195 1 95.06 362 ASN B C 1
ATOM 6050 O O . ASN B 1 362 ? 2.359 -6.008 4.16 1 95.06 362 ASN B O 1
ATOM 6054 N N . TYR B 1 363 ? 1.317 -4.016 4.203 1 94.38 363 TYR B N 1
ATOM 6055 C CA . TYR B 1 363 ? -0.013 -4.605 4.086 1 94.38 363 TYR B CA 1
ATOM 6056 C C . TYR B 1 363 ? -0.148 -5.387 2.785 1 94.38 363 TYR B C 1
ATOM 6058 O O . TYR B 1 363 ? 0.449 -5.023 1.77 1 94.38 363 TYR B O 1
ATOM 6066 N N . VAL B 1 364 ? -0.938 -6.375 2.902 1 96.19 364 VAL B N 1
ATOM 6067 C CA . VAL B 1 364 ? -1.301 -7.168 1.733 1 96.19 364 VAL B CA 1
ATOM 6068 C C . VAL B 1 364 ? -2.77 -6.938 1.385 1 96.19 364 VAL B C 1
ATOM 6070 O O . VAL B 1 364 ? -3.646 -7.074 2.24 1 96.19 364 VAL B O 1
ATOM 6073 N N . PRO B 1 365 ? -3.053 -6.586 0.167 1 97.06 365 PRO B N 1
ATOM 6074 C CA . PRO B 1 365 ? -4.457 -6.387 -0.197 1 97.06 365 PRO B CA 1
ATOM 6075 C C . PRO B 1 365 ? -5.238 -7.699 -0.281 1 97.06 365 PRO B C 1
ATOM 6077 O O . PRO B 1 365 ? -4.688 -8.719 -0.701 1 97.06 365 PRO B O 1
ATOM 6080 N N . VAL B 1 366 ? -6.488 -7.656 0.092 1 97.81 366 VAL B N 1
ATOM 6081 C CA . VAL B 1 366 ? -7.426 -8.773 0 1 97.81 366 VAL B CA 1
ATOM 6082 C C . VAL B 1 366 ? -8.664 -8.336 -0.782 1 97.81 366 VAL B C 1
ATOM 6084 O O . VAL B 1 366 ? -9.383 -7.422 -0.366 1 97.81 366 VAL B O 1
ATOM 6087 N N . PHE B 1 367 ? -8.906 -8.914 -1.886 1 98.44 367 PHE B N 1
ATOM 6088 C CA . PHE B 1 367 ? -10.148 -8.758 -2.631 1 98.44 367 PHE B CA 1
ATOM 6089 C C . PHE B 1 367 ? -11.055 -9.977 -2.441 1 98.44 367 PHE B C 1
ATOM 6091 O O . PHE B 1 367 ? -10.57 -11.109 -2.422 1 98.44 367 PHE B O 1
ATOM 6098 N N . SER B 1 368 ? -12.32 -9.75 -2.289 1 98.06 368 SER B N 1
ATOM 6099 C CA . SER B 1 368 ? -13.242 -10.859 -2.084 1 98.06 368 SER B CA 1
ATOM 6100 C C . SER B 1 368 ? -14.68 -10.461 -2.428 1 98.06 368 SER B C 1
ATOM 6102 O O . SER B 1 368 ? -14.969 -9.281 -2.613 1 98.06 368 SER B O 1
ATOM 6104 N N . ASN B 1 369 ? -15.531 -11.461 -2.615 1 96.62 369 ASN B N 1
ATOM 6105 C CA . ASN B 1 369 ? -16.969 -11.195 -2.717 1 96.62 369 ASN B CA 1
ATOM 6106 C C . ASN B 1 369 ? -17.656 -11.305 -1.359 1 96.62 369 ASN B C 1
ATOM 6108 O O . ASN B 1 369 ? -18.875 -11.367 -1.283 1 96.62 369 ASN B O 1
ATOM 6112 N N . TYR B 1 370 ? -16.828 -11.43 -0.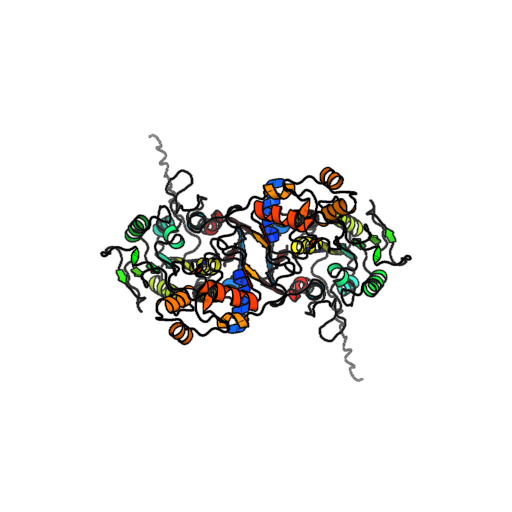339 1 94.62 370 TYR B N 1
ATOM 6113 C CA . TYR B 1 370 ? -17.25 -11.336 1.052 1 94.62 370 TYR B CA 1
ATOM 6114 C C . TYR B 1 370 ? -16.781 -10.023 1.681 1 94.62 370 TYR B C 1
ATOM 6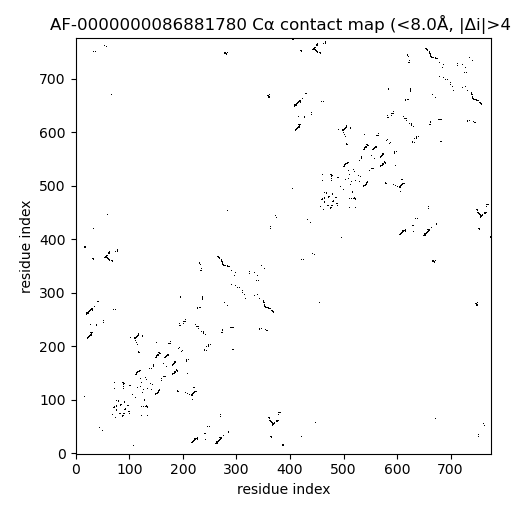116 O O . TYR B 1 370 ? -15.664 -9.586 1.44 1 94.62 370 TYR B O 1
ATOM 6124 N N . ASN B 1 371 ? -17.641 -9.422 2.549 1 93.88 371 ASN B N 1
ATOM 6125 C CA . ASN B 1 371 ? -17.297 -8.148 3.184 1 93.88 371 ASN B CA 1
ATOM 6126 C C . ASN B 1 371 ? -16.484 -8.359 4.457 1 93.88 371 ASN B C 1
ATOM 6128 O O . ASN B 1 371 ? -17.031 -8.688 5.508 1 93.88 371 ASN B O 1
ATOM 6132 N N . TYR B 1 372 ? -15.203 -8.102 4.375 1 94.81 372 TYR B N 1
ATOM 6133 C CA . TYR B 1 372 ? -14.32 -8.148 5.531 1 94.81 372 TYR B CA 1
ATOM 6134 C C . TYR B 1 372 ? -14.242 -6.789 6.219 1 94.81 372 TYR B C 1
ATOM 6136 O O . TYR B 1 372 ? -14.648 -5.777 5.648 1 94.81 372 TYR B O 1
ATOM 6144 N N . LYS B 1 373 ? -13.711 -6.801 7.426 1 94.06 373 LYS B N 1
ATOM 6145 C CA . LYS B 1 373 ? -13.242 -5.555 8.023 1 94.06 373 LYS B CA 1
ATOM 6146 C C . LYS B 1 373 ? -12.117 -4.934 7.203 1 94.06 373 LYS B C 1
ATOM 6148 O O . LYS B 1 373 ? -11.469 -5.621 6.406 1 94.06 373 LYS B O 1
ATOM 6153 N N . ASN B 1 374 ? -11.914 -3.658 7.375 1 95.38 374 ASN B N 1
ATOM 6154 C CA . ASN B 1 374 ? -10.914 -2.926 6.609 1 95.38 374 ASN B CA 1
ATOM 6155 C C . ASN B 1 374 ? -9.531 -3.545 6.762 1 95.38 374 ASN B C 1
ATOM 6157 O O . ASN B 1 374 ? -8.789 -3.672 5.781 1 95.38 374 ASN B O 1
ATOM 6161 N N . ILE B 1 375 ? -9.172 -3.908 7.973 1 94.88 375 ILE B N 1
ATOM 6162 C CA . ILE B 1 375 ? -7.883 -4.523 8.281 1 94.88 375 ILE B CA 1
ATOM 6163 C C . ILE B 1 375 ? -8.102 -5.84 9.016 1 94.88 375 ILE B C 1
ATOM 6165 O O . ILE B 1 375 ? -8.797 -5.883 10.031 1 94.88 375 ILE B O 1
ATOM 6169 N N . ILE B 1 376 ? -7.492 -6.906 8.469 1 94.75 376 ILE B N 1
ATOM 6170 C CA . ILE B 1 376 ? -7.68 -8.219 9.078 1 94.75 376 ILE B CA 1
ATOM 6171 C C . ILE B 1 376 ? -6.324 -8.883 9.305 1 94.75 376 ILE B C 1
ATOM 6173 O O . ILE B 1 376 ? -5.32 -8.469 8.719 1 94.75 376 ILE B O 1
ATOM 6177 N N . LYS B 1 377 ? -6.332 -9.828 10.195 1 93.5 377 LYS B N 1
ATOM 6178 C CA . LYS B 1 377 ? -5.16 -10.68 10.391 1 93.5 377 LYS B CA 1
ATOM 6179 C C . LYS B 1 377 ? -5.227 -11.93 9.523 1 93.5 377 LYS B C 1
ATOM 6181 O O . LYS B 1 377 ? -6.316 -12.375 9.148 1 93.5 377 LYS B O 1
ATOM 6186 N N . SER B 1 378 ? -4.066 -12.477 9.203 1 95.25 378 SER B N 1
ATOM 6187 C CA . SER B 1 378 ? -4.012 -13.656 8.352 1 95.25 378 SER B CA 1
ATOM 6188 C C . SER B 1 378 ? -4.785 -14.82 8.961 1 95.25 378 SER B C 1
ATOM 6190 O O . SER B 1 378 ? -5.406 -15.609 8.242 1 95.25 378 SER B O 1
ATOM 6192 N N . THR B 1 379 ? -4.871 -14.922 10.281 1 95.25 379 THR B N 1
ATOM 6193 C CA . THR B 1 379 ? -5.555 -16.016 10.977 1 95.25 379 THR B CA 1
ATOM 6194 C C . THR B 1 379 ? -7.07 -15.875 10.836 1 95.25 379 THR B C 1
ATOM 6196 O O . THR B 1 379 ? -7.812 -16.812 11.133 1 95.25 379 THR B O 1
ATOM 6199 N N . GLU B 1 380 ? -7.527 -14.742 10.398 1 95.12 380 GLU B N 1
ATOM 6200 C CA . GLU B 1 380 ? -8.961 -14.461 10.352 1 95.12 380 GLU B CA 1
ATOM 6201 C C . GLU B 1 380 ? -9.516 -14.664 8.945 1 95.12 380 GLU B C 1
ATOM 6203 O O . GLU B 1 380 ? -10.734 -14.711 8.758 1 95.12 380 GLU B O 1
ATOM 6208 N N . LEU B 1 381 ? -8.656 -14.82 7.973 1 96.31 381 LEU B N 1
ATOM 6209 C CA . LEU B 1 381 ? -9.055 -14.75 6.57 1 96.31 381 LEU B CA 1
ATOM 6210 C C . LEU B 1 381 ? -10.125 -15.789 6.254 1 96.31 381 LEU B C 1
ATOM 6212 O O . LEU B 1 381 ? -11.109 -15.484 5.578 1 96.31 381 LEU B O 1
ATOM 6216 N N . LEU B 1 382 ? -9.992 -17.031 6.754 1 95.94 382 LEU B N 1
ATOM 6217 C CA . LEU B 1 382 ? -10.891 -18.109 6.355 1 95.94 382 LEU B CA 1
ATOM 6218 C C . LEU B 1 382 ? -11.891 -18.406 7.461 1 95.94 382 LEU B C 1
ATOM 6220 O O . LEU B 1 382 ? -12.609 -19.406 7.387 1 95.94 382 LEU B O 1
ATOM 6224 N N . TRP B 1 383 ? -11.992 -17.531 8.516 1 92.12 383 TRP B N 1
ATOM 6225 C CA . TRP B 1 383 ? -12.984 -17.719 9.57 1 92.12 383 TRP B CA 1
ATOM 6226 C C . TRP B 1 383 ? -14.398 -17.703 8.992 1 92.12 383 TRP B C 1
ATOM 6228 O O . TRP B 1 383 ? -15.312 -18.297 9.57 1 92.12 383 TRP B O 1
ATOM 6238 N N . ILE B 1 384 ? -14.531 -17.094 7.938 1 89.12 384 ILE B N 1
ATOM 6239 C CA . ILE B 1 384 ? -15.828 -16.938 7.289 1 89.12 384 ILE B CA 1
ATOM 6240 C C . ILE B 1 384 ? -16.375 -18.312 6.914 1 89.12 384 ILE B C 1
ATOM 6242 O O . ILE B 1 384 ? -17.578 -18.484 6.73 1 89.12 384 ILE B O 1
ATOM 6246 N N . LEU B 1 385 ? -15.523 -19.25 6.766 1 89.62 385 LEU B N 1
ATOM 6247 C CA . LEU B 1 385 ? -15.953 -20.578 6.352 1 89.62 385 LEU B CA 1
ATOM 6248 C C . LEU B 1 385 ? -16.641 -21.312 7.504 1 89.62 385 LEU B C 1
ATOM 6250 O O . LEU B 1 385 ? -17.375 -22.281 7.281 1 89.62 385 LEU B O 1
ATOM 6254 N N . TYR B 1 386 ? -16.297 -20.891 8.82 1 75.88 386 TYR B N 1
ATOM 6255 C CA . TYR B 1 386 ? -16.938 -21.5 9.984 1 75.88 386 TYR B CA 1
ATOM 6256 C C . TYR B 1 386 ? -18.25 -20.781 10.297 1 75.88 386 TYR B C 1
ATOM 6258 O O . TYR B 1 386 ? -19.078 -21.312 11.047 1 75.88 386 TYR B O 1
ATOM 6266 N N . SER B 1 387 ? -18.359 -19.359 10.07 1 56.12 387 SER B N 1
ATOM 6267 C CA . SER B 1 387 ? -19.547 -18.625 10.492 1 56.12 387 SER B CA 1
ATOM 6268 C C . SER B 1 387 ? -20.828 -19.312 10.023 1 56.12 387 SER B C 1
ATOM 6270 O O . SER B 1 387 ? -21.031 -19.5 8.82 1 56.12 387 SER B O 1
ATOM 6272 N N . PHE B 1 388 ? -21.219 -20.328 10.75 1 42.16 388 PHE B N 1
ATOM 6273 C CA . PHE B 1 388 ? -22.469 -21.094 10.695 1 42.16 388 PHE B CA 1
ATOM 6274 C C . PHE B 1 388 ? -23.656 -20.203 11.062 1 42.16 388 PHE B C 1
ATOM 6276 O O . PHE B 1 388 ? -23.516 -19.281 11.867 1 42.16 388 PHE B O 1
#

InterPro domains:
  IPR001952 Alkaline phosphatase [PF00245] (21-170)
  IPR001952 Alkaline phosphatase [PF00245] (189-369)
  IPR001952 Alkaline phosphatase [PR00113] (20-40)
  IPR001952 Alkaline phosphatase [PR00113] (105-125)
  IPR001952 Alkaline phosphatase [PR00113] (148-158)
  IPR001952 Alkaline phosphatase [PTHR11596] (21-161)
  IPR001952 Alkaline phosphatase [SM00098] (21-382)
  IPR001952 Alkaline phosphatase [cd16012] (21-272)
  IPR017850 Alkaline-phosphatase-like, core domain superfamily [G3DSA:3.40.720.10] (19-180)
  IPR017850 Alkaline-phosphatase-like, core domain superfamily [G3DSA:3.40.720.10] (198-368)
  IPR017850 Alkaline-phosphatase-like, core domain superfamily [SSF53649] (10-371)
  IPR042085 Alkaline phosphatase, crown domain [G3DSA:1.10.1200.140] (307-366)

Secondary structure (DSSP, 8-state):
------------------S-SEEEEEE-TB--HHHHHHHHHHHHHHHS---GGGGSSEEEEEE-TTS---HHHHHHHHHHS----TTEESB-TTS-B---HHHHHHHTT-EEEEEEEEETTSHHHHTTT--EETT-HHHHHHHHHTS--SEEEEE-GGGS-S---SSEEESS--SS--SS-EEEEEESSSPPPGGGTPPPHHHHHHHHHHHTTTS-EEEEEE-THHHHHHHTT-HHHHHHHHHHHHHHHHHHHHHHHTSTTTEEEEEE-SSBBS--EE-SS---GGGGGGG-S-HHHHHHHHHH-SSHHHHHHHS--SS--TTT--TT----GGG-HHHHHHHHHHHHHHTEE---SSB----EEEEESS---SEEEGGGTTGGGT--/------------------S-SEEEEEE-TB--HHHHHHHHHHHHHHHS---GGGGSSEEEEEE-TTS---HHHHHHHHHHS----TTEESB-TTS-B---HHHHHHHTT-EEEEEEEEETTSHHHHTTT--EETT-HHHHHHHHHTS--SEEEEE-GGGS-S---SSEEESS--SS--SS-EEEEEESSSPPPGGGTPPPHHHHHHHHHHHTTTS-EEEEEE-THHHHHHHTT-HHHHHHHHHHHHHHHHHHHHHHHTSTTTEEEEEE-SSBBS--EE-SS---GGGGGGG-S-HHHHHHHHHH-SSHHHHHHH---SS--TTT--TT----GGG-HHHHHHHHHHHHHHTEE---SSB----EEEEESS---SEEEGGGTTGGGT--

pLDDT: mean 92.38, std 12.93, range [23.77, 98.88]

Organism: NCBI:txid2108365

Nearest PDB structures (foldseek):
  2iuc-assembly1_A  TM=8.089E-01  e=6.235E-24  Antarctic bacterium TAB5
  2w5v-assembly1_B  TM=7.825E-01  e=6.366E-25  Antarctic bacterium TAB5
  2iuc-assembly1_B  TM=7.819E-01  e=2.247E-24  Antarctic bacterium TAB5
  7tm9-assembly3_F  TM=6.863E-01  e=1.656E-18  Klebsiella pneumoniae subsp. pneumoniae HS11286
  1aja-assembly1_B  TM=6.753E-01  e=8.898E-18  Escherichia coli